Protein AF-0000000084806403 (afdb_homodimer)

Secondary structure (DSSP, 8-state):
-EEEEPPP-STT----S--HHHHHHHHHTT-EEEE-TTTTGGGT--HHHHHHTTPEE-TTTTTT-SEEEEEEPPPHHHHTTSPTT-EEEEE---TT-HHHHHHHHHHT-EEEEGGG--SSGGGGGG-HHHHHHHHHHHHHHHHHHHH-SS-SS-EEETTEEEPPPEEEEE--SHHHHHHHHHHHHTT-EEEEE-S-TTHHHHHHHTTPEE----SHHHHT-B-TTSPBPPPPHHHHHHHHHHHHHHHHT-SEEEE----TTSPPP--B-HHHHHHSPTT-EEEETTGGGT-SBTT--TTEEEEETTEEEEE-S-GGGGGHHHHHHHHHHHHHHHHHHHEETTTTEE---TTSHHHHHHB-EETTEE--GGG---/-EEEEPPP-STT----S--HHHHHHHHHTT-EEEE-TTTTGGGT--HHHHHHTTPEE-TTTTTT-SEEEEEEPPPHHHHTTSPTT-EEEEE---TT-HHHHHHHHHHT-EEEEGGG--SSGGGGGG-HHHHHHHHHHHHHHHHHHHH-SS-SS-EEETTEEEPPPEEEEE--SHHHHHHHHHHHHTT-EEEEE-S-TTHHHHHHHTTPEE----SHHHHT-B-TTSPBPPPPHHHHHHHHHHHHHHHHT-SEEEE----TTSPPP--B-HHHHHHSPTT-EEEETTGGGT-SBTT--TTEEEEETTEEEEE-S-GGGGGHHHHHHHHHHHHHHHHHHHEETTTTEE---TTSHHHHHHB-EETTEE--GGGS--

Sequence (748 aa):
MKIAVAKELDASEPRVAATPDTVKKLKALGADIVVEPGAGIKSGLPDSDFTAAGATVSADALKDADIILKVKRPEASELAAYKRGALVMAIMDPYGNDAALKAMADAGVTAFAMELMPRITRAQVMDVLSSQANLAGYRAVIDAAEQFGRVFPMMMTAAGTVPAAKVFIMGVGVAGLQAIATARRLGAIVTATDVRPATKEQVESLGAKFLAVEDEEFKNAQTAGGYAKEMSKEYQAKQAALTAEHIKKQDIVITTALIPGRPAPRLVTAEMVRSMKPGSVLVDLAVERGGNVEGAKPGEVVETDGVRIVGYTNVAGRVAASASALYARNLFSFIETLINKDSKALAVNWDDDLVKATALTRDGAVVHPNFQPKMKIAVAKELDASEPRVAATPDTVKKLKALGADIVVEPGAGIKSGLPDSDFTAAGATVSADALKDADIILKVKRPEASELAAYKRGALVMAIMDPYGNDAALKAMADAGVTAFAMELMPRITRAQVMDVLSSQANLAGYRAVIDAAEQFGRVFPMMMTAAGTVPAAKVFIMGVGVAGLQAIATARRLGAIVTATDVRPATKEQVESLGAKFLAVEDEEFKNAQTAGGYAKEMSKEYQAKQAALTAEHIKKQDIVITTALIPGRPAPRLVTAEMVRSMKPGSVLVDLAVERGGNVEGAKPGEVVETDGVRIVGYTNVAGRVAASASALYARNLFSFIETLINKDSKALAVNWDDDLVKATALTRDGAVVHPNFQPK

Foldseek 3Di:
DEEEWEADPPPLFQATQAFLVLLLVLVLLVYAYEYEAPRNVSLPGHPVSNVVSPHHYDNLSQAPGQEYEDAEADDLVVLLSHAAAREYEYQYLQQPPLVSLLSNLQSNYWYFHLCLQDPDDLLVLLHLPLQLLLLLLLLLLVVQQVLFPAFQAWDQDPVGIDHHFEEEEEDQDSSSLNNLLNSVVSHHAYEYEYLQLVCQVSSVVSVHHYDADPDPQSVVQADPVSDGHDGDPVRVVVRLVSLLVVLLEGQEYEYDADDRSAAGAANAEPVSQVSHDQRGEYEWQRVVRVTNHPPAHECDWDDDPNYTYHHYYSSSSVNRNSSNVSSNSSVSSVQVVQADSVVSHGHHDCPDPSNLSGTQHHRSAGDNPVNHDD/DEEEWEADPPPQFLATQAFLVLLLVLVLLVYAYEYEAPRNVSLPGHPVSNVVSPHHYDNLSQAPGQEYEDAEADDLVVLLSHAAAHEYEYQYLQQPPLVSLLSNLQSNYWYFHLCLQDDDDLLVLLHLPLQLLLLLLLLLLVVQQVLFPAFQAWDQDPVGIDHHFEEEEEDQDSSSLNNLLNSVVSHHAYEYEYLQLVCQVSSVVSVHHYDADPDPQSVVQADPVSDGHDGDPVRVVVRLVSLLVVLLEGQEYEYDADDRSAAGAANAEPVSQVSHDQRGEYEWQRVVRVTNHPPAHECDWDDDPNYTYHHYYSSSSVNRNSSNVSSNSSVSSVQVVQADSVVSDGHHDCPDPSNLSGTQHHRSAGDNPVNHDD

InterPro domains:
  IPR007698 Alanine dehydrogenase/pyridine nucleotide transhydrogenase, NAD(H)-binding domain [PF01262] (140-368)
  IPR007698 Alanine dehydrogenase/pyridine nucleotide transhydrogenase, NAD(H)-binding domain [SM01002] (145-311)
  IPR007886 Alanine dehydrogenase/pyridine nucleotide transhydrogenase, N-terminal [PF05222] (5-136)
  IPR007886 Alanine dehydrogenase/pyridine nucleotide transhydrogenase, N-terminal [SM01003] (4-136)
  IPR008143 Alanine dehydrogenase/pyridine nucleotide transhydrogenase, conserved site-2 [PS00837] (169-194)
  IPR036291 NAD(P)-binding domain superfamily [SSF51735] (136-316)

Radius of gyration: 29.61 Å; Cα contacts (8 Å, |Δi|>4): 1769; chains: 2; bounding box: 75×90×61 Å

Nearest PDB structures (foldseek):
  1f8g-assembly1_A  TM=9.574E-01  e=5.257E-50  Rhodospirillum rubrum
  1u2g-assembly1_A  TM=9.618E-01  e=1.809E-49  Rhodospirillum rubrum
  1f8g-assembly1_C  TM=9.603E-01  e=2.025E-47  Rhodospirillum rubrum
  1f8g-assembly2_D  TM=9.476E-01  e=1.292E-47  Rhodospirillum rubrum
  1xlt-assembly3_H  TM=9.554E-01  e=2.399E-43  Rhodospirillum rubrum

Organism: Rhodopseudomonas palustris (strain HaA2) (NCBI:txid316058)

Solvent-accessible surface area (backbone atoms only — not comparable to full-atom values): 37065 Å² total; per-residue (Å²): 88,35,34,12,38,52,50,66,81,55,86,84,51,28,38,25,41,60,37,42,70,48,46,39,54,43,38,74,53,49,38,46,44,23,30,25,72,63,28,30,46,71,26,47,38,51,62,66,52,35,40,73,38,67,32,45,74,32,91,62,24,49,59,76,20,46,31,40,32,31,56,56,49,77,51,75,82,56,43,77,53,45,37,67,64,18,35,35,41,17,43,49,70,65,70,92,32,60,68,59,48,48,49,42,4,70,47,20,25,26,32,32,26,42,74,44,50,55,94,46,79,89,37,48,35,34,33,42,57,55,57,38,29,34,47,23,12,40,43,48,44,48,53,45,52,65,72,21,33,47,57,40,33,59,41,86,51,74,46,45,72,44,68,43,30,34,35,38,33,38,26,63,50,56,25,27,49,30,24,49,46,46,38,41,42,48,40,27,49,42,35,33,33,55,79,34,54,78,44,42,61,59,39,42,73,60,70,27,43,62,61,71,65,85,49,75,63,45,78,62,22,55,42,97,84,68,44,58,47,89,72,54,70,66,54,49,50,52,40,49,53,52,47,46,62,50,50,32,71,32,42,29,38,38,34,50,47,70,48,91,84,46,68,22,58,77,77,37,46,56,68,43,58,68,55,28,48,50,44,20,33,34,37,25,71,19,23,86,40,68,12,22,37,57,82,48,39,68,67,36,74,42,73,56,88,54,25,36,30,36,3,56,58,64,48,27,42,60,22,7,35,49,40,14,49,38,45,12,35,10,50,48,54,52,49,57,68,30,38,36,80,87,76,33,36,83,46,75,53,76,83,38,66,64,48,52,52,17,32,40,21,43,87,46,30,55,64,23,82,92,67,40,85,132,89,35,36,13,37,52,50,66,81,56,87,83,51,27,39,23,43,58,40,42,70,49,45,40,54,44,40,74,51,50,37,48,45,22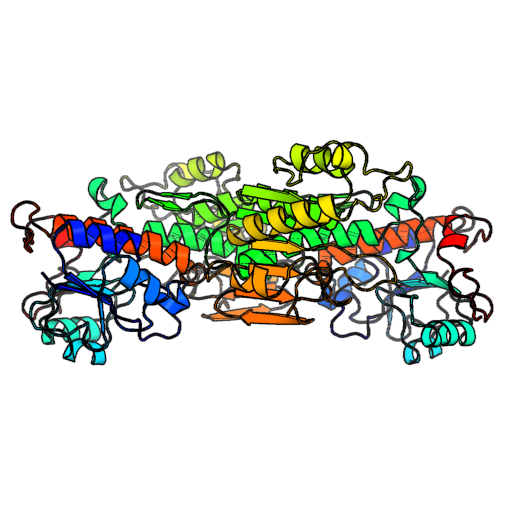,30,24,72,63,29,29,47,70,24,48,36,50,62,66,50,36,41,73,38,67,32,44,73,31,92,64,24,49,59,76,21,46,31,40,32,30,56,57,50,78,51,76,82,56,44,76,53,46,36,68,63,17,35,34,39,18,43,48,70,64,68,93,32,62,68,60,49,49,49,42,4,69,49,18,25,25,34,32,26,42,72,44,50,56,97,46,79,88,36,46,36,34,33,44,57,53,58,38,30,34,46,23,12,41,42,48,44,47,53,43,53,65,71,22,32,47,58,40,32,58,40,84,50,74,47,45,70,44,69,44,30,34,35,37,34,38,25,63,52,56,24,25,49,31,26,49,47,46,38,41,42,48,40,26,50,42,36,32,32,54,80,34,55,79,45,42,62,59,39,41,74,61,72,28,43,62,59,70,66,85,48,76,63,46,80,62,22,55,42,97,85,67,45,57,48,89,70,53,70,66,53,50,51,52,41,49,52,52,48,46,60,50,50,34,72,31,42,30,39,40,35,51,47,70,46,90,87,46,69,22,59,78,78,39,48,56,66,45,58,69,55,28,49,50,45,21,34,34,36,25,71,20,23,86,41,68,12,22,36,56,82,51,39,66,67,35,72,44,72,56,88,55,25,36,30,36,4,56,59,65,48,28,39,60,23,8,35,47,40,14,50,38,44,12,35,10,50,48,55,51,50,55,67,28,38,36,79,87,76,32,35,85,45,74,52,76,82,37,67,64,48,52,53,16,32,40,20,43,88,46,30,55,63,22,83,92,66,40,85,130

pLDDT: mean 95.35, std 6.9, range [54.88, 98.94]

Structure (mmCIF, N/CA/C/O backbone):
data_AF-0000000084806403-model_v1
#
loop_
_entity.id
_entity.type
_entity.pdbx_description
1 polymer 'NAD(P) transhydrogenase subunit alpha part 1'
#
loop_
_atom_site.group_PDB
_atom_site.id
_atom_site.type_symbol
_atom_site.label_atom_id
_atom_site.label_alt_id
_atom_site.label_comp_id
_atom_site.label_asym_id
_atom_site.label_entity_id
_atom_site.label_seq_id
_atom_site.pdbx_PDB_ins_code
_atom_site.Cartn_x
_atom_site.Cartn_y
_atom_site.Cartn_z
_atom_site.occupancy
_atom_site.B_iso_or_equiv
_atom_site.auth_seq_id
_atom_site.auth_comp_id
_atom_site.auth_asym_id
_atom_site.auth_atom_id
_atom_site.pdbx_PDB_model_num
ATOM 1 N N . MET A 1 1 ? 13.5 36.375 19.984 1 95.44 1 MET A N 1
ATOM 2 C CA . MET A 1 1 ? 12.273 35.562 19.984 1 95.44 1 MET A CA 1
ATOM 3 C C . MET A 1 1 ? 12.594 34.062 20.016 1 95.44 1 MET A C 1
ATOM 5 O O . MET A 1 1 ? 13.367 33.594 19.188 1 95.44 1 MET A O 1
ATOM 9 N N . LYS A 1 2 ? 12.078 33.406 21.047 1 97.94 2 LYS A N 1
ATOM 10 C CA . LYS A 1 2 ? 12.328 31.969 21.172 1 97.94 2 LYS A CA 1
ATOM 11 C C . LYS A 1 2 ? 11.117 31.156 20.703 1 97.94 2 LYS A C 1
ATOM 13 O O . LYS A 1 2 ? 10 31.375 21.172 1 97.94 2 LYS A O 1
ATOM 18 N N . ILE A 1 3 ? 11.391 30.281 19.719 1 98.69 3 ILE A N 1
ATOM 19 C CA . ILE A 1 3 ? 10.375 29.344 19.266 1 98.69 3 ILE A CA 1
ATOM 20 C C . ILE A 1 3 ? 10.734 27.922 19.703 1 98.69 3 ILE A C 1
ATOM 22 O O . ILE A 1 3 ? 11.844 27.438 19.422 1 98.69 3 ILE A O 1
ATOM 26 N N . ALA A 1 4 ? 9.867 27.297 20.422 1 98.88 4 ALA A N 1
ATOM 27 C CA . ALA A 1 4 ? 10.086 25.938 20.891 1 98.88 4 ALA A CA 1
ATOM 28 C C . ALA A 1 4 ? 9.25 24.938 20.109 1 98.88 4 ALA A C 1
ATOM 30 O O . ALA A 1 4 ? 8.086 25.203 19.781 1 98.88 4 ALA A O 1
ATOM 31 N N . VAL A 1 5 ? 9.844 23.828 19.734 1 98.88 5 VAL A N 1
ATOM 32 C CA . VAL A 1 5 ? 9.141 22.688 19.141 1 98.88 5 VAL A CA 1
ATOM 33 C C . VAL A 1 5 ? 8.945 21.594 20.188 1 98.88 5 VAL A C 1
ATOM 35 O O . VAL A 1 5 ? 9.914 20.969 20.641 1 98.88 5 VAL A O 1
ATOM 38 N N . ALA A 1 6 ? 7.723 21.406 20.547 1 98.56 6 ALA A N 1
ATOM 39 C CA . ALA A 1 6 ? 7.41 20.438 21.609 1 98.56 6 ALA A CA 1
ATOM 40 C C . ALA A 1 6 ? 7.297 19.031 21.047 1 98.56 6 ALA A C 1
ATOM 42 O O . ALA A 1 6 ? 6.828 18.828 19.922 1 98.56 6 ALA A O 1
ATOM 43 N N . LYS A 1 7 ? 7.734 18.047 21.828 1 97.94 7 LYS A N 1
ATOM 44 C CA . LYS A 1 7 ? 7.527 16.641 21.516 1 97.94 7 LYS A CA 1
ATOM 45 C C . LYS A 1 7 ? 6.102 16.203 21.844 1 97.94 7 LYS A C 1
ATOM 47 O O . LYS A 1 7 ? 5.559 16.578 22.891 1 97.94 7 LYS A O 1
ATOM 52 N N . GLU A 1 8 ? 5.473 15.508 20.922 1 98.25 8 GLU A N 1
ATOM 53 C CA . GLU A 1 8 ? 4.113 15.023 21.156 1 98.25 8 GLU A CA 1
ATOM 54 C C . GLU A 1 8 ? 4.078 14 22.281 1 98.25 8 GLU A C 1
ATOM 56 O O . GLU A 1 8 ? 4.898 13.086 22.328 1 98.25 8 GLU A O 1
ATOM 61 N N . LEU A 1 9 ? 3.119 14.148 23.172 1 95.81 9 LEU A N 1
ATOM 62 C CA . LEU A 1 9 ? 2.957 13.211 24.281 1 95.81 9 LEU A CA 1
ATOM 63 C C . LEU A 1 9 ? 2.178 11.977 23.828 1 95.81 9 LEU A C 1
ATOM 65 O O . LEU A 1 9 ? 2.434 10.867 24.312 1 95.81 9 LEU A O 1
ATOM 69 N N . ASP A 1 10 ? 1.192 12.234 22.953 1 94.5 10 ASP A N 1
ATOM 70 C CA . ASP A 1 10 ? 0.404 11.133 22.406 1 94.5 10 ASP A CA 1
ATOM 71 C C . ASP A 1 10 ? 1.278 10.188 21.594 1 94.5 10 ASP A C 1
ATOM 73 O O . ASP A 1 10 ? 1.78 10.555 20.531 1 94.5 10 ASP A O 1
ATOM 77 N N . ALA A 1 11 ? 1.388 8.961 22.047 1 91.12 11 ALA A N 1
ATOM 78 C CA . ALA A 1 11 ? 2.256 7.98 21.406 1 91.12 11 ALA A CA 1
ATOM 79 C C . ALA A 1 11 ? 1.793 7.695 19.969 1 91.12 11 ALA A C 1
ATOM 81 O O . ALA A 1 11 ? 2.59 7.285 19.125 1 91.12 11 ALA A O 1
ATOM 82 N N . SER A 1 12 ? 0.582 7.98 19.656 1 93.75 12 SER A N 1
ATOM 83 C CA . SER A 1 12 ? 0.017 7.676 18.344 1 93.75 12 SER A CA 1
ATOM 84 C C . SER A 1 12 ? 0.211 8.836 17.375 1 93.75 12 SER A C 1
ATOM 86 O O . SER A 1 12 ? -0.126 8.727 16.203 1 93.75 12 SER A O 1
ATOM 88 N N . GLU A 1 13 ? 0.808 9.922 17.859 1 97.88 13 GLU A N 1
ATOM 89 C CA . GLU A 1 13 ? 1.08 11.055 16.984 1 97.88 13 GLU A CA 1
ATOM 90 C C . GLU A 1 13 ? 2.533 11.062 16.531 1 97.88 13 GLU A C 1
ATOM 92 O O . GLU A 1 13 ? 3.43 11.453 17.281 1 97.88 13 GLU A O 1
ATOM 97 N N . PRO A 1 14 ? 2.752 10.648 15.297 1 97.88 14 PRO A N 1
ATOM 98 C CA . PRO A 1 14 ? 4.137 10.539 14.828 1 97.88 14 PRO A CA 1
ATOM 99 C C . PRO A 1 14 ? 4.645 11.828 14.195 1 97.88 14 PRO A C 1
ATOM 101 O O . PRO A 1 14 ? 5.844 11.961 13.938 1 97.88 14 PRO A O 1
ATOM 104 N N . ARG A 1 15 ? 3.867 12.812 13.945 1 98.56 15 ARG A N 1
ATOM 105 C CA . ARG A 1 15 ? 4.262 14.047 13.273 1 98.56 15 ARG A CA 1
ATOM 106 C C . ARG A 1 15 ? 4.992 14.984 14.234 1 98.56 15 ARG A C 1
ATOM 108 O O . ARG A 1 15 ? 4.887 14.828 15.453 1 98.56 15 ARG A O 1
ATOM 115 N N . VAL A 1 16 ? 5.688 15.875 13.617 1 98.75 16 VAL A N 1
ATOM 116 C CA . VAL A 1 16 ? 6.379 16.938 14.344 1 98.75 16 VAL A CA 1
ATOM 117 C C . VAL A 1 16 ? 6.074 18.281 13.703 1 98.75 16 VAL A C 1
ATOM 119 O O . VAL A 1 16 ? 5.852 18.359 12.492 1 98.75 16 VAL A O 1
ATOM 122 N N . ALA A 1 17 ? 6.125 19.344 14.461 1 98.81 17 ALA A N 1
ATOM 123 C CA . ALA A 1 17 ? 5.598 20.641 14.047 1 98.81 17 ALA A CA 1
ATOM 124 C C . ALA A 1 17 ? 6.672 21.484 13.359 1 98.81 17 ALA A C 1
ATOM 126 O O . ALA A 1 17 ? 6.445 22.656 13.023 1 98.81 17 ALA A O 1
ATOM 127 N N . ALA A 1 18 ? 7.871 20.938 13.195 1 98.75 18 ALA A N 1
ATOM 128 C CA . ALA A 1 18 ? 8.953 21.609 12.484 1 98.75 18 ALA A CA 1
ATOM 129 C C . ALA A 1 18 ? 9.836 20.609 11.75 1 98.75 18 ALA A C 1
ATOM 131 O O . ALA A 1 18 ? 9.867 19.422 12.102 1 98.75 18 ALA A O 1
ATOM 132 N N . THR A 1 19 ? 10.5 21.031 10.773 1 98.44 19 THR A N 1
ATOM 133 C CA . THR A 1 19 ? 11.508 20.281 10.039 1 98.44 19 THR A CA 1
ATOM 134 C C . THR A 1 19 ? 12.789 21.078 9.883 1 98.44 19 THR A C 1
ATOM 136 O O . THR A 1 19 ? 12.797 22.297 10.117 1 98.44 19 THR A O 1
ATOM 139 N N . PRO A 1 20 ? 13.859 20.438 9.547 1 98.19 20 PRO A N 1
ATOM 140 C CA . PRO A 1 20 ? 15.086 21.203 9.289 1 98.19 20 PRO A CA 1
ATOM 141 C C . PRO A 1 20 ? 14.867 22.359 8.305 1 98.19 20 PRO A C 1
ATOM 143 O O . PRO A 1 20 ? 15.406 23.453 8.492 1 98.19 20 PRO A O 1
ATOM 146 N N . ASP A 1 21 ? 14.078 22.172 7.316 1 97.94 21 ASP A N 1
ATOM 147 C CA . ASP A 1 21 ? 13.766 23.203 6.336 1 97.94 21 ASP A CA 1
ATOM 148 C C . ASP A 1 21 ? 13.102 24.406 7 1 97.94 21 ASP A C 1
ATOM 150 O O . ASP A 1 21 ? 13.539 25.547 6.82 1 97.94 21 ASP A O 1
ATOM 154 N N . THR A 1 22 ? 12.07 24.188 7.797 1 98.56 22 THR A N 1
ATOM 155 C CA . THR A 1 22 ? 11.352 25.281 8.414 1 98.56 22 THR A CA 1
ATOM 156 C C . THR A 1 22 ? 12.18 25.906 9.539 1 98.56 22 THR A C 1
ATOM 158 O O . THR A 1 22 ? 12.047 27.094 9.836 1 98.56 22 THR A O 1
ATOM 161 N N . VAL A 1 23 ? 13.047 25.109 10.172 1 98.75 23 VAL A N 1
ATOM 162 C CA . VAL A 1 23 ? 13.977 25.641 11.156 1 98.75 23 VAL A CA 1
ATOM 163 C C . VAL A 1 23 ? 14.852 26.719 10.508 1 98.75 23 VAL A C 1
ATOM 165 O O . VAL A 1 23 ? 14.984 27.828 11.039 1 98.75 23 VAL A O 1
ATOM 168 N N . LYS A 1 24 ? 15.383 26.422 9.359 1 98.56 24 LYS A N 1
ATOM 169 C CA . LYS A 1 24 ? 16.219 27.391 8.641 1 98.56 24 LYS A CA 1
ATOM 170 C C . LYS A 1 24 ? 15.43 28.656 8.312 1 98.56 24 LYS A C 1
ATOM 172 O O . LYS A 1 24 ? 15.938 29.766 8.477 1 98.56 24 LYS A O 1
ATOM 177 N N . LYS A 1 25 ? 14.242 28.484 7.887 1 97.88 25 LYS A N 1
ATOM 178 C CA . LYS A 1 25 ? 13.398 29.609 7.508 1 97.88 25 LYS A CA 1
ATOM 179 C C . LYS A 1 25 ? 13.055 30.469 8.719 1 97.88 25 LYS A C 1
ATOM 181 O O . LYS A 1 25 ? 13.062 31.703 8.641 1 97.88 25 LYS A O 1
ATOM 186 N N . LEU A 1 26 ? 12.711 29.797 9.805 1 98.12 26 LEU A N 1
ATOM 187 C CA . LEU A 1 26 ? 12.383 30.531 11.031 1 98.12 26 LEU A CA 1
ATOM 188 C C . LEU A 1 26 ? 13.594 31.266 11.57 1 98.12 26 LEU A C 1
ATOM 190 O O . LEU A 1 26 ? 13.469 32.375 12.078 1 98.12 26 LEU A O 1
ATOM 194 N N . LYS A 1 27 ? 14.75 30.703 11.477 1 97.38 27 LYS A N 1
ATOM 195 C CA . LYS A 1 27 ? 15.984 31.359 11.867 1 97.38 27 LYS A CA 1
ATOM 196 C C . LYS A 1 27 ? 16.219 32.625 11.039 1 97.38 27 LYS A C 1
ATOM 198 O O . LYS A 1 27 ? 16.641 33.656 11.562 1 97.38 27 LYS A O 1
ATOM 203 N N . ALA A 1 28 ? 15.922 32.5 9.82 1 95.94 28 ALA A N 1
ATOM 204 C CA . ALA A 1 28 ? 16.078 33.625 8.922 1 95.94 28 ALA A CA 1
ATOM 205 C C . ALA A 1 28 ? 15.156 34.781 9.32 1 95.94 28 ALA A C 1
ATOM 207 O O . ALA A 1 28 ? 15.445 35.938 9.016 1 95.94 28 ALA A O 1
ATOM 208 N N . LEU A 1 29 ? 14.094 34.469 10.023 1 95.81 29 LEU A N 1
ATOM 209 C CA . LEU A 1 29 ? 13.172 35.5 10.516 1 95.81 29 LEU A CA 1
ATOM 210 C C . LEU A 1 29 ? 13.664 36.094 11.828 1 95.81 29 LEU A C 1
ATOM 212 O O . LEU A 1 29 ? 13.031 37 12.383 1 95.81 29 LEU A O 1
ATOM 216 N N . GLY A 1 30 ? 14.75 35.5 12.352 1 95.25 30 GLY A N 1
ATOM 217 C CA . GLY A 1 30 ? 15.352 36.062 13.555 1 95.25 30 GLY A CA 1
ATOM 218 C C . GLY A 1 30 ? 15.031 35.281 14.812 1 95.25 30 GLY A C 1
ATOM 219 O O . GLY A 1 30 ? 15.312 35.719 15.922 1 95.25 30 GLY A O 1
ATOM 220 N N . ALA A 1 31 ? 14.508 34.094 14.641 1 97.06 31 ALA A N 1
ATOM 221 C CA . ALA A 1 31 ? 14.086 33.312 15.797 1 97.06 31 ALA A CA 1
ATOM 222 C C . ALA A 1 31 ? 15.203 32.375 16.266 1 97.06 31 ALA A C 1
ATOM 224 O O . ALA A 1 31 ? 16.016 31.922 15.469 1 97.06 31 ALA A O 1
ATOM 225 N N . ASP A 1 32 ? 15.266 32.219 17.562 1 97.62 32 ASP A N 1
ATOM 226 C CA . ASP A 1 32 ? 16 31.109 18.156 1 97.62 32 ASP A CA 1
ATOM 227 C C . ASP A 1 32 ? 15.125 29.875 18.312 1 97.62 32 ASP A C 1
ATOM 229 O O . ASP A 1 32 ? 14.164 29.875 19.094 1 97.62 32 ASP A O 1
ATOM 233 N N . ILE A 1 33 ? 15.461 28.828 17.578 1 98.69 33 ILE A N 1
ATOM 234 C CA . ILE A 1 33 ? 14.609 27.641 17.578 1 98.69 33 ILE A CA 1
ATOM 235 C C . ILE A 1 33 ? 15.188 26.578 18.516 1 98.69 33 ILE A C 1
ATOM 237 O O . ILE A 1 33 ? 16.359 26.219 18.391 1 98.69 33 ILE A O 1
ATOM 241 N N . VAL A 1 34 ? 14.406 26.125 19.469 1 98.81 34 VAL A N 1
ATOM 242 C CA . VAL A 1 34 ? 14.797 25.062 20.391 1 98.81 34 VAL A CA 1
ATOM 243 C C . VAL A 1 34 ? 13.828 23.891 20.281 1 98.81 34 VAL A C 1
ATOM 245 O O . VAL A 1 34 ? 12.609 24.094 20.281 1 98.81 34 VAL A O 1
ATOM 248 N N . VAL A 1 35 ? 14.375 22.672 20.062 1 98.88 35 VAL A N 1
ATOM 249 C CA . VAL A 1 35 ? 13.586 21.469 19.828 1 98.88 35 VAL A CA 1
ATOM 250 C C . VAL A 1 35 ? 13.742 20.5 21.016 1 98.88 35 VAL A C 1
ATOM 252 O O . VAL A 1 35 ? 14.852 20.281 21.5 1 98.88 35 VAL A O 1
ATOM 255 N N . GLU A 1 36 ? 12.641 20 21.516 1 98.81 36 GLU A N 1
ATOM 256 C CA . GLU A 1 36 ? 12.75 18.938 22.516 1 98.81 36 GLU A CA 1
ATOM 257 C C . GLU A 1 36 ? 13.422 17.703 21.938 1 98.81 36 GLU A C 1
ATOM 259 O O . GLU A 1 36 ? 13.172 17.328 20.797 1 98.81 36 GLU A O 1
ATOM 264 N N . PRO A 1 37 ? 14.195 17.016 22.844 1 98.5 37 PRO A N 1
ATOM 265 C CA . PRO A 1 37 ? 14.875 15.82 22.344 1 98.5 37 PRO A CA 1
ATOM 266 C C . PRO A 1 37 ? 13.914 14.758 21.844 1 98.5 37 PRO A C 1
ATOM 268 O O . PRO A 1 37 ? 12.914 14.453 22.5 1 98.5 37 PRO A O 1
ATOM 271 N N . GLY A 1 38 ? 14.164 14.242 20.609 1 97.31 38 GLY A N 1
ATOM 272 C CA . GLY A 1 38 ? 13.422 13.117 20.062 1 97.31 38 GLY A CA 1
ATOM 273 C C . GLY A 1 38 ? 12.109 13.531 19.438 1 97.31 38 GLY A C 1
ATOM 274 O O . GLY A 1 38 ? 11.32 12.68 19.016 1 97.31 38 GLY A O 1
ATOM 275 N N . ALA A 1 39 ? 11.852 14.836 19.328 1 98.12 39 ALA A N 1
ATOM 276 C CA . ALA A 1 39 ? 10.562 15.32 18.828 1 98.12 39 ALA A CA 1
ATOM 277 C C . ALA A 1 39 ? 10.305 14.844 17.406 1 98.12 39 ALA A C 1
ATOM 279 O O . ALA A 1 39 ? 9.164 14.562 17.031 1 98.12 39 ALA A O 1
ATOM 280 N N . GLY A 1 40 ? 11.367 14.703 16.625 1 97.06 40 GLY A N 1
ATOM 281 C CA . GLY A 1 40 ? 11.195 14.414 15.211 1 97.06 40 GLY A CA 1
ATOM 282 C C . GLY A 1 40 ? 11.469 12.969 14.859 1 97.06 40 GLY A C 1
ATOM 283 O O . GLY A 1 40 ? 11.344 12.57 13.695 1 97.06 40 GLY A O 1
ATOM 284 N N . ILE A 1 41 ? 11.711 12.055 15.836 1 94.69 41 ILE A N 1
ATOM 285 C CA . ILE A 1 41 ? 12.227 10.719 15.57 1 94.69 41 ILE A CA 1
ATOM 286 C C . ILE A 1 41 ? 11.188 9.914 14.797 1 94.69 41 ILE A C 1
ATOM 288 O O . ILE A 1 41 ? 11.508 9.266 13.797 1 94.69 41 ILE A O 1
ATOM 292 N N . LYS A 1 42 ? 9.898 9.969 15.133 1 94.75 42 LYS A N 1
ATOM 293 C CA . LYS A 1 42 ? 8.852 9.18 14.492 1 94.75 42 LYS A CA 1
ATOM 294 C C . LYS A 1 42 ? 8.57 9.68 13.086 1 94.75 42 LYS A C 1
ATOM 296 O O . LYS A 1 42 ? 7.941 8.977 12.281 1 94.75 42 LYS A O 1
ATOM 301 N N . SER A 1 43 ? 9.016 10.883 12.75 1 96.44 43 SER A N 1
ATOM 302 C CA . SER A 1 43 ? 8.852 11.453 11.422 1 96.44 43 SER A CA 1
ATOM 303 C C . SER A 1 43 ? 10.117 11.289 10.586 1 96.44 43 SER A C 1
ATOM 305 O O . SER A 1 43 ? 10.242 11.883 9.508 1 96.44 43 SER A O 1
ATOM 307 N N . GLY A 1 44 ? 11.078 10.609 11.109 1 93.12 44 GLY A N 1
ATOM 308 C CA . GLY A 1 44 ? 12.32 10.367 10.398 1 93.12 44 GLY A CA 1
ATOM 309 C C . GLY A 1 44 ? 13.289 11.531 10.484 1 93.12 44 GLY A C 1
ATOM 310 O O . GLY A 1 44 ? 14.133 11.711 9.602 1 93.12 44 GLY A O 1
ATOM 311 N N . LEU A 1 45 ? 13.156 12.344 11.461 1 96 45 LEU A N 1
ATOM 312 C CA . LEU A 1 45 ? 14.023 13.508 11.641 1 96 45 LEU A CA 1
ATOM 313 C C . LEU A 1 45 ? 14.781 13.414 12.961 1 96 45 LEU A C 1
ATOM 315 O O . LEU A 1 45 ? 14.281 13.828 14.008 1 96 45 LEU A O 1
ATOM 319 N N . PRO A 1 46 ? 15.977 12.898 12.891 1 94.81 46 PRO A N 1
ATOM 320 C CA . PRO A 1 46 ? 16.766 12.812 14.125 1 94.81 46 PRO A CA 1
ATOM 321 C C . PRO A 1 46 ? 17.188 14.18 14.648 1 94.81 46 PRO A C 1
ATOM 323 O O . PRO A 1 46 ? 17.219 15.156 13.898 1 94.81 46 PRO A O 1
ATOM 326 N N . ASP A 1 47 ? 17.578 14.227 15.883 1 97.62 47 ASP A N 1
ATOM 327 C CA . ASP A 1 47 ? 18 15.461 16.531 1 97.62 47 ASP A CA 1
ATOM 328 C C . ASP A 1 47 ? 19.156 16.125 15.789 1 97.62 47 ASP A C 1
ATOM 330 O O . ASP A 1 47 ? 19.234 17.344 15.711 1 97.62 47 ASP A O 1
ATOM 334 N N . SER A 1 48 ? 20 15.32 15.25 1 96.81 48 SER A N 1
ATOM 335 C CA . SER A 1 48 ? 21.172 15.82 14.539 1 96.81 48 SER A CA 1
ATOM 336 C C . SER A 1 48 ? 20.766 16.656 13.328 1 96.81 48 SER A C 1
ATOM 338 O O . SER A 1 48 ? 21.453 17.625 12.977 1 96.81 48 SER A O 1
ATOM 340 N N . ASP A 1 49 ? 19.672 16.328 12.703 1 96.25 49 ASP A N 1
ATOM 341 C CA . ASP A 1 49 ? 19.188 17.078 11.547 1 96.25 49 ASP A CA 1
ATOM 342 C C . ASP A 1 49 ? 18.75 18.484 11.953 1 96.25 49 ASP A C 1
ATOM 344 O O . ASP A 1 49 ? 18.984 19.453 11.227 1 96.25 49 ASP A O 1
ATOM 348 N N . PHE A 1 50 ? 18.109 18.562 13.086 1 98.5 50 PHE A N 1
ATOM 349 C CA . PHE A 1 50 ? 17.672 19.859 13.594 1 98.5 50 PHE A CA 1
ATOM 350 C C . PHE A 1 50 ? 18.875 20.719 13.977 1 98.5 50 PHE A C 1
ATOM 352 O O . PHE A 1 50 ? 18.922 21.906 13.648 1 98.5 50 PHE A O 1
ATOM 359 N N . THR A 1 51 ? 19.859 20.094 14.633 1 98.62 51 THR A N 1
ATOM 360 C CA . THR A 1 51 ? 21.062 20.828 15.016 1 98.62 51 THR A CA 1
ATOM 361 C C . THR A 1 51 ? 21.812 21.312 13.773 1 98.62 51 THR A C 1
ATOM 363 O O . THR A 1 51 ? 22.297 22.453 13.75 1 98.62 51 THR A O 1
ATOM 366 N N . ALA A 1 52 ? 21.859 20.484 12.805 1 98.12 52 ALA A N 1
ATOM 367 C CA . ALA A 1 52 ? 22.531 20.844 11.555 1 98.12 52 ALA A CA 1
ATOM 368 C C . ALA A 1 52 ? 21.828 22.016 10.875 1 98.12 52 ALA A C 1
ATOM 370 O O . ALA A 1 52 ? 22.469 22.828 10.195 1 98.12 52 ALA A O 1
ATOM 371 N N . ALA A 1 53 ? 20.578 22.141 11.109 1 98.44 53 ALA A N 1
ATOM 372 C CA . ALA A 1 53 ? 19.797 23.219 10.516 1 98.44 53 ALA A CA 1
ATOM 373 C C . ALA A 1 53 ? 19.891 24.484 11.352 1 98.44 53 ALA A C 1
ATOM 375 O O . ALA A 1 53 ? 19.344 25.531 10.969 1 98.44 53 ALA A O 1
ATOM 376 N N . GLY A 1 54 ? 20.516 24.375 12.547 1 98.38 54 GLY A N 1
ATOM 377 C CA . GLY A 1 54 ? 20.766 25.562 13.352 1 98.38 54 GLY A CA 1
ATOM 378 C C . GLY A 1 54 ? 19.906 25.625 14.609 1 98.38 54 GLY A C 1
ATOM 379 O O . GLY A 1 54 ? 19.984 26.594 15.367 1 98.38 54 GLY A O 1
ATOM 380 N N . ALA A 1 55 ? 19.141 24.625 14.867 1 98.75 55 ALA A N 1
ATOM 381 C CA . ALA A 1 55 ? 18.344 24.594 16.094 1 98.75 55 ALA A CA 1
ATOM 382 C C . ALA A 1 55 ? 19.156 24.047 17.266 1 98.75 55 ALA A C 1
ATOM 384 O O . ALA A 1 55 ? 20.203 23.406 17.062 1 98.75 55 ALA A O 1
ATOM 385 N N . THR A 1 56 ? 18.766 24.359 18.453 1 98.62 56 THR A N 1
ATOM 386 C CA . THR A 1 56 ? 19.266 23.734 19.672 1 98.62 56 THR A CA 1
ATOM 387 C C . THR A 1 56 ? 18.312 22.641 20.156 1 98.62 56 THR A C 1
ATOM 389 O O . THR A 1 56 ? 17.094 22.828 20.141 1 98.62 56 THR A O 1
ATOM 392 N N . VAL A 1 57 ? 18.859 21.5 20.453 1 98.75 57 VAL A N 1
ATOM 393 C CA . VAL A 1 57 ? 18.062 20.438 21.062 1 98.75 57 VAL A CA 1
ATOM 394 C C . VAL A 1 57 ? 18.281 20.422 22.562 1 98.75 57 VAL A C 1
ATOM 396 O O . VAL A 1 57 ? 19.422 20.312 23.047 1 98.75 57 VAL A O 1
ATOM 399 N N . SER A 1 58 ? 17.188 20.578 23.328 1 98.5 58 SER A N 1
ATOM 400 C CA . SER A 1 58 ? 17.328 20.719 24.766 1 98.5 58 SER A CA 1
ATOM 401 C C . SER A 1 58 ? 16.078 20.219 25.5 1 98.5 58 SER A C 1
ATOM 403 O O . SER A 1 58 ? 14.953 20.453 25.047 1 98.5 58 SER A O 1
ATOM 405 N N . ALA A 1 59 ? 16.25 19.641 26.656 1 97.5 59 ALA A N 1
ATOM 406 C CA . ALA A 1 59 ? 15.148 19.234 27.516 1 97.5 59 ALA A CA 1
ATOM 407 C C . ALA A 1 59 ? 14.391 20.438 28.062 1 97.5 59 ALA A C 1
ATOM 409 O O . ALA A 1 59 ? 13.234 20.328 28.469 1 97.5 59 ALA A O 1
ATOM 410 N N . ASP A 1 60 ? 15 21.594 28.047 1 97.12 60 ASP A N 1
ATOM 411 C CA . ASP A 1 60 ? 14.406 22.812 28.562 1 97.12 60 ASP A CA 1
ATOM 412 C C . ASP A 1 60 ? 13.852 23.672 27.422 1 97.12 60 ASP A C 1
ATOM 414 O O . ASP A 1 60 ? 13.766 24.906 27.547 1 97.12 60 ASP A O 1
ATOM 418 N N . ALA A 1 61 ? 13.578 23.047 26.328 1 98.19 61 ALA A N 1
ATOM 419 C CA . ALA A 1 61 ? 13.18 23.766 25.125 1 98.19 61 ALA A CA 1
ATOM 420 C C . ALA A 1 61 ? 12 24.703 25.406 1 98.19 61 ALA A C 1
ATOM 422 O O . ALA A 1 61 ? 11.938 25.812 24.875 1 98.19 61 ALA A O 1
ATOM 423 N N . LEU A 1 62 ? 11.117 24.297 26.266 1 98 62 LEU A N 1
ATOM 424 C CA . LEU A 1 62 ? 9.852 24.984 26.453 1 98 62 LEU A CA 1
ATOM 425 C C . LEU A 1 62 ? 10.016 26.188 27.391 1 98 62 LEU A C 1
ATOM 427 O O . LEU A 1 62 ? 9.172 27.078 27.406 1 98 62 LEU A O 1
ATOM 431 N N . LYS A 1 63 ? 11.078 26.188 28.141 1 95.75 63 LYS A N 1
ATOM 432 C CA . LYS A 1 63 ? 11.305 27.25 29.125 1 95.75 63 LYS A CA 1
ATOM 433 C C . LYS A 1 63 ? 11.422 28.609 28.438 1 95.75 63 LYS A C 1
ATOM 435 O O . LYS A 1 63 ? 12.242 28.781 27.547 1 95.75 63 LYS A O 1
ATOM 440 N N . ASP A 1 64 ? 10.531 29.547 28.812 1 96.25 64 ASP A N 1
ATOM 441 C CA . ASP A 1 64 ? 10.547 30.953 28.422 1 96.25 64 ASP A CA 1
ATOM 442 C C . ASP A 1 64 ? 10.328 31.109 26.906 1 96.25 64 ASP A C 1
ATOM 444 O O . ASP A 1 64 ? 10.789 32.094 26.312 1 96.25 64 ASP A O 1
ATOM 448 N N . ALA A 1 65 ? 9.766 30.109 26.281 1 98.38 65 ALA A N 1
ATOM 449 C CA . ALA A 1 65 ? 9.5 30.188 24.844 1 98.38 65 ALA A CA 1
ATOM 450 C C . ALA A 1 65 ? 8.422 31.219 24.547 1 98.38 65 ALA A C 1
ATOM 452 O O . ALA A 1 65 ? 7.434 31.328 25.281 1 98.38 65 ALA A O 1
ATOM 453 N N . ASP A 1 66 ? 8.633 32 23.484 1 98.44 66 ASP A N 1
ATOM 454 C CA . ASP A 1 66 ? 7.637 32.969 23.031 1 98.44 66 ASP A CA 1
ATOM 455 C C . ASP A 1 66 ? 6.555 32.312 22.188 1 98.44 66 ASP A C 1
ATOM 457 O O . ASP A 1 66 ? 5.395 32.719 22.219 1 98.44 66 ASP A O 1
ATOM 461 N N . ILE A 1 67 ? 6.949 31.344 21.406 1 98.69 67 ILE A N 1
ATOM 462 C CA . ILE A 1 67 ? 6.066 30.562 20.547 1 98.69 67 ILE A CA 1
ATOM 463 C C . ILE A 1 67 ? 6.324 29.078 20.781 1 98.69 67 ILE A C 1
ATOM 465 O O . ILE A 1 67 ? 7.477 28.641 20.875 1 98.69 67 ILE A O 1
ATOM 469 N N . ILE A 1 68 ? 5.309 28.312 20.969 1 98.88 68 ILE A N 1
ATOM 470 C CA . ILE A 1 68 ? 5.395 26.859 21.094 1 98.88 68 ILE A CA 1
ATOM 471 C C . ILE A 1 68 ? 4.637 26.188 19.953 1 98.88 68 ILE A C 1
ATOM 473 O O . ILE A 1 68 ? 3.465 26.5 19.703 1 98.88 68 ILE A O 1
ATOM 477 N N . LEU A 1 69 ? 5.301 25.312 19.219 1 98.88 69 LEU A N 1
ATOM 478 C CA . LEU A 1 69 ? 4.73 24.609 18.078 1 98.88 69 LEU A CA 1
ATOM 479 C C . LEU A 1 69 ? 4.445 23.156 18.422 1 98.88 69 LEU A C 1
ATOM 481 O O . LEU A 1 69 ? 5.328 22.438 18.906 1 98.88 69 LEU A O 1
ATOM 485 N N . LYS A 1 70 ? 3.244 22.734 18.219 1 98.75 70 LYS A N 1
ATOM 486 C CA . LYS A 1 70 ? 2.791 21.375 18.422 1 98.75 70 LYS A CA 1
ATOM 487 C C . LYS A 1 70 ? 1.915 20.906 17.266 1 98.75 70 LYS A C 1
ATOM 489 O O . LYS A 1 70 ? 1.476 21.719 16.453 1 98.75 70 LYS A O 1
ATOM 494 N N . VAL A 1 71 ? 1.737 19.547 17.203 1 98.81 71 VAL A N 1
ATOM 495 C CA . VAL A 1 71 ? 0.765 19 16.25 1 98.81 71 VAL A CA 1
ATOM 496 C C . VAL A 1 71 ? -0.608 18.922 16.922 1 98.81 71 VAL A C 1
ATOM 498 O O . VAL A 1 71 ? -1.576 19.5 16.422 1 98.81 71 VAL A O 1
ATOM 501 N N . LYS A 1 72 ? -0.673 18.312 18.094 1 98.12 72 LYS A N 1
ATOM 502 C CA . LYS A 1 72 ? -1.917 18.172 18.844 1 98.12 72 LYS A CA 1
ATOM 503 C C . LYS A 1 72 ? -2.01 19.219 19.953 1 98.12 72 LYS A C 1
ATOM 505 O O . LYS A 1 72 ? -0.99 19.719 20.422 1 98.12 72 LYS A O 1
ATOM 510 N N . ARG A 1 73 ? -3.184 19.391 20.391 1 98.19 73 ARG A N 1
ATOM 511 C CA . ARG A 1 73 ? -3.451 20.281 21.531 1 98.19 73 ARG A CA 1
ATOM 512 C C . ARG A 1 73 ? -2.641 19.859 22.75 1 98.19 73 ARG A C 1
ATOM 514 O O . ARG A 1 73 ? -2.547 18.672 23.062 1 98.19 73 ARG A O 1
ATOM 521 N N . PRO A 1 74 ? -2.047 20.828 23.406 1 97.75 74 PRO A N 1
ATOM 522 C CA . PRO A 1 74 ? -1.322 20.469 24.625 1 97.75 74 PRO A CA 1
ATOM 523 C C . PRO A 1 74 ? -2.234 19.891 25.703 1 97.75 74 PRO A C 1
ATOM 525 O O . PRO A 1 74 ? -3.371 20.359 25.875 1 97.75 74 PRO A O 1
ATOM 528 N N . GLU A 1 75 ? -1.713 18.984 26.344 1 95.5 75 GLU A N 1
ATOM 529 C CA . GLU A 1 75 ? -2.393 18.484 27.547 1 95.5 75 GLU A CA 1
ATOM 530 C C . GLU A 1 75 ? -2.18 19.422 28.734 1 95.5 75 GLU A C 1
ATOM 532 O O . GLU A 1 75 ? -1.251 20.234 28.719 1 95.5 75 GLU A O 1
ATOM 537 N N . ALA A 1 76 ? -3.006 19.281 29.703 1 93.88 76 ALA A N 1
ATOM 538 C CA . ALA A 1 76 ? -2.943 20.141 30.875 1 93.88 76 ALA A CA 1
ATOM 539 C C . ALA A 1 76 ? -1.577 20.047 31.562 1 93.88 76 ALA A C 1
ATOM 541 O O . ALA A 1 76 ? -1.054 21.047 32.062 1 93.88 76 ALA A O 1
ATOM 542 N N . SER A 1 77 ? -1.009 18.875 31.562 1 94.38 77 SER A N 1
ATOM 543 C CA . SER A 1 77 ? 0.28 18.656 32.219 1 94.38 77 SER A CA 1
ATOM 544 C C . SER A 1 77 ? 1.393 19.422 31.5 1 94.38 77 SER A C 1
ATOM 546 O O . SER A 1 77 ? 2.406 19.766 32.125 1 94.38 77 SER A O 1
ATOM 548 N N . GLU A 1 78 ? 1.233 19.719 30.203 1 96.19 78 GLU A N 1
ATOM 549 C CA . GLU A 1 78 ? 2.248 20.406 29.422 1 96.19 78 GLU A CA 1
ATOM 550 C C . GLU A 1 78 ? 2.213 21.906 29.688 1 96.19 78 GLU A C 1
ATOM 552 O O . GLU A 1 78 ? 3.236 22.594 29.594 1 96.19 78 GLU A O 1
ATOM 557 N N . LEU A 1 79 ? 1.068 22.391 30.094 1 96.75 79 LEU A N 1
ATOM 558 C CA . LEU A 1 79 ? 0.814 23.828 30.156 1 96.75 79 LEU A CA 1
ATOM 559 C C . LEU A 1 79 ? 1.618 24.469 31.281 1 96.75 79 LEU A C 1
ATOM 561 O O . LEU A 1 79 ? 1.974 25.656 31.203 1 96.75 79 LEU A O 1
ATOM 565 N N . ALA A 1 80 ? 1.961 23.719 32.281 1 94.31 80 ALA A N 1
ATOM 566 C CA . ALA A 1 80 ? 2.715 24.234 33.406 1 94.31 80 ALA A CA 1
ATOM 567 C C . ALA A 1 80 ? 4.105 24.688 33 1 94.31 80 ALA A C 1
ATOM 569 O O . ALA A 1 80 ? 4.707 25.547 33.625 1 94.31 80 ALA A O 1
ATOM 570 N N . ALA A 1 81 ? 4.555 24.125 31.891 1 95.94 81 ALA A N 1
ATOM 571 C CA . ALA A 1 81 ? 5.902 24.438 31.438 1 95.94 81 ALA A CA 1
ATOM 572 C C . ALA A 1 81 ? 5.898 25.656 30.5 1 95.94 81 ALA A C 1
ATOM 574 O O . ALA A 1 81 ? 6.957 26.172 30.141 1 95.94 81 ALA A O 1
ATOM 575 N N . TYR A 1 82 ? 4.711 26.109 30.125 1 97.88 82 TYR A N 1
ATOM 576 C CA . TYR A 1 82 ? 4.617 27.203 29.172 1 97.88 82 TYR A CA 1
ATOM 577 C C . TYR A 1 82 ? 4.57 28.547 29.891 1 97.88 82 TYR A C 1
ATOM 579 O O . TYR A 1 82 ? 3.916 28.688 30.922 1 97.88 82 TYR A O 1
ATOM 587 N N . LYS A 1 83 ? 5.305 29.5 29.484 1 96.94 83 LYS A N 1
ATOM 588 C CA . LYS A 1 83 ? 5.246 30.812 30.125 1 96.94 83 LYS A CA 1
ATOM 589 C C . LYS A 1 83 ? 3.936 31.531 29.781 1 96.94 83 LYS A C 1
ATOM 591 O O . LYS A 1 83 ? 3.42 31.406 28.672 1 96.94 83 LYS A O 1
ATOM 596 N N . ARG A 1 84 ? 3.412 32.312 30.672 1 97.06 84 ARG A N 1
ATOM 597 C CA . ARG A 1 84 ? 2.219 33.094 30.438 1 97.06 84 ARG A CA 1
ATOM 598 C C . ARG A 1 84 ? 2.432 34.062 29.281 1 97.06 84 ARG A C 1
ATOM 600 O O . ARG A 1 84 ? 3.488 34.688 29.172 1 97.06 84 ARG A O 1
ATOM 607 N N . GLY A 1 85 ? 1.479 34.062 28.375 1 96.94 85 GLY A N 1
ATOM 608 C CA . GLY A 1 85 ? 1.565 34.938 27.219 1 96.94 85 GLY A CA 1
ATOM 609 C C . GLY A 1 85 ? 2.141 34.281 25.984 1 96.94 85 GLY A C 1
ATOM 610 O O . GLY A 1 85 ? 2.047 34.812 24.875 1 96.94 85 GLY A O 1
ATOM 611 N N . ALA A 1 86 ? 2.727 33.062 26.188 1 98.38 86 ALA A N 1
ATOM 612 C CA . ALA A 1 86 ? 3.293 32.344 25.047 1 98.38 86 ALA A CA 1
ATOM 613 C C . ALA A 1 86 ? 2.227 32.062 24 1 98.38 86 ALA A C 1
ATOM 615 O O . ALA A 1 86 ? 1.089 31.734 24.328 1 98.38 86 ALA A O 1
ATOM 616 N N . LEU A 1 87 ? 2.59 32.25 22.719 1 98.75 87 LEU A N 1
ATOM 617 C CA . LEU A 1 87 ? 1.748 31.781 21.625 1 98.75 87 LEU A CA 1
ATOM 618 C C . LEU A 1 87 ? 1.896 30.281 21.406 1 98.75 87 LEU A C 1
ATOM 620 O O . LEU A 1 87 ? 3.016 29.766 21.312 1 98.75 87 LEU A O 1
ATOM 624 N N . VAL A 1 88 ? 0.783 29.562 21.391 1 98.75 88 VAL A N 1
ATOM 625 C CA . VAL A 1 88 ? 0.788 28.125 21.156 1 98.75 88 VAL A CA 1
ATOM 626 C C . VAL A 1 88 ? -0.01 27.797 19.891 1 98.75 88 VAL A C 1
ATOM 628 O O . VAL A 1 88 ? -1.169 28.203 19.766 1 98.75 88 VAL A O 1
ATOM 631 N N . MET A 1 89 ? 0.589 27.156 18.953 1 98.69 89 MET A N 1
ATOM 632 C CA . MET A 1 89 ? -0.063 26.797 17.703 1 98.69 89 MET A CA 1
ATOM 633 C C . MET A 1 89 ? -0.152 25.281 17.562 1 98.69 89 MET A C 1
ATOM 635 O O . MET A 1 89 ? 0.845 24.578 17.734 1 98.69 89 MET A O 1
ATOM 639 N N . ALA A 1 90 ? -1.283 24.75 17.25 1 98.81 90 ALA A N 1
ATOM 640 C CA . ALA A 1 90 ? -1.539 23.328 17.062 1 98.81 90 ALA A CA 1
ATOM 641 C C . ALA A 1 90 ? -2.914 23.094 16.453 1 98.81 90 ALA A C 1
ATOM 643 O O . ALA A 1 90 ? -3.639 24.031 16.156 1 98.81 90 ALA A O 1
ATOM 644 N N . ILE A 1 91 ? -3.191 21.891 16.047 1 98.19 91 ILE A N 1
ATOM 645 C CA . ILE A 1 91 ? -4.57 21.469 15.859 1 98.19 91 ILE A CA 1
ATOM 646 C C . ILE A 1 91 ? -5.234 21.219 17.203 1 98.19 91 ILE A C 1
ATOM 648 O O . ILE A 1 91 ? -4.934 20.25 17.891 1 98.19 91 ILE A O 1
ATOM 652 N N . MET A 1 92 ? -6.18 22.078 17.609 1 98.12 92 MET A N 1
ATOM 653 C CA . MET A 1 92 ? -6.598 22.203 19.016 1 98.12 92 MET A CA 1
ATOM 654 C C . MET A 1 92 ? -7.852 21.359 19.266 1 98.12 92 MET A C 1
ATOM 656 O O . MET A 1 92 ? -8.164 21.047 20.422 1 98.12 92 MET A O 1
ATOM 660 N N . ASP A 1 93 ? -8.57 20.984 18.203 1 95.5 93 ASP A N 1
ATOM 661 C CA . ASP A 1 93 ? -9.812 20.234 18.359 1 95.5 93 ASP A CA 1
ATOM 662 C C . ASP A 1 93 ? -10.711 20.859 19.422 1 95.5 93 ASP A C 1
ATOM 664 O O . ASP A 1 93 ? -11.102 20.203 20.375 1 95.5 93 ASP A O 1
ATOM 668 N N . PRO A 1 94 ? -11.211 22.078 19.203 1 96.62 94 PRO A N 1
ATOM 669 C CA . PRO A 1 94 ? -11.867 22.828 20.281 1 96.62 94 PRO A CA 1
ATOM 670 C C . PRO A 1 94 ? -13.312 22.375 20.516 1 96.62 94 PRO A C 1
ATOM 672 O O . PRO A 1 94 ? -13.859 22.594 21.594 1 96.62 94 PRO A O 1
ATOM 675 N N . TYR A 1 95 ? -13.961 21.828 19.562 1 93.31 95 TYR A N 1
ATOM 676 C CA . TYR A 1 95 ? -15.359 21.438 19.688 1 93.31 95 TYR A CA 1
ATOM 677 C C . TYR A 1 95 ? -15.547 20.375 20.766 1 93.31 95 TYR A C 1
ATOM 679 O O . TYR A 1 95 ? -14.945 19.312 20.688 1 93.31 95 TYR A O 1
ATOM 687 N N . GLY A 1 96 ? -16.312 20.719 21.766 1 90.94 96 GLY A N 1
ATOM 688 C CA . GLY A 1 96 ? -16.641 19.75 22.812 1 90.94 96 GLY A CA 1
ATOM 689 C C . GLY A 1 96 ? -15.539 19.609 23.844 1 90.94 96 GLY A C 1
ATOM 690 O O . GLY A 1 96 ? -15.586 18.703 24.688 1 90.94 96 GLY A O 1
ATOM 691 N N . ASN A 1 97 ? -14.562 20.453 23.797 1 94.75 97 ASN A N 1
ATOM 692 C CA . ASN A 1 97 ? -13.43 20.328 24.719 1 94.75 97 ASN A CA 1
ATOM 693 C C . ASN A 1 97 ? -13.266 21.594 25.562 1 94.75 97 ASN A C 1
ATOM 695 O O . ASN A 1 97 ? -12.156 22.125 25.672 1 94.75 97 ASN A O 1
ATOM 699 N N . ASP A 1 98 ? -14.32 21.938 26.203 1 95.12 98 ASP A N 1
ATOM 700 C CA . ASP A 1 98 ? -14.383 23.188 26.969 1 95.12 98 ASP A CA 1
ATOM 701 C C . ASP A 1 98 ? -13.383 23.172 28.125 1 95.12 98 ASP A C 1
ATOM 703 O O . ASP A 1 98 ? -12.75 24.188 28.422 1 95.12 98 ASP A O 1
ATOM 707 N N . ALA A 1 99 ? -13.305 22.062 28.75 1 96.31 99 ALA A N 1
ATOM 708 C CA . ALA A 1 99 ? -12.383 21.969 29.875 1 96.31 99 ALA A CA 1
ATOM 709 C C . ALA A 1 99 ? -10.945 22.203 29.438 1 96.31 99 ALA A C 1
ATOM 711 O O . ALA A 1 99 ? -10.172 22.859 30.156 1 96.31 99 ALA A O 1
ATOM 712 N N . ALA A 1 100 ? -10.586 21.672 28.297 1 96.88 100 ALA A N 1
ATOM 713 C CA . ALA A 1 100 ? -9.234 21.859 27.766 1 96.88 100 ALA A CA 1
ATOM 714 C C . ALA A 1 100 ? -8.984 23.312 27.406 1 96.88 100 ALA A C 1
ATOM 716 O O . ALA A 1 100 ? -7.891 23.844 27.641 1 96.88 100 ALA A O 1
ATOM 717 N N . LEU A 1 101 ? -9.953 23.969 26.828 1 97.5 101 LEU A N 1
ATOM 718 C CA . LEU A 1 101 ? -9.828 25.375 26.484 1 97.5 101 LEU A CA 1
ATOM 719 C C . LEU A 1 101 ? -9.656 26.234 27.734 1 97.5 101 LEU A C 1
ATOM 721 O O . LEU A 1 101 ? -8.828 27.141 27.75 1 97.5 101 LEU A O 1
ATOM 725 N N . LYS A 1 102 ? -10.453 25.906 28.719 1 96.69 102 LYS A N 1
ATOM 726 C CA . LYS A 1 102 ? -10.344 26.625 29.984 1 96.69 102 LYS A CA 1
ATOM 727 C C . LYS A 1 102 ? -8.961 26.453 30.609 1 96.69 102 LYS A C 1
ATOM 729 O O . LYS A 1 102 ? -8.391 27.406 31.141 1 96.69 102 LYS A O 1
ATOM 734 N N . ALA A 1 103 ? -8.484 25.234 30.516 1 97.56 103 ALA A N 1
ATOM 735 C CA . ALA A 1 103 ? -7.156 24.969 31.047 1 97.56 103 ALA A CA 1
ATOM 736 C C . ALA A 1 103 ? -6.098 25.828 30.359 1 97.56 103 ALA A C 1
ATOM 738 O O . ALA A 1 103 ? -5.191 26.359 31.016 1 97.56 103 ALA A O 1
ATOM 739 N N . MET A 1 104 ? -6.172 25.969 29.062 1 98.12 104 MET A N 1
ATOM 740 C CA . MET A 1 104 ? -5.23 26.781 28.312 1 98.12 104 MET A CA 1
ATOM 741 C C . MET A 1 104 ? -5.383 28.266 28.672 1 98.12 104 MET A C 1
ATOM 743 O O . MET A 1 104 ? -4.391 28.969 28.844 1 98.12 104 MET A O 1
ATOM 747 N N . ALA A 1 105 ? -6.613 28.703 28.844 1 97.81 105 ALA A N 1
ATOM 748 C CA . ALA A 1 105 ? -6.871 30.078 29.266 1 97.81 105 ALA A CA 1
ATOM 749 C C . ALA A 1 105 ? -6.289 30.344 30.656 1 97.81 105 ALA A C 1
ATOM 751 O O . ALA A 1 105 ? -5.609 31.344 30.875 1 97.81 105 ALA A O 1
ATOM 752 N N . ASP A 1 106 ? -6.551 29.406 31.531 1 97.44 106 ASP A N 1
ATOM 753 C CA . ASP A 1 106 ? -6.074 29.547 32.906 1 97.44 106 ASP A CA 1
ATOM 754 C C . ASP A 1 106 ? -4.547 29.594 32.938 1 97.44 106 ASP A C 1
ATOM 756 O O . ASP A 1 106 ? -3.967 30.297 33.781 1 97.44 106 ASP A O 1
ATOM 760 N N . ALA A 1 107 ? -3.949 28.828 32.094 1 97.62 107 ALA A N 1
ATOM 761 C CA . ALA A 1 107 ? -2.492 28.812 32 1 97.62 107 ALA A CA 1
ATOM 762 C C . ALA A 1 107 ? -1.96 30.125 31.438 1 97.62 107 ALA A C 1
ATOM 764 O O . ALA A 1 107 ? -0.769 30.422 31.547 1 97.62 107 ALA A O 1
ATOM 765 N N . GLY A 1 108 ? -2.838 30.922 30.797 1 97.81 108 GLY A N 1
ATOM 766 C CA . GLY A 1 108 ? -2.498 32.25 30.297 1 97.81 108 GLY A CA 1
ATOM 767 C C . GLY A 1 108 ? -1.852 32.219 28.922 1 97.81 108 GLY A C 1
ATOM 768 O O . GLY A 1 108 ? -1.242 33.188 28.5 1 97.81 108 GLY A O 1
ATOM 769 N N . VAL A 1 109 ? -1.942 31.062 28.234 1 98.25 109 VAL A N 1
ATOM 770 C CA . VAL A 1 109 ? -1.329 31 26.906 1 98.25 109 VAL A CA 1
ATOM 771 C C . VAL A 1 109 ? -2.281 31.578 25.875 1 98.25 109 VAL A C 1
ATOM 773 O O . VAL A 1 109 ? -3.492 31.641 26.094 1 98.25 109 VAL A O 1
ATOM 776 N N . THR A 1 110 ? -1.739 32.125 24.812 1 98.5 110 THR A N 1
ATOM 777 C CA . THR A 1 110 ? -2.49 32.469 23.609 1 98.5 110 THR A CA 1
ATOM 778 C C . THR A 1 110 ? -2.484 31.312 22.609 1 98.5 110 THR A C 1
ATOM 780 O O . THR A 1 110 ? -1.505 31.109 21.891 1 98.5 110 THR A O 1
ATOM 783 N N . ALA A 1 111 ? -3.609 30.609 22.609 1 98.69 111 ALA A N 1
ATOM 784 C CA . ALA A 1 111 ? -3.689 29.391 21.797 1 98.69 111 ALA A CA 1
ATOM 785 C C . ALA A 1 111 ? -4.312 29.688 20.438 1 98.69 111 ALA A C 1
ATOM 787 O O . ALA A 1 111 ? -5.391 30.281 20.344 1 98.69 111 ALA A O 1
ATOM 788 N N . PHE A 1 112 ? -3.6 29.344 19.375 1 98.75 112 PHE A N 1
ATOM 789 C CA . PHE A 1 112 ? -4.113 29.422 18.016 1 98.75 112 PHE A CA 1
ATOM 790 C C . PHE A 1 112 ? -4.488 28.047 17.484 1 98.75 112 PHE A C 1
ATOM 792 O O . PHE A 1 112 ? -3.648 27.141 17.453 1 98.75 112 PHE A O 1
ATOM 799 N N . ALA A 1 113 ? -5.77 27.875 17.125 1 98.62 113 ALA A N 1
ATOM 800 C CA . ALA A 1 113 ? -6.262 26.656 16.516 1 98.62 113 ALA A CA 1
ATOM 801 C C . ALA A 1 113 ? -6.09 26.688 15 1 98.62 113 ALA A C 1
ATOM 803 O O . ALA A 1 113 ? -6.852 27.359 14.305 1 98.62 113 ALA A O 1
ATOM 804 N N . MET A 1 114 ? -5.195 25.859 14.531 1 98.38 114 MET A N 1
ATOM 805 C CA . MET A 1 114 ? -4.82 25.953 13.125 1 98.38 114 MET A CA 1
ATOM 806 C C . MET A 1 114 ? -5.922 25.375 12.234 1 98.38 114 MET A C 1
ATOM 808 O O . MET A 1 114 ? -6.027 25.75 11.062 1 98.38 114 MET A O 1
ATOM 812 N N . GLU A 1 115 ? -6.801 24.484 12.766 1 96.94 115 GLU A N 1
ATOM 813 C CA . GLU A 1 115 ? -7.887 23.875 11.992 1 96.94 115 GLU A CA 1
ATOM 814 C C . GLU A 1 115 ? -9.016 24.875 11.758 1 96.94 115 GLU A C 1
ATOM 816 O O . GLU A 1 115 ? -9.953 24.609 11.016 1 96.94 115 GLU A O 1
ATOM 821 N N . LEU A 1 116 ? -8.914 26.094 12.391 1 97.19 116 LEU A N 1
ATOM 822 C CA . LEU A 1 116 ? -9.945 27.109 12.242 1 97.19 116 LEU A CA 1
ATOM 823 C C . LEU A 1 116 ? -9.531 28.156 11.211 1 97.19 116 LEU A C 1
ATOM 825 O O . LEU A 1 116 ? -10.203 29.188 11.055 1 97.19 116 LEU A O 1
ATOM 829 N N . MET A 1 117 ? -8.383 27.891 10.547 1 97.38 117 MET A N 1
ATOM 830 C CA . MET A 1 117 ? -7.945 28.797 9.484 1 97.38 117 MET A CA 1
ATOM 831 C C . MET A 1 117 ? -9.078 29.047 8.492 1 97.38 117 MET A C 1
ATOM 833 O O . MET A 1 117 ? -9.734 28.109 8.047 1 97.38 117 MET A O 1
ATOM 837 N N . PRO A 1 118 ? -9.344 30.312 8.266 1 95 118 PRO A N 1
ATOM 838 C CA . PRO A 1 118 ? -10.461 30.594 7.359 1 95 118 PRO A CA 1
ATOM 839 C C . PRO A 1 118 ? -10.172 30.172 5.922 1 95 118 PRO A C 1
ATOM 841 O O . PRO A 1 118 ? -9.008 30.078 5.523 1 95 118 PRO A O 1
ATOM 844 N N . ARG A 1 119 ? -11.188 29.953 5.203 1 90.19 119 ARG A N 1
ATOM 845 C CA . ARG A 1 119 ? -11.078 29.5 3.82 1 90.19 119 ARG A CA 1
ATOM 846 C C . ARG A 1 119 ? -11.055 30.672 2.854 1 90.19 119 ARG A C 1
ATOM 848 O O . ARG A 1 119 ? -12.031 30.922 2.137 1 90.19 119 ARG A O 1
ATOM 855 N N . ILE A 1 120 ? -9.938 31.359 2.852 1 93.19 120 ILE A N 1
ATOM 856 C CA . ILE A 1 120 ? -9.688 32.469 1.955 1 93.19 120 ILE A CA 1
ATOM 857 C C . ILE A 1 120 ? -8.344 32.281 1.248 1 93.19 120 ILE A C 1
ATOM 859 O O . ILE A 1 120 ? -7.508 31.5 1.698 1 93.19 120 ILE A O 1
ATOM 863 N N . THR A 1 121 ? -8.102 32.969 0.229 1 92.75 121 THR A N 1
ATOM 864 C CA . THR A 1 121 ? -6.977 32.719 -0.671 1 92.75 121 THR A CA 1
ATOM 865 C C . THR A 1 121 ? -5.652 32.906 0.068 1 92.75 121 THR A C 1
ATOM 867 O O . THR A 1 121 ? -4.781 32.031 -0.007 1 92.75 121 THR A O 1
ATOM 870 N N . ARG A 1 122 ? -5.547 33.906 0.838 1 94.12 122 ARG A N 1
ATOM 871 C CA . ARG A 1 122 ? -4.262 34.188 1.477 1 94.12 122 ARG A CA 1
ATOM 872 C C . ARG A 1 122 ? -3.965 33.156 2.57 1 94.12 122 ARG A C 1
ATOM 874 O O . ARG A 1 122 ? -2.832 33.062 3.045 1 94.12 122 ARG A O 1
ATOM 881 N N . ALA A 1 123 ? -5.066 32.406 3.031 1 96.38 123 ALA A N 1
ATOM 882 C CA . ALA A 1 123 ? -4.91 31.469 4.137 1 96.38 123 ALA A CA 1
ATOM 883 C C . ALA A 1 123 ? -4.617 30.062 3.619 1 96.38 123 ALA A C 1
ATOM 885 O O . ALA A 1 123 ? -4.316 29.156 4.398 1 96.38 123 ALA A O 1
ATOM 886 N N . GLN A 1 124 ? -4.609 29.906 2.314 1 95.94 124 GLN A N 1
ATOM 887 C CA . GLN A 1 124 ? -4.496 28.562 1.729 1 95.94 124 GLN A CA 1
ATOM 888 C C . GLN A 1 124 ? -3.176 27.906 2.117 1 95.94 124 GLN A C 1
ATOM 890 O O . GLN A 1 124 ? -3.139 26.719 2.424 1 95.94 124 GLN A O 1
ATOM 895 N N . VAL A 1 125 ? -2.115 28.672 2.127 1 97.62 125 VAL A N 1
ATOM 896 C CA . VAL A 1 125 ? -0.785 28.141 2.42 1 97.62 125 VAL A CA 1
ATOM 897 C C . VAL A 1 125 ? -0.705 27.734 3.889 1 97.62 125 VAL A C 1
ATOM 899 O O . VAL A 1 125 ? 0.135 26.906 4.266 1 97.62 125 VAL A O 1
ATOM 902 N N . MET A 1 126 ? -1.676 28.203 4.734 1 98.19 126 MET A N 1
ATOM 903 C CA . MET A 1 126 ? -1.668 27.969 6.172 1 98.19 126 MET A CA 1
ATOM 904 C C . MET A 1 126 ? -2.689 26.891 6.551 1 98.19 126 MET A C 1
ATOM 906 O O . MET A 1 126 ? -2.803 26.531 7.723 1 98.19 126 MET A O 1
ATOM 910 N N . ASP A 1 127 ? -3.404 26.375 5.551 1 97.5 127 ASP A N 1
ATOM 911 C CA . ASP A 1 127 ? -4.523 25.469 5.793 1 97.5 127 ASP A CA 1
ATOM 912 C C . ASP A 1 127 ? -4.035 24.062 6.117 1 97.5 127 ASP A C 1
ATOM 914 O O . ASP A 1 127 ? -3.832 23.25 5.219 1 97.5 127 ASP A O 1
ATOM 918 N N . VAL A 1 128 ? -3.977 23.734 7.383 1 98 128 VAL A N 1
ATOM 919 C CA . VAL A 1 128 ? -3.439 22.453 7.82 1 98 128 VAL A CA 1
ATOM 920 C C . VAL A 1 128 ? -4.418 21.328 7.469 1 98 128 VAL A C 1
ATOM 922 O O . VAL A 1 128 ? -4.008 20.188 7.234 1 98 128 VAL A O 1
ATOM 925 N N . LEU A 1 129 ? -5.707 21.672 7.402 1 96.5 129 LEU A N 1
ATOM 926 C CA . LEU A 1 129 ? -6.688 20.641 7.102 1 96.5 129 LEU A CA 1
ATOM 927 C C . LEU A 1 129 ? -6.52 20.125 5.672 1 96.5 129 LEU A C 1
ATOM 929 O O . LEU A 1 129 ? -6.5 18.922 5.438 1 96.5 129 LEU A O 1
ATOM 933 N N . SER A 1 130 ? -6.297 21.016 4.773 1 96.56 130 SER A N 1
ATOM 934 C CA . SER A 1 130 ? -6.121 20.641 3.371 1 96.56 130 SER A CA 1
ATOM 935 C C . SER A 1 130 ? -4.848 19.828 3.172 1 96.56 130 SER A C 1
ATOM 937 O O . SER A 1 130 ? -4.871 18.766 2.531 1 96.56 130 SER A O 1
ATOM 939 N N . SER A 1 131 ? -3.715 20.312 3.73 1 97.69 131 SER A N 1
ATOM 940 C CA . SER A 1 131 ? -2.438 19.625 3.531 1 97.69 131 SER A CA 1
ATOM 941 C C . SER A 1 131 ? -2.465 18.219 4.109 1 97.69 131 SER A C 1
ATOM 943 O O . SER A 1 131 ? -2.039 17.266 3.455 1 97.69 131 SER A O 1
ATOM 945 N N . GLN A 1 132 ? -3.074 18.062 5.289 1 98 132 GLN A N 1
ATOM 946 C CA . GLN A 1 132 ? -3.104 16.75 5.945 1 98 132 GLN A CA 1
ATOM 947 C C . GLN A 1 132 ? -4.117 15.828 5.281 1 98 132 GLN A C 1
ATOM 949 O O . GLN A 1 132 ? -3.869 14.625 5.133 1 98 132 GLN A O 1
ATOM 954 N N . ALA A 1 133 ? -5.27 16.375 4.816 1 97.81 133 ALA A N 1
ATOM 955 C CA . ALA A 1 133 ? -6.297 15.578 4.156 1 97.81 133 ALA A CA 1
ATOM 956 C C . ALA A 1 133 ? -5.789 15.016 2.832 1 97.81 133 ALA A C 1
ATOM 958 O O . ALA A 1 133 ? -6.121 13.883 2.465 1 97.81 133 ALA A O 1
ATOM 959 N N . ASN A 1 134 ? -5.004 15.867 2.135 1 98.25 134 ASN A N 1
ATOM 960 C CA . ASN A 1 134 ? -4.391 15.414 0.891 1 98.25 134 ASN A CA 1
ATOM 961 C C . ASN A 1 134 ? -3.572 14.141 1.099 1 98.25 134 ASN A C 1
ATOM 963 O O . ASN A 1 134 ? -3.738 13.164 0.367 1 98.25 134 ASN A O 1
ATOM 967 N N . LEU A 1 135 ? -2.775 14.133 2.137 1 98.75 135 LEU A N 1
ATOM 968 C CA . LEU A 1 135 ? -1.917 13 2.453 1 98.75 135 LEU A CA 1
ATOM 969 C C . LEU A 1 135 ? -2.744 11.812 2.943 1 98.75 135 LEU A C 1
ATOM 971 O O . LEU A 1 135 ? -2.438 10.664 2.625 1 98.75 135 LEU A O 1
ATOM 975 N N . ALA A 1 136 ? -3.814 12.109 3.707 1 98.75 136 ALA A N 1
ATOM 976 C CA . ALA A 1 136 ? -4.691 11.047 4.195 1 98.75 136 ALA A CA 1
ATOM 977 C C . ALA A 1 136 ? -5.375 10.328 3.037 1 98.75 136 ALA A C 1
ATOM 979 O O . ALA A 1 136 ? -5.551 9.102 3.076 1 98.75 136 ALA A O 1
ATOM 980 N N . GLY A 1 137 ? -5.82 11.062 2.01 1 98.81 137 GLY A N 1
ATOM 981 C CA . GLY A 1 137 ? -6.434 10.461 0.839 1 98.81 137 GLY A CA 1
ATOM 982 C C . GLY A 1 137 ? -5.523 9.484 0.125 1 98.81 137 GLY A C 1
ATOM 983 O O . GLY A 1 137 ? -5.941 8.375 -0.226 1 98.81 137 GLY A O 1
ATOM 984 N N . TYR A 1 138 ? -4.27 9.906 -0.054 1 98.88 138 TYR A N 1
ATOM 985 C CA . TYR A 1 138 ? -3.268 9.023 -0.633 1 98.88 138 TYR A CA 1
ATOM 986 C C . TYR A 1 138 ? -3.098 7.766 0.209 1 98.88 138 TYR A C 1
ATOM 988 O O . TYR A 1 138 ? -3.16 6.648 -0.311 1 98.88 138 TYR A O 1
ATOM 996 N N . ARG A 1 139 ? -2.908 7.953 1.501 1 98.88 139 ARG A N 1
ATOM 997 C CA . ARG A 1 139 ? -2.6 6.844 2.4 1 98.88 139 ARG A CA 1
ATOM 998 C C . ARG A 1 139 ? -3.777 5.883 2.508 1 98.88 139 ARG A C 1
ATOM 1000 O O . ARG A 1 139 ? -3.586 4.672 2.645 1 98.88 139 ARG A O 1
ATOM 1007 N N . ALA A 1 140 ? -4.98 6.422 2.396 1 98.94 140 ALA A N 1
ATOM 1008 C CA . ALA A 1 140 ? -6.164 5.57 2.443 1 98.94 140 ALA A CA 1
ATOM 1009 C C . ALA A 1 140 ? -6.133 4.527 1.33 1 98.94 140 ALA A C 1
ATOM 1011 O O . ALA A 1 140 ? -6.508 3.371 1.543 1 98.94 140 ALA A O 1
ATOM 1012 N N . VAL A 1 141 ? -5.691 4.953 0.139 1 98.94 141 VAL A N 1
ATOM 1013 C CA . VAL A 1 141 ? -5.633 4.039 -0.996 1 98.94 141 VAL A CA 1
ATOM 1014 C C . VAL A 1 141 ? -4.535 3.002 -0.766 1 98.94 141 VAL A C 1
ATOM 1016 O O . VAL A 1 141 ? -4.723 1.815 -1.042 1 98.94 141 VAL A O 1
ATOM 1019 N N . ILE A 1 142 ? -3.387 3.416 -0.222 1 98.88 142 ILE A N 1
ATOM 1020 C CA . ILE A 1 142 ? -2.299 2.492 0.081 1 98.88 142 ILE A CA 1
ATOM 1021 C C . ILE A 1 142 ? -2.758 1.481 1.131 1 98.88 142 ILE A C 1
ATOM 1023 O O . ILE A 1 142 ? -2.504 0.282 1.001 1 98.88 142 ILE A O 1
ATOM 1027 N N . ASP A 1 143 ? -3.467 1.981 2.178 1 98.81 143 ASP A N 1
ATOM 1028 C CA . ASP A 1 143 ? -3.986 1.096 3.213 1 98.81 143 ASP A CA 1
ATOM 1029 C C . ASP A 1 143 ? -4.984 0.097 2.633 1 98.81 143 ASP A C 1
ATOM 1031 O O . ASP A 1 143 ? -4.973 -1.083 2.99 1 98.81 143 ASP A O 1
ATOM 1035 N N . ALA A 1 144 ? -5.844 0.61 1.757 1 98.88 144 ALA A N 1
ATOM 1036 C CA . ALA A 1 144 ? -6.793 -0.28 1.091 1 98.88 144 ALA A CA 1
ATOM 1037 C C . ALA A 1 144 ? -6.062 -1.356 0.291 1 98.88 144 ALA A C 1
ATOM 1039 O O . ALA A 1 144 ? -6.41 -2.537 0.369 1 98.88 144 ALA A O 1
ATOM 1040 N N . ALA A 1 145 ? -5.055 -0.95 -0.478 1 98.81 145 ALA A N 1
ATOM 1041 C CA . ALA A 1 145 ? -4.293 -1.877 -1.312 1 98.81 145 ALA A CA 1
ATOM 1042 C C . ALA A 1 145 ? -3.594 -2.934 -0.461 1 98.81 145 ALA A C 1
ATOM 1044 O O . ALA A 1 145 ? -3.512 -4.102 -0.852 1 98.81 145 ALA A O 1
ATOM 1045 N N . GLU A 1 146 ? -3.062 -2.508 0.671 1 98.19 146 GLU A N 1
ATOM 1046 C CA . GLU A 1 146 ? -2.379 -3.43 1.575 1 98.19 146 GLU A CA 1
ATOM 1047 C C . GLU A 1 146 ? -3.336 -4.492 2.105 1 98.19 146 GLU A C 1
ATOM 1049 O O . GLU A 1 146 ? -2.949 -5.648 2.289 1 98.19 146 GLU A O 1
ATOM 1054 N N . GLN A 1 147 ? -4.594 -4.105 2.377 1 97.94 147 GLN A N 1
ATOM 1055 C CA . GLN A 1 147 ? -5.586 -5.004 2.959 1 97.94 147 GLN A CA 1
ATOM 1056 C C . GLN A 1 147 ? -6.285 -5.82 1.88 1 97.94 147 GLN A C 1
ATOM 1058 O O . GLN A 1 147 ? -6.957 -6.812 2.182 1 97.94 147 GLN A O 1
ATOM 1063 N N . PHE A 1 148 ? -6.168 -5.438 0.602 1 98.31 148 PHE A N 1
ATOM 1064 C CA . PHE A 1 148 ? -6.914 -5.977 -0.528 1 98.31 148 PHE A CA 1
ATOM 1065 C C . PHE A 1 148 ? -6.23 -7.223 -1.081 1 98.31 148 PHE A C 1
ATOM 1067 O O . PHE A 1 148 ? -5.027 -7.215 -1.344 1 98.31 148 PHE A O 1
ATOM 1074 N N . GLY A 1 149 ? -6.906 -8.266 -1.213 1 97.44 149 GLY A N 1
ATOM 1075 C CA . GLY A 1 149 ? -6.375 -9.562 -1.617 1 97.44 149 GLY A CA 1
ATOM 1076 C C . GLY A 1 149 ? -6.223 -9.695 -3.119 1 97.44 149 GLY A C 1
ATOM 1077 O O . GLY A 1 149 ? -5.875 -10.773 -3.617 1 97.44 149 GLY A O 1
ATOM 1078 N N . ARG A 1 150 ? -6.504 -8.688 -3.877 1 98 150 ARG A N 1
ATOM 1079 C CA . ARG A 1 150 ? -6.32 -8.609 -5.32 1 98 150 ARG A CA 1
ATOM 1080 C C . ARG A 1 150 ? -5.492 -7.383 -5.703 1 98 150 ARG A C 1
ATOM 1082 O O . ARG A 1 150 ? -4.957 -6.695 -4.832 1 98 150 ARG A O 1
ATOM 1089 N N . VAL A 1 151 ? -5.238 -7.164 -6.938 1 98.62 151 VAL A N 1
ATOM 1090 C CA . VAL A 1 151 ? -4.434 -6.035 -7.387 1 98.62 151 VAL A CA 1
ATOM 1091 C C . VAL A 1 151 ? -5.344 -4.926 -7.91 1 98.62 151 VAL A C 1
ATOM 1093 O O . VAL A 1 151 ? -6.488 -5.184 -8.297 1 98.62 151 VAL A O 1
ATOM 1096 N N . PHE A 1 152 ? -4.883 -3.74 -7.906 1 98.81 152 PHE A N 1
ATOM 1097 C CA . PHE A 1 152 ? -5.656 -2.59 -8.359 1 98.81 152 PHE A CA 1
ATOM 1098 C C . PHE A 1 152 ? -5.746 -2.564 -9.883 1 98.81 152 PHE A C 1
ATOM 1100 O O . PHE A 1 152 ? -6.832 -2.396 -10.445 1 98.81 152 PHE A O 1
ATOM 1107 N N . PRO A 1 153 ? -4.617 -2.746 -10.578 1 98.62 153 PRO A N 1
ATOM 1108 C CA . PRO A 1 153 ? -4.664 -2.561 -12.031 1 98.62 153 PRO A CA 1
ATOM 1109 C C . PRO A 1 153 ? -5.168 -3.801 -12.766 1 98.62 153 PRO A C 1
ATOM 1111 O O . PRO A 1 153 ? -5.047 -4.918 -12.258 1 98.62 153 PRO A O 1
ATOM 1114 N N . MET A 1 154 ? -5.656 -3.521 -13.891 1 98.06 154 MET A N 1
ATOM 1115 C CA . MET A 1 154 ? -5.809 -4.629 -14.836 1 98.06 154 MET A CA 1
ATOM 1116 C C . MET A 1 154 ? -4.453 -5.172 -15.258 1 98.06 154 MET A C 1
ATOM 1118 O O . MET A 1 154 ? -3.52 -4.406 -15.508 1 98.06 154 MET A O 1
ATOM 1122 N N . MET A 1 155 ? -4.273 -6.438 -15.195 1 97.44 155 MET A N 1
ATOM 1123 C CA . MET A 1 155 ? -3.061 -7.09 -15.68 1 97.44 155 MET A CA 1
ATOM 1124 C C . MET A 1 155 ? -3.381 -8.094 -16.781 1 97.44 155 MET A C 1
ATOM 1126 O O . MET A 1 155 ? -4.25 -8.953 -16.609 1 97.44 155 MET A O 1
ATOM 1130 N N . MET A 1 156 ? -2.738 -7.875 -17.875 1 95.88 156 MET A N 1
ATOM 1131 C CA . MET A 1 156 ? -2.82 -8.859 -18.953 1 95.88 156 MET A CA 1
ATOM 1132 C C . MET A 1 156 ? -1.604 -9.773 -18.953 1 95.88 156 MET A C 1
ATOM 1134 O O . MET A 1 156 ? -0.474 -9.32 -19.125 1 95.88 156 MET A O 1
ATOM 1138 N N . THR A 1 157 ? -1.828 -11.055 -18.688 1 94.81 157 THR A N 1
ATOM 1139 C CA . THR A 1 157 ? -0.753 -12.031 -18.609 1 94.81 157 THR A CA 1
ATOM 1140 C C . THR A 1 157 ? -1.016 -13.195 -19.562 1 94.81 157 THR A C 1
ATOM 1142 O O . THR A 1 157 ? -2.111 -13.312 -20.109 1 94.81 157 THR A O 1
ATOM 1145 N N . ALA A 1 158 ? -0.069 -14.023 -19.734 1 94.69 158 ALA A N 1
ATOM 1146 C CA . ALA A 1 158 ? -0.241 -15.227 -20.547 1 94.69 158 ALA A CA 1
ATOM 1147 C C . ALA A 1 158 ? -1.29 -16.156 -19.938 1 94.69 158 ALA A C 1
ATOM 1149 O O . ALA A 1 158 ? -2.033 -16.812 -20.672 1 94.69 158 ALA A O 1
ATOM 1150 N N . ALA A 1 159 ? -1.419 -16.172 -18.641 1 94.81 159 ALA A N 1
ATOM 1151 C CA . ALA A 1 159 ? -2.334 -17.062 -17.938 1 94.81 159 ALA A CA 1
ATOM 1152 C C . ALA A 1 159 ? -3.756 -16.516 -17.938 1 94.81 159 ALA A C 1
ATOM 1154 O O . ALA A 1 159 ? -4.703 -17.219 -17.594 1 94.81 159 ALA A O 1
ATOM 1155 N N . GLY A 1 160 ? -3.891 -15.227 -18.281 1 95.06 160 GLY A N 1
ATOM 1156 C CA . GLY A 1 160 ? -5.203 -14.594 -18.297 1 95.06 160 GLY A CA 1
ATOM 1157 C C . GLY A 1 160 ? -5.188 -13.172 -17.766 1 95.06 160 GLY A C 1
ATOM 1158 O O . GLY A 1 160 ? -4.133 -12.648 -17.406 1 95.06 160 GLY A O 1
ATOM 1159 N N . THR A 1 161 ? -6.355 -12.625 -17.766 1 96.56 161 THR A N 1
ATOM 1160 C CA . THR A 1 161 ? -6.484 -11.227 -17.359 1 96.56 161 THR A CA 1
ATOM 1161 C C . THR A 1 161 ? -6.945 -11.117 -15.914 1 96.56 161 THR A C 1
ATOM 1163 O O . THR A 1 161 ? -7.84 -11.844 -15.484 1 96.56 161 THR A O 1
ATOM 1166 N N . VAL A 1 162 ? -6.262 -10.344 -15.125 1 97.12 162 VAL A N 1
ATOM 1167 C CA . VAL A 1 162 ? -6.734 -9.898 -13.82 1 97.12 162 VAL A CA 1
ATOM 1168 C C . VAL A 1 162 ? -7.508 -8.594 -13.961 1 97.12 162 VAL A C 1
ATOM 1170 O O . VAL A 1 162 ? -6.969 -7.598 -14.453 1 97.12 162 VAL A O 1
ATOM 1173 N N . PRO A 1 163 ? -8.805 -8.578 -13.648 1 97.19 163 PRO A N 1
ATOM 1174 C CA . PRO A 1 163 ? -9.555 -7.328 -13.812 1 97.19 163 PRO A CA 1
ATOM 1175 C C . PRO A 1 163 ? -9.078 -6.23 -12.859 1 97.19 163 PRO A C 1
ATOM 1177 O O . PRO A 1 163 ? -8.578 -6.523 -11.773 1 97.19 163 PRO A O 1
ATOM 1180 N N . ALA A 1 164 ? -9.242 -5.008 -13.281 1 98.56 164 ALA A N 1
ATOM 1181 C CA . ALA A 1 164 ? -8.953 -3.875 -12.406 1 98.56 164 ALA A CA 1
ATOM 1182 C C . ALA A 1 164 ? -9.914 -3.832 -11.219 1 98.56 164 ALA A C 1
ATOM 1184 O O . ALA A 1 164 ? -11.086 -4.191 -11.352 1 98.56 164 ALA A O 1
ATOM 1185 N N . ALA A 1 165 ? -9.445 -3.402 -10.102 1 98.81 165 ALA A N 1
ATOM 1186 C CA . ALA A 1 165 ? -10.289 -3.225 -8.93 1 98.81 165 ALA A CA 1
ATOM 1187 C C . ALA A 1 165 ? -11.289 -2.084 -9.133 1 98.81 165 ALA A C 1
ATOM 1189 O O . ALA A 1 165 ? -10.961 -1.073 -9.758 1 98.81 165 ALA A O 1
ATOM 1190 N N . LYS A 1 166 ? -12.469 -2.223 -8.672 1 98.88 166 LYS A N 1
ATOM 1191 C CA . LYS A 1 166 ? -13.469 -1.155 -8.617 1 98.88 166 LYS A CA 1
ATOM 1192 C C . LYS A 1 166 ? -13.422 -0.427 -7.277 1 98.88 166 LYS A C 1
ATOM 1194 O O . LYS A 1 166 ? -13.625 -1.036 -6.223 1 98.88 166 LYS A O 1
ATOM 1199 N N . VAL A 1 167 ? -13.109 0.835 -7.344 1 98.94 167 VAL A N 1
ATOM 1200 C CA . VAL A 1 167 ? -12.969 1.639 -6.133 1 98.94 167 VAL A CA 1
ATOM 1201 C C . VAL A 1 167 ? -14.039 2.729 -6.109 1 98.94 167 VAL A C 1
ATOM 1203 O O . VAL A 1 167 ? -14.188 3.48 -7.078 1 98.94 167 VAL A O 1
ATOM 1206 N N . PHE A 1 168 ? -14.836 2.793 -4.992 1 98.94 168 PHE A N 1
ATOM 1207 C CA . PHE A 1 168 ? -15.883 3.793 -4.812 1 98.94 168 PHE A CA 1
ATOM 1208 C C . PHE A 1 168 ? -15.516 4.762 -3.695 1 98.94 168 PHE A C 1
ATOM 1210 O O . PHE A 1 168 ? -15.344 4.355 -2.543 1 98.94 168 PHE A O 1
ATOM 1217 N N . ILE A 1 169 ? -15.344 6.039 -4.047 1 98.94 169 ILE A N 1
ATOM 1218 C CA . ILE A 1 169 ? -14.984 7.07 -3.078 1 98.94 169 ILE A CA 1
ATOM 1219 C C . ILE A 1 169 ? -16.234 7.863 -2.688 1 98.94 169 ILE A C 1
ATOM 1221 O O . ILE A 1 169 ? -16.922 8.406 -3.551 1 98.94 169 ILE A O 1
ATOM 1225 N N . MET A 1 170 ? -16.516 7.879 -1.406 1 98.69 170 MET A N 1
ATOM 1226 C CA . MET A 1 170 ? -17.656 8.633 -0.906 1 98.69 170 MET A CA 1
ATOM 1227 C C . MET A 1 170 ? -17.203 9.875 -0.137 1 98.69 170 MET A C 1
ATOM 1229 O O . MET A 1 170 ? -16.75 9.766 1.002 1 98.69 170 MET A O 1
ATOM 1233 N N . GLY A 1 171 ? -17.406 11.039 -0.692 1 97.31 171 GLY A N 1
ATOM 1234 C CA . GLY A 1 171 ? -16.828 12.312 -0.265 1 97.31 171 GLY A CA 1
ATOM 1235 C C . GLY A 1 171 ? -15.734 12.805 -1.184 1 97.31 171 GLY A C 1
ATOM 1236 O O . GLY A 1 171 ? -14.734 12.125 -1.388 1 97.31 171 GLY A O 1
ATOM 1237 N N . VAL A 1 172 ? -15.984 14.016 -1.725 1 96.94 172 VAL A N 1
ATOM 1238 C CA . VAL A 1 172 ? -15.062 14.516 -2.734 1 96.94 172 VAL A CA 1
ATOM 1239 C C . VAL A 1 172 ? -14.477 15.852 -2.281 1 96.94 172 VAL A C 1
ATOM 1241 O O . VAL A 1 172 ? -14.492 16.828 -3.031 1 96.94 172 VAL A O 1
ATOM 1244 N N . GLY A 1 173 ? -14.07 15.898 -0.989 1 95.88 173 GLY A N 1
ATOM 1245 C CA . GLY A 1 173 ? -13.172 16.938 -0.54 1 95.88 173 GLY A CA 1
ATOM 1246 C C . GLY A 1 173 ? -11.719 16.688 -0.907 1 95.88 173 GLY A C 1
ATOM 1247 O O . GLY A 1 173 ? -11.438 15.922 -1.829 1 95.88 173 GLY A O 1
ATOM 1248 N N . VAL A 1 174 ? -10.867 17.328 -0.215 1 96.56 174 VAL A N 1
ATOM 1249 C CA . VAL A 1 174 ? -9.445 17.234 -0.521 1 96.56 174 VAL A CA 1
ATOM 1250 C C . VAL A 1 174 ? -8.984 15.789 -0.427 1 96.56 174 VAL A C 1
ATOM 1252 O O . VAL A 1 174 ? -8.336 15.273 -1.338 1 96.56 174 VAL A O 1
ATOM 1255 N N . ALA A 1 175 ? -9.359 15.062 0.673 1 98.19 175 ALA A N 1
ATOM 1256 C CA . ALA A 1 175 ? -8.961 13.664 0.859 1 98.19 175 ALA A CA 1
ATOM 1257 C C . ALA A 1 175 ? -9.547 12.773 -0.234 1 98.19 175 ALA A C 1
ATOM 1259 O O . ALA A 1 175 ? -8.852 11.914 -0.783 1 98.19 175 ALA A O 1
ATOM 1260 N N . GLY A 1 176 ? -10.828 13 -0.506 1 98.62 176 GLY A N 1
ATOM 1261 C CA . GLY A 1 176 ? -11.484 12.227 -1.546 1 98.62 176 GLY A CA 1
ATOM 1262 C C . GLY A 1 176 ? -10.852 12.406 -2.912 1 98.62 176 GLY A C 1
ATOM 1263 O O . GLY A 1 176 ? -10.625 11.43 -3.629 1 98.62 176 GLY A O 1
ATOM 1264 N N . LEU A 1 177 ? -10.586 13.656 -3.281 1 98.5 177 LEU A N 1
ATOM 1265 C CA . LEU A 1 177 ? -9.977 13.938 -4.574 1 98.5 177 LEU A CA 1
ATOM 1266 C C . LEU A 1 177 ? -8.609 13.273 -4.688 1 98.5 177 LEU A C 1
ATOM 1268 O O . LEU A 1 177 ? -8.273 12.719 -5.738 1 98.5 177 LEU A O 1
ATOM 1272 N N . GLN A 1 178 ? -7.852 13.312 -3.617 1 98.5 178 GLN A N 1
ATOM 1273 C CA . GLN A 1 178 ? -6.551 12.656 -3.643 1 98.5 178 GLN A CA 1
ATOM 1274 C C . GLN A 1 178 ? -6.699 11.141 -3.725 1 98.5 178 GLN A C 1
ATOM 1276 O O . GLN A 1 178 ? -5.906 10.469 -4.387 1 98.5 178 GLN A O 1
ATOM 1281 N N . ALA A 1 179 ? -7.695 10.594 -3.002 1 98.88 179 ALA A N 1
ATOM 1282 C CA . ALA A 1 179 ? -7.949 9.164 -3.084 1 98.88 179 ALA A CA 1
ATOM 1283 C C . ALA A 1 179 ? -8.297 8.75 -4.512 1 98.88 179 ALA A C 1
ATOM 1285 O O . ALA A 1 179 ? -7.809 7.727 -5.004 1 98.88 179 ALA A O 1
ATOM 1286 N N . ILE A 1 180 ? -9.141 9.578 -5.188 1 98.88 180 ILE A N 1
ATOM 1287 C CA . ILE A 1 180 ? -9.492 9.312 -6.578 1 98.88 180 ILE A CA 1
ATOM 1288 C C . ILE A 1 180 ? -8.227 9.289 -7.43 1 98.88 180 ILE A C 1
ATOM 1290 O O . ILE A 1 180 ? -7.984 8.328 -8.164 1 98.88 180 ILE A O 1
ATOM 1294 N N . ALA A 1 181 ? -7.418 10.32 -7.301 1 98.69 181 ALA A N 1
ATOM 1295 C CA . ALA A 1 181 ? -6.211 10.438 -8.109 1 98.69 181 ALA A CA 1
ATOM 1296 C C . ALA A 1 181 ? -5.281 9.25 -7.891 1 98.69 181 ALA A C 1
ATOM 1298 O O . ALA A 1 181 ? -4.766 8.672 -8.852 1 98.69 181 ALA A O 1
ATOM 1299 N N . THR A 1 182 ? -5.09 8.859 -6.652 1 98.81 182 THR A N 1
ATOM 1300 C CA . THR A 1 182 ? -4.172 7.781 -6.309 1 98.81 182 THR A CA 1
ATOM 1301 C C . THR A 1 182 ? -4.699 6.441 -6.812 1 98.81 182 THR A C 1
ATOM 1303 O O . THR A 1 182 ? -3.953 5.656 -7.398 1 98.81 182 THR A O 1
ATOM 1306 N N . ALA A 1 183 ? -6 6.172 -6.586 1 98.88 183 ALA A N 1
ATOM 1307 C CA . ALA A 1 183 ? -6.602 4.922 -7.047 1 98.88 183 ALA A CA 1
ATOM 1308 C C . ALA A 1 183 ? -6.539 4.809 -8.57 1 98.88 183 ALA A C 1
ATOM 1310 O O . ALA A 1 183 ? -6.254 3.736 -9.102 1 98.88 183 ALA A O 1
ATOM 1311 N N . ARG A 1 184 ? -6.777 5.918 -9.25 1 98.62 184 ARG A N 1
ATOM 1312 C CA . ARG A 1 184 ? -6.676 5.945 -10.703 1 98.62 184 ARG A CA 1
ATOM 1313 C C . ARG A 1 184 ? -5.246 5.664 -11.156 1 98.62 184 ARG A C 1
ATOM 1315 O O . ARG A 1 184 ? -5.023 4.898 -12.094 1 98.62 184 ARG A O 1
ATOM 1322 N N . ARG A 1 185 ? -4.332 6.277 -10.492 1 97.75 185 ARG A N 1
ATOM 1323 C CA . ARG A 1 185 ? -2.93 6.043 -10.812 1 97.75 185 ARG A CA 1
ATOM 1324 C C . ARG A 1 185 ? -2.578 4.562 -10.688 1 97.75 185 ARG A C 1
ATOM 1326 O O . ARG A 1 185 ? -1.82 4.027 -11.5 1 97.75 185 ARG A O 1
ATOM 1333 N N . LEU A 1 186 ? -3.18 3.898 -9.727 1 98.5 186 LEU A N 1
ATOM 1334 C CA . LEU A 1 186 ? -2.875 2.49 -9.492 1 98.5 186 LEU A CA 1
ATOM 1335 C C . LEU A 1 186 ? -3.615 1.603 -10.492 1 98.5 186 LEU A C 1
ATOM 1337 O O . LEU A 1 186 ? -3.42 0.385 -10.508 1 98.5 186 LEU A O 1
ATOM 1341 N N . GLY A 1 187 ? -4.496 2.189 -11.289 1 98.19 187 GLY A N 1
ATOM 1342 C CA . GLY A 1 187 ? -5.098 1.453 -12.391 1 98.19 187 GLY A CA 1
ATOM 1343 C C . GLY A 1 187 ? -6.508 0.979 -12.086 1 98.19 187 GLY A C 1
ATOM 1344 O O . GLY A 1 187 ? -7.078 0.19 -12.844 1 98.19 187 GLY A O 1
ATOM 1345 N N . ALA A 1 188 ? -7.113 1.48 -11 1 98.81 188 ALA A N 1
ATOM 1346 C CA . ALA A 1 188 ? -8.461 1.055 -10.625 1 98.81 188 ALA A CA 1
ATOM 1347 C C . ALA A 1 188 ? -9.516 1.742 -11.484 1 98.81 188 ALA A C 1
ATOM 1349 O O . ALA A 1 188 ? -9.242 2.777 -12.102 1 98.81 188 ALA A O 1
ATOM 1350 N N . ILE A 1 189 ? -10.664 1.152 -11.609 1 98.88 189 ILE A N 1
ATOM 1351 C CA . ILE A 1 189 ? -11.875 1.816 -12.07 1 98.88 189 ILE A CA 1
ATOM 1352 C C . ILE A 1 189 ? -12.531 2.559 -10.906 1 98.88 189 ILE A C 1
ATOM 1354 O O . ILE A 1 189 ? -12.969 1.939 -9.93 1 98.88 189 ILE A O 1
ATOM 1358 N N . VAL A 1 190 ? -12.586 3.887 -11.031 1 98.94 190 VAL A N 1
ATOM 1359 C CA . VAL A 1 190 ? -12.945 4.676 -9.859 1 98.94 190 VAL A CA 1
ATOM 1360 C C . VAL A 1 190 ? -14.281 5.375 -10.102 1 98.94 190 VAL A C 1
ATOM 1362 O O . VAL A 1 190 ? -14.5 5.961 -11.164 1 98.94 190 VAL A O 1
ATOM 1365 N N . THR A 1 191 ? -15.195 5.25 -9.18 1 98.88 191 THR A N 1
ATOM 1366 C CA . THR A 1 191 ? -16.406 6.051 -9.07 1 98.88 191 THR A CA 1
ATOM 1367 C C . THR A 1 191 ? -16.422 6.848 -7.77 1 98.88 191 THR A C 1
ATOM 1369 O O . THR A 1 191 ? -15.703 6.512 -6.824 1 98.88 191 THR A O 1
ATOM 1372 N N . ALA A 1 192 ? -17.141 7.934 -7.762 1 98.75 192 ALA A N 1
ATOM 1373 C CA . ALA A 1 192 ? -17.188 8.758 -6.559 1 98.75 192 ALA A CA 1
ATOM 1374 C C . ALA A 1 192 ? -18.547 9.469 -6.43 1 98.75 192 ALA A C 1
ATOM 1376 O O . ALA A 1 192 ? -19.281 9.594 -7.41 1 98.75 192 ALA A O 1
ATOM 1377 N N . THR A 1 193 ? -18.875 9.852 -5.246 1 97.19 193 THR A N 1
ATOM 1378 C CA . THR A 1 193 ? -20.109 10.586 -4.988 1 97.19 193 THR A CA 1
ATOM 1379 C C . THR A 1 193 ? -19.891 11.633 -3.904 1 97.19 193 THR A C 1
ATOM 1381 O O . THR A 1 193 ? -18.969 11.516 -3.088 1 97.19 193 THR A O 1
ATOM 1384 N N . ASP A 1 194 ? -20.609 12.625 -3.969 1 94.06 194 ASP A N 1
ATOM 1385 C CA . ASP A 1 194 ? -20.641 13.719 -3.004 1 94.06 194 ASP A CA 1
ATOM 1386 C C . ASP A 1 194 ? -22.031 14.367 -2.971 1 94.06 194 ASP A C 1
ATOM 1388 O O . ASP A 1 194 ? -22.766 14.312 -3.951 1 94.06 194 ASP A O 1
ATOM 1392 N N . VAL A 1 195 ? -22.344 14.922 -1.816 1 87.81 195 VAL A N 1
ATOM 1393 C CA . VAL A 1 195 ? -23.641 15.586 -1.694 1 87.81 195 VAL A CA 1
ATOM 1394 C C . VAL A 1 195 ? -23.656 16.859 -2.531 1 87.81 195 VAL A C 1
ATOM 1396 O O . VAL A 1 195 ? -24.719 17.359 -2.906 1 87.81 195 VAL A O 1
ATOM 1399 N N . ARG A 1 196 ? -22.469 17.484 -2.807 1 89 196 ARG A N 1
ATOM 1400 C CA . ARG A 1 196 ? -22.359 18.719 -3.592 1 89 196 ARG A CA 1
ATOM 1401 C C . ARG A 1 196 ? -22.25 18.406 -5.078 1 89 196 ARG A C 1
ATOM 1403 O O . ARG A 1 196 ? -21.281 17.797 -5.52 1 89 196 ARG A O 1
ATOM 1410 N N . PRO A 1 197 ? -23.141 18.859 -5.934 1 87.44 197 PRO A N 1
ATOM 1411 C CA . PRO A 1 197 ? -23.078 18.594 -7.371 1 87.44 197 PRO A CA 1
ATOM 1412 C C . PRO A 1 197 ? -21.844 19.188 -8.031 1 87.44 197 PRO A C 1
ATOM 1414 O O . PRO A 1 197 ? -21.375 18.672 -9.047 1 87.44 197 PRO A O 1
ATOM 1417 N N . ALA A 1 198 ? -21.344 20.234 -7.496 1 88.25 198 ALA A N 1
ATOM 1418 C CA . ALA A 1 198 ? -20.203 20.953 -8.078 1 88.25 198 ALA A CA 1
ATOM 1419 C C . ALA A 1 198 ? -18.969 20.047 -8.125 1 88.25 198 ALA A C 1
ATOM 1421 O O . ALA A 1 198 ? -18.047 20.281 -8.922 1 88.25 198 ALA A O 1
ATOM 1422 N N . THR A 1 199 ? -18.938 19 -7.297 1 94.25 199 THR A N 1
ATOM 1423 C CA . THR A 1 199 ? -17.781 18.125 -7.238 1 94.25 199 THR A CA 1
ATOM 1424 C C . THR A 1 199 ? -17.766 17.156 -8.43 1 94.25 199 THR A C 1
ATOM 1426 O O . THR A 1 199 ? -16.75 16.5 -8.695 1 94.25 199 THR A O 1
ATOM 1429 N N . LYS A 1 200 ? -18.875 17.078 -9.188 1 95.06 200 LYS A N 1
ATOM 1430 C CA . LYS A 1 200 ? -18.969 16.188 -10.336 1 95.06 200 LYS A CA 1
ATOM 1431 C C . LYS A 1 200 ? -17.859 16.469 -11.344 1 95.06 200 LYS A C 1
ATOM 1433 O O . LYS A 1 200 ? -17.172 15.539 -11.789 1 95.06 200 LYS A O 1
ATOM 1438 N N . GLU A 1 201 ? -17.703 17.703 -11.648 1 96.38 201 GLU A N 1
ATOM 1439 C CA . GLU A 1 201 ? -16.703 18.078 -12.633 1 96.38 201 GLU A CA 1
ATOM 1440 C C . GLU A 1 201 ? -15.297 17.719 -12.148 1 96.38 201 GLU A C 1
ATOM 1442 O O . GLU A 1 201 ? -14.453 17.281 -12.938 1 96.38 201 GLU A O 1
ATOM 1447 N N . GLN A 1 202 ? -15.031 17.906 -10.875 1 97.06 202 GLN A N 1
ATOM 1448 C CA . GLN A 1 202 ? -13.734 17.547 -10.289 1 97.06 202 GLN A CA 1
ATOM 1449 C C . GLN A 1 202 ? -13.469 16.047 -10.391 1 97.06 202 GLN A C 1
ATOM 1451 O O . GLN A 1 202 ? -12.375 15.633 -10.766 1 97.06 202 GLN A O 1
ATOM 1456 N N . VAL A 1 203 ? -14.469 15.25 -10.094 1 98.12 203 VAL A N 1
ATOM 1457 C CA . VAL A 1 203 ? -14.367 13.797 -10.164 1 98.12 203 VAL A CA 1
ATOM 1458 C C . VAL A 1 203 ? -14.055 13.367 -11.594 1 98.12 203 VAL A C 1
ATOM 1460 O O . VAL A 1 203 ? -13.141 12.578 -11.828 1 98.12 203 VAL A O 1
ATOM 1463 N N . GLU A 1 204 ? -14.773 13.906 -12.555 1 98.12 204 GLU A N 1
ATOM 1464 C CA . GLU A 1 204 ? -14.633 13.531 -13.953 1 98.12 204 GLU A CA 1
ATOM 1465 C C . GLU A 1 204 ? -13.289 13.992 -14.516 1 98.12 204 GLU A C 1
ATOM 1467 O O . GLU A 1 204 ? -12.703 13.328 -15.375 1 98.12 204 GLU A O 1
ATOM 1472 N N . SER A 1 205 ? -12.805 15.102 -14.055 1 97.62 205 SER A N 1
ATOM 1473 C CA . SER A 1 205 ? -11.516 15.617 -14.5 1 97.62 205 SER A CA 1
ATOM 1474 C C . SER A 1 205 ? -10.383 14.672 -14.117 1 97.62 205 SER A C 1
ATOM 1476 O O . SER A 1 205 ? -9.328 14.672 -14.75 1 97.62 205 SER A O 1
ATOM 1478 N N . LEU A 1 206 ? -10.609 13.867 -13.109 1 97.81 206 LEU A N 1
ATOM 1479 C CA . LEU A 1 206 ? -9.602 12.906 -12.656 1 97.81 206 LEU A CA 1
ATOM 1480 C C . LEU A 1 206 ? -9.82 11.547 -13.312 1 97.81 206 LEU A C 1
ATOM 1482 O O . LEU A 1 206 ? -9.156 10.562 -12.969 1 97.81 206 LEU A O 1
ATOM 1486 N N . GLY A 1 207 ? -10.75 11.484 -14.203 1 97.69 207 GLY A N 1
ATOM 1487 C CA . GLY A 1 207 ? -10.984 10.266 -14.961 1 97.69 207 GLY A CA 1
ATOM 1488 C C . GLY A 1 207 ? -11.883 9.281 -14.242 1 97.69 207 GLY A C 1
ATOM 1489 O O . GLY A 1 207 ? -11.906 8.094 -14.57 1 97.69 207 GLY A O 1
ATOM 1490 N N . ALA A 1 208 ? -12.555 9.711 -13.164 1 98.56 208 ALA A N 1
ATOM 1491 C CA . ALA A 1 208 ? -13.492 8.859 -12.445 1 98.56 208 ALA A CA 1
ATOM 1492 C C . ALA A 1 208 ? -14.938 9.172 -12.836 1 98.56 208 ALA A C 1
ATOM 1494 O O . ALA A 1 208 ? -15.188 10.141 -13.547 1 98.56 208 ALA A O 1
ATOM 1495 N N . LYS A 1 209 ? -15.812 8.336 -12.492 1 98.25 209 LYS A N 1
ATOM 1496 C CA . LYS A 1 209 ? -17.234 8.531 -12.773 1 98.25 209 LYS A CA 1
ATOM 1497 C C . LYS A 1 209 ? -17.984 9.008 -11.531 1 98.25 209 LYS A C 1
ATOM 1499 O O . LYS A 1 209 ? -17.797 8.453 -10.445 1 98.25 209 LYS A O 1
ATOM 1504 N N . PHE A 1 210 ? -18.797 10.047 -11.703 1 97.75 210 PHE A N 1
ATOM 1505 C CA . PHE A 1 210 ? -19.594 10.562 -10.602 1 97.75 210 PHE A CA 1
ATOM 1506 C C . PHE A 1 210 ? -20.906 9.797 -10.492 1 97.75 210 PHE A C 1
ATOM 1508 O O . PHE A 1 210 ? -21.625 9.633 -11.484 1 97.75 210 PHE A O 1
ATOM 1515 N N . LEU A 1 211 ? -21.203 9.281 -9.32 1 96.69 211 LEU A N 1
ATOM 1516 C CA . LEU A 1 211 ? -22.438 8.531 -9.078 1 96.69 211 LEU A CA 1
ATOM 1517 C C . LEU A 1 211 ? -23.5 9.43 -8.445 1 96.69 211 LEU A C 1
ATOM 1519 O O . LEU A 1 211 ? -23.328 9.883 -7.312 1 96.69 211 LEU A O 1
ATOM 1523 N N . ALA A 1 212 ? -24.562 9.688 -9.102 1 91.88 212 ALA A N 1
ATOM 1524 C CA . ALA A 1 212 ? -25.688 10.461 -8.586 1 91.88 212 ALA A CA 1
ATOM 1525 C C . ALA A 1 212 ? -26.953 10.203 -9.398 1 91.88 212 ALA A C 1
ATOM 1527 O O . ALA A 1 212 ? -26.891 9.812 -10.562 1 91.88 212 ALA A O 1
ATOM 1528 N N . VAL A 1 213 ? -28.078 10.289 -8.617 1 88 213 VAL A N 1
ATOM 1529 C CA . VAL A 1 213 ? -29.344 10.398 -9.336 1 88 213 VAL A CA 1
ATOM 1530 C C . VAL A 1 213 ? -29.438 11.758 -10.023 1 88 213 VAL A C 1
ATOM 1532 O O . VAL A 1 213 ? -29.438 12.797 -9.359 1 88 213 VAL A O 1
ATOM 1535 N N . GLU A 1 214 ? -29.344 11.695 -11.297 1 84.06 214 GLU A N 1
ATOM 1536 C CA . GLU A 1 214 ? -29.312 12.969 -12.008 1 84.06 214 GLU A CA 1
ATOM 1537 C C . GLU A 1 214 ? -30.719 13.398 -12.43 1 84.06 214 GLU A C 1
ATOM 1539 O O . GLU A 1 214 ? -31.094 13.266 -13.594 1 84.06 214 GLU A O 1
ATOM 1544 N N . ASP A 1 215 ? -31.453 13.852 -11.414 1 82.44 215 ASP A N 1
ATOM 1545 C CA . ASP A 1 215 ? -32.75 14.438 -11.695 1 82.44 215 ASP A CA 1
ATOM 1546 C C . ASP A 1 215 ? -32.75 15.945 -11.484 1 82.44 215 ASP A C 1
ATOM 1548 O O . ASP A 1 215 ? -31.672 16.547 -11.336 1 82.44 215 ASP A O 1
ATOM 1552 N N . GLU A 1 216 ? -33.812 16.609 -11.641 1 78.56 216 GLU A N 1
ATOM 1553 C CA . GLU A 1 216 ? -33.875 18.062 -11.562 1 78.56 216 GLU A CA 1
ATOM 1554 C C . GLU A 1 216 ? -33.469 18.562 -10.188 1 78.56 216 GLU A C 1
ATOM 1556 O O . GLU A 1 216 ? -32.844 19.625 -10.07 1 78.56 216 GLU A O 1
ATOM 1561 N N . GLU A 1 217 ? -33.688 17.781 -9.266 1 79.25 217 GLU A N 1
ATOM 1562 C CA . GLU A 1 217 ? -33.344 18.156 -7.902 1 79.25 217 GLU A CA 1
ATOM 1563 C C . GLU A 1 217 ? -31.812 18.125 -7.707 1 79.25 217 GLU A C 1
ATOM 1565 O O . GLU A 1 217 ? -31.266 18.984 -7.02 1 79.25 217 GLU A O 1
ATOM 1570 N N . PHE A 1 218 ? -31.234 17.25 -8.305 1 79.31 218 PHE A N 1
ATOM 1571 C CA . PHE A 1 218 ? -29.781 17.141 -8.234 1 79.31 218 PHE A CA 1
ATOM 1572 C C . PHE A 1 218 ? -29.109 18.375 -8.828 1 79.31 218 PHE A C 1
ATOM 1574 O O . PHE A 1 218 ? -28.203 18.953 -8.234 1 79.31 218 PHE A O 1
ATOM 1581 N N . LYS A 1 219 ? -29.641 18.922 -9.883 1 76.75 219 LYS A N 1
ATOM 1582 C CA . LYS A 1 219 ? -29.078 20.047 -10.594 1 76.75 219 LYS A CA 1
ATOM 1583 C C . LYS A 1 219 ? -29.172 21.328 -9.773 1 76.75 219 LYS A C 1
ATOM 1585 O O . LYS A 1 219 ? -28.359 22.234 -9.914 1 76.75 219 LYS A O 1
ATOM 1590 N N . ASN A 1 220 ? -30.094 21.25 -8.789 1 74 220 ASN A N 1
ATOM 1591 C CA . ASN A 1 220 ? -30.359 22.453 -8 1 74 220 ASN A CA 1
ATOM 1592 C C . ASN A 1 220 ? -29.844 22.297 -6.574 1 74 220 ASN A C 1
ATOM 1594 O O . ASN A 1 220 ? -30.234 23.062 -5.688 1 74 220 ASN A O 1
ATOM 1598 N N . ALA A 1 221 ? -29.031 21.297 -6.309 1 69.56 221 ALA A N 1
ATOM 1599 C CA . ALA A 1 221 ? -28.703 20.906 -4.941 1 69.56 221 ALA A CA 1
ATOM 1600 C C . ALA A 1 221 ? -27.562 21.75 -4.391 1 69.56 221 ALA A C 1
ATOM 1602 O O . ALA A 1 221 ? -27.062 21.5 -3.293 1 69.56 221 ALA A O 1
ATOM 1603 N N . GLN A 1 222 ? -26.953 22.766 -5.031 1 66.5 222 GLN A N 1
ATOM 1604 C CA . GLN A 1 222 ? -25.844 23.547 -4.531 1 66.5 222 GLN A CA 1
ATOM 1605 C C . GLN A 1 222 ? -26.297 24.938 -4.109 1 66.5 222 GLN A C 1
ATOM 1607 O O . GLN A 1 222 ? -27.062 25.594 -4.816 1 66.5 222 GLN A O 1
ATOM 1612 N N . THR A 1 223 ? -26 25.234 -2.754 1 59.06 223 THR A N 1
ATOM 1613 C CA . THR A 1 223 ? -26.219 26.609 -2.309 1 59.06 223 THR A CA 1
ATOM 1614 C C . THR A 1 223 ? -25.141 27.531 -2.844 1 59.06 223 THR A C 1
ATOM 1616 O O . THR A 1 223 ? -24.172 27.078 -3.451 1 59.06 223 THR A O 1
ATOM 1619 N N . ALA A 1 224 ? -25.359 28.812 -2.668 1 56.28 224 ALA A N 1
ATOM 1620 C CA . ALA A 1 224 ? -24.422 29.828 -3.121 1 56.28 224 ALA A CA 1
ATOM 1621 C C . ALA A 1 224 ? -23.031 29.609 -2.5 1 56.28 224 ALA A C 1
ATOM 1623 O O . ALA A 1 224 ? -22.016 29.906 -3.121 1 56.28 224 ALA A O 1
ATOM 1624 N N . GLY A 1 225 ? -22.953 29.047 -1.308 1 55.34 225 GLY A N 1
ATOM 1625 C CA . GLY A 1 225 ? -21.703 28.891 -0.606 1 55.34 225 GLY A CA 1
ATOM 1626 C C . GLY A 1 225 ? -21.016 27.578 -0.89 1 55.34 225 GLY A C 1
ATOM 1627 O O . GLY A 1 225 ? -20.016 27.234 -0.254 1 55.34 225 GLY A O 1
ATOM 1628 N N . GLY A 1 226 ? -21.5 26.875 -1.854 1 55.81 226 GLY A N 1
ATOM 1629 C CA . GLY A 1 226 ? -20.875 25.625 -2.264 1 55.81 226 GLY A CA 1
ATOM 1630 C C . GLY A 1 226 ? -21.25 24.453 -1.382 1 55.81 226 GLY A C 1
ATOM 1631 O O . GLY A 1 226 ? -20.688 23.359 -1.516 1 55.81 226 GLY A O 1
ATOM 1632 N N . TYR A 1 227 ? -22.156 24.812 -0.366 1 58.88 227 TYR A N 1
ATOM 1633 C CA . TYR A 1 227 ? -22.594 23.75 0.545 1 58.88 227 TYR A CA 1
ATOM 1634 C C . TYR A 1 227 ? -23.844 23.062 0.026 1 58.88 227 TYR A C 1
ATOM 1636 O O . TYR A 1 227 ? -24.609 23.641 -0.742 1 58.88 227 TYR A O 1
ATOM 1644 N N . ALA A 1 228 ? -24.062 21.766 0.375 1 64.56 228 ALA A N 1
ATOM 1645 C CA . ALA A 1 228 ? -25.172 20.953 -0.105 1 64.56 228 ALA A CA 1
ATOM 1646 C C . ALA A 1 228 ? -26.484 21.375 0.549 1 64.56 228 ALA A C 1
ATOM 1648 O O . ALA A 1 228 ? -26.531 21.656 1.75 1 64.56 228 ALA A O 1
ATOM 1649 N N . LYS A 1 229 ? -27.547 21.688 -0.301 1 68.81 229 LYS A N 1
ATOM 1650 C CA . LYS A 1 229 ? -28.922 21.875 0.169 1 68.81 229 LYS A CA 1
ATOM 1651 C C . LYS A 1 229 ? -29.562 20.531 0.534 1 68.81 229 LYS A C 1
ATOM 1653 O O . LYS A 1 229 ? -29.203 19.5 -0.021 1 68.81 229 LYS A O 1
ATOM 1658 N N . GLU A 1 230 ? -30.391 20.594 1.548 1 73.44 230 GLU A N 1
ATOM 1659 C CA . GLU A 1 230 ? -31.125 19.391 1.896 1 73.44 230 GLU A CA 1
ATOM 1660 C C . GLU A 1 230 ? -32.031 18.938 0.743 1 73.44 230 GLU A C 1
ATOM 1662 O O . GLU A 1 230 ? -32.781 19.719 0.199 1 73.44 230 GLU A O 1
ATOM 1667 N N . MET A 1 231 ? -31.875 17.766 0.322 1 80.31 231 MET A N 1
ATOM 1668 C CA . MET A 1 231 ? -32.625 17.188 -0.778 1 80.31 231 MET A CA 1
ATOM 1669 C C . MET A 1 231 ? -33.938 16.562 -0.272 1 80.31 231 MET A C 1
ATOM 1671 O O . MET A 1 231 ? -34.094 16.312 0.925 1 80.31 231 MET A O 1
ATOM 1675 N N . SER A 1 232 ? -34.906 16.422 -1.159 1 84.94 232 SER A N 1
ATOM 1676 C CA . SER A 1 232 ? -36.188 15.812 -0.802 1 84.94 232 SER A CA 1
ATOM 1677 C C . SER A 1 232 ? -36 14.383 -0.309 1 84.94 232 SER A C 1
ATOM 1679 O O . SER A 1 232 ? -34.969 13.766 -0.574 1 84.94 232 SER A O 1
ATOM 1681 N N . LYS A 1 233 ? -37 13.898 0.425 1 87.12 233 LYS A N 1
ATOM 1682 C CA . LYS A 1 233 ? -36.969 12.523 0.909 1 87.12 233 LYS A CA 1
ATOM 1683 C C . LYS A 1 233 ? -36.969 11.531 -0.252 1 87.12 233 LYS A C 1
ATOM 1685 O O . LYS A 1 233 ? -36.344 10.477 -0.169 1 87.12 233 LYS A O 1
ATOM 1690 N N . GLU A 1 234 ? -37.688 11.93 -1.221 1 88.06 234 GLU A N 1
ATOM 1691 C CA . GLU A 1 234 ? -37.75 11.078 -2.4 1 88.06 234 GLU A CA 1
ATOM 1692 C C . GLU A 1 234 ? -36.375 10.961 -3.064 1 88.06 234 GLU A C 1
ATOM 1694 O O . GLU A 1 234 ? -35.969 9.867 -3.428 1 88.06 234 GLU A O 1
ATOM 1699 N N . TYR A 1 235 ? -35.719 11.992 -3.207 1 85.75 235 TYR A N 1
ATOM 1700 C CA . TYR A 1 235 ? -34.375 11.984 -3.793 1 85.75 235 TYR A CA 1
ATOM 1701 C C . TYR A 1 235 ? -33.406 11.203 -2.916 1 85.75 235 TYR A C 1
ATOM 1703 O O . TYR A 1 235 ? -32.625 10.414 -3.418 1 85.75 235 TYR A O 1
ATOM 1711 N N . GLN A 1 236 ? -33.562 11.43 -1.681 1 85.81 236 GLN A N 1
ATOM 1712 C CA . GLN A 1 236 ? -32.656 10.75 -0.737 1 85.81 236 GLN A CA 1
ATOM 1713 C C . GLN A 1 236 ? -32.844 9.234 -0.81 1 85.81 236 GLN A C 1
ATOM 1715 O O . GLN A 1 236 ? -31.875 8.484 -0.745 1 85.81 236 GLN A O 1
ATOM 1720 N N . ALA A 1 237 ? -34.094 8.875 -0.954 1 89.81 237 ALA A N 1
ATOM 1721 C CA . ALA A 1 237 ? -34.375 7.445 -1.06 1 89.81 237 ALA A CA 1
ATOM 1722 C C . ALA A 1 237 ? -33.812 6.863 -2.348 1 89.81 237 ALA A C 1
ATOM 1724 O O . ALA A 1 237 ? -33.25 5.766 -2.344 1 89.81 237 ALA A O 1
ATOM 1725 N N . LYS A 1 238 ? -33.969 7.578 -3.432 1 90.81 238 LYS A N 1
ATOM 1726 C CA . LYS A 1 238 ? -33.406 7.137 -4.711 1 90.81 238 LYS A CA 1
ATOM 1727 C C . LYS A 1 238 ? -31.875 7.066 -4.656 1 90.81 238 LYS A C 1
ATOM 1729 O O . LYS A 1 238 ? -31.281 6.105 -5.141 1 90.81 238 LYS A O 1
ATOM 1734 N N . GLN A 1 239 ? -31.328 8.047 -4.109 1 89.81 239 GLN A N 1
ATOM 1735 C CA . GLN A 1 239 ? -29.875 8.102 -3.986 1 89.81 239 GLN A CA 1
ATOM 1736 C C . GLN A 1 239 ? -29.359 6.984 -3.09 1 89.81 239 GLN A C 1
ATOM 1738 O O . GLN A 1 239 ? -28.344 6.363 -3.389 1 89.81 239 GLN A O 1
ATOM 1743 N N . ALA A 1 240 ? -30.078 6.715 -2.061 1 90.5 240 ALA A N 1
ATOM 1744 C CA . ALA A 1 240 ? -29.688 5.648 -1.141 1 90.5 240 ALA A CA 1
ATOM 1745 C C . ALA A 1 240 ? -29.734 4.289 -1.825 1 90.5 240 ALA A C 1
ATOM 1747 O O . ALA A 1 240 ? -28.844 3.463 -1.65 1 90.5 240 ALA A O 1
ATOM 1748 N N . ALA A 1 241 ? -30.781 4.09 -2.572 1 94 241 ALA A N 1
ATOM 1749 C CA . ALA A 1 241 ? -30.938 2.83 -3.297 1 94 241 ALA A CA 1
ATOM 1750 C C . ALA A 1 241 ? -29.828 2.668 -4.34 1 94 241 ALA A C 1
ATOM 1752 O O . ALA A 1 241 ? -29.266 1.58 -4.492 1 94 241 ALA A O 1
ATOM 1753 N N . LEU A 1 242 ? -29.547 3.721 -5.035 1 95.56 242 LEU A N 1
ATOM 1754 C CA . LEU A 1 242 ? -28.484 3.709 -6.031 1 95.56 242 LEU A CA 1
ATOM 1755 C C . LEU A 1 242 ? -27.141 3.398 -5.379 1 95.56 242 LEU A C 1
ATOM 1757 O O . LEU A 1 242 ? -26.375 2.584 -5.895 1 95.56 242 LEU A O 1
ATOM 1761 N N . THR A 1 243 ? -26.875 3.977 -4.305 1 96.31 243 THR A N 1
ATOM 1762 C CA . THR A 1 243 ? -25.609 3.801 -3.586 1 96.31 243 THR A CA 1
ATOM 1763 C C . THR A 1 243 ? -25.469 2.365 -3.088 1 96.31 243 THR A C 1
ATOM 1765 O O . THR A 1 243 ? -24.422 1.747 -3.246 1 96.31 243 THR A O 1
ATOM 1768 N N . ALA A 1 244 ? -26.547 1.842 -2.549 1 97 244 ALA A N 1
ATOM 1769 C CA . ALA A 1 244 ? -26.531 0.477 -2.031 1 97 244 ALA A CA 1
ATOM 1770 C C . ALA A 1 244 ? -26.234 -0.528 -3.141 1 97 244 ALA A C 1
ATOM 1772 O O . ALA A 1 244 ? -25.422 -1.429 -2.969 1 97 244 ALA A O 1
ATOM 1773 N N . GLU A 1 245 ? -26.875 -0.371 -4.273 1 97.75 245 GLU A N 1
ATOM 1774 C CA . GLU A 1 245 ? -26.656 -1.259 -5.414 1 97.75 245 GLU A CA 1
ATOM 1775 C C . GLU A 1 245 ? -25.234 -1.14 -5.938 1 97.75 245 GLU A C 1
ATOM 1777 O O . GLU A 1 245 ? -24.625 -2.137 -6.34 1 97.75 245 GLU A O 1
ATOM 1782 N N . HIS A 1 246 ? -24.75 0.051 -5.906 1 98.38 246 HIS A N 1
ATOM 1783 C CA . HIS A 1 246 ? -23.406 0.297 -6.398 1 98.38 246 HIS A CA 1
ATOM 1784 C C . HIS A 1 246 ? -22.359 -0.31 -5.469 1 98.38 246 HIS A C 1
ATOM 1786 O O . HIS A 1 246 ? -21.406 -0.955 -5.93 1 98.38 246 HIS A O 1
ATOM 1792 N N . ILE A 1 247 ? -22.531 -0.152 -4.156 1 98.69 247 ILE A N 1
ATOM 1793 C CA . ILE A 1 247 ? -21.594 -0.647 -3.152 1 98.69 247 ILE A CA 1
ATOM 1794 C C . ILE A 1 247 ? -21.453 -2.164 -3.271 1 98.69 247 ILE A C 1
ATOM 1796 O O . ILE A 1 247 ? -20.359 -2.707 -3.166 1 98.69 247 ILE A O 1
ATOM 1800 N N . LYS A 1 248 ? -22.531 -2.783 -3.557 1 97.69 248 LYS A N 1
ATOM 1801 C CA . LYS A 1 248 ? -22.578 -4.238 -3.686 1 97.69 248 LYS A CA 1
ATOM 1802 C C . LYS A 1 248 ? -21.578 -4.723 -4.738 1 97.69 248 LYS A C 1
ATOM 1804 O O . LYS A 1 248 ? -21.031 -5.82 -4.621 1 97.69 248 LYS A O 1
ATOM 1809 N N . LYS A 1 249 ? -21.281 -3.92 -5.676 1 98 249 LYS A N 1
ATOM 1810 C CA . LYS A 1 249 ? -20.484 -4.32 -6.836 1 98 24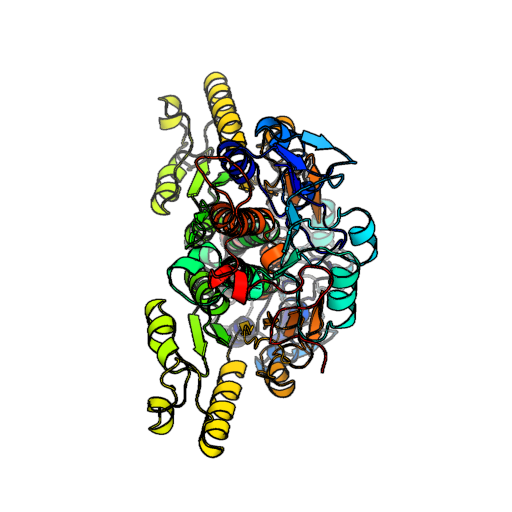9 LYS A CA 1
ATOM 1811 C C . LYS A 1 249 ? -19.062 -3.805 -6.734 1 98 249 LYS A C 1
ATOM 1813 O O . LYS A 1 249 ? -18.266 -3.977 -7.66 1 98 249 LYS A O 1
ATOM 1818 N N . GLN A 1 250 ? -18.719 -3.137 -5.684 1 98.69 250 GLN A N 1
ATOM 1819 C CA . GLN A 1 250 ? -17.406 -2.531 -5.523 1 98.69 250 GLN A CA 1
ATOM 1820 C C . GLN A 1 250 ? -16.453 -3.471 -4.789 1 98.69 250 GLN A C 1
ATOM 1822 O O . GLN A 1 250 ? -16.891 -4.328 -4.016 1 98.69 250 GLN A O 1
ATOM 1827 N N . ASP A 1 251 ? -15.211 -3.35 -5.09 1 98.69 251 ASP A N 1
ATOM 1828 C CA . ASP A 1 251 ? -14.156 -4.078 -4.383 1 98.69 251 ASP A CA 1
ATOM 1829 C C . ASP A 1 251 ? -13.664 -3.293 -3.17 1 98.69 251 ASP A C 1
ATOM 1831 O O . ASP A 1 251 ? -13.375 -3.875 -2.123 1 98.69 251 ASP A O 1
ATOM 1835 N N . ILE A 1 252 ? -13.539 -1.995 -3.336 1 98.94 252 ILE A N 1
ATOM 1836 C CA . ILE A 1 252 ? -13.031 -1.099 -2.307 1 98.94 252 ILE A CA 1
ATOM 1837 C C . ILE A 1 252 ? -13.938 0.123 -2.188 1 98.94 252 ILE A C 1
ATOM 1839 O O . ILE A 1 252 ? -14.375 0.683 -3.195 1 98.94 252 ILE A O 1
ATOM 1843 N N . VAL A 1 253 ? -14.281 0.484 -0.945 1 98.94 253 VAL A N 1
ATOM 1844 C CA . VAL A 1 253 ? -15.016 1.717 -0.661 1 98.94 253 VAL A CA 1
ATOM 1845 C C . VAL A 1 253 ? -14.219 2.574 0.32 1 98.94 253 VAL A C 1
ATOM 1847 O O . VAL A 1 253 ? -13.781 2.088 1.366 1 98.94 253 VAL A O 1
ATOM 1850 N N . ILE A 1 254 ? -13.953 3.814 -0.029 1 98.94 254 ILE A N 1
ATOM 1851 C CA . ILE A 1 254 ? -13.273 4.758 0.854 1 98.94 254 ILE A CA 1
ATOM 1852 C C . ILE A 1 254 ? -14.211 5.91 1.197 1 98.94 254 ILE A C 1
ATOM 1854 O O . ILE A 1 254 ? -14.758 6.559 0.303 1 98.94 254 ILE A O 1
ATOM 1858 N N . THR A 1 255 ? -14.461 6.102 2.479 1 98.94 255 THR A N 1
ATOM 1859 C CA . THR A 1 255 ? -15.359 7.156 2.936 1 98.94 255 THR A CA 1
ATOM 1860 C C . THR A 1 255 ? -14.578 8.266 3.631 1 98.94 255 THR A C 1
ATOM 1862 O O . THR A 1 255 ? -13.641 7.996 4.391 1 98.94 255 THR A O 1
ATOM 1865 N N . THR A 1 256 ? -14.898 9.531 3.273 1 98.19 256 THR A N 1
ATOM 1866 C CA . THR A 1 256 ? -14.086 10.648 3.746 1 98.19 256 THR A CA 1
ATOM 1867 C C . THR A 1 256 ? -14.969 11.766 4.297 1 98.19 256 THR A C 1
ATOM 1869 O O . THR A 1 256 ? -14.508 12.891 4.48 1 98.19 256 THR A O 1
ATOM 1872 N N . ALA A 1 257 ? -16.234 11.508 4.559 1 95.88 257 ALA A N 1
ATOM 1873 C CA . ALA A 1 257 ? -17.156 12.57 4.945 1 95.88 257 ALA A CA 1
ATOM 1874 C C . ALA A 1 257 ? -16.938 12.977 6.402 1 95.88 257 ALA A C 1
ATOM 1876 O O . ALA A 1 257 ? -17.172 12.18 7.312 1 95.88 257 ALA A O 1
ATOM 1877 N N . LEU A 1 258 ? -16.5 14.18 6.578 1 92.06 258 LEU A N 1
ATOM 1878 C CA . LEU A 1 258 ? -16.297 14.75 7.906 1 92.06 258 LEU A CA 1
ATOM 1879 C C . LEU A 1 258 ? -16.891 16.156 7.988 1 92.06 258 LEU A C 1
ATOM 1881 O O . LEU A 1 258 ? -16.75 16.953 7.059 1 92.06 258 LEU A O 1
ATOM 1885 N N . ILE A 1 259 ? -17.672 16.406 8.992 1 86 259 ILE A N 1
ATOM 1886 C CA . ILE A 1 259 ? -18.25 17.719 9.281 1 86 259 ILE A CA 1
ATOM 1887 C C . ILE A 1 259 ? -17.703 18.234 10.609 1 86 259 ILE A C 1
ATOM 1889 O O . ILE A 1 259 ? -17.828 17.562 11.641 1 86 259 ILE A O 1
ATOM 1893 N N . PRO A 1 260 ? -17.125 19.375 10.547 1 84.06 260 PRO A N 1
ATOM 1894 C CA . PRO A 1 260 ? -16.562 19.922 11.789 1 84.06 260 PRO A CA 1
ATOM 1895 C C . PRO A 1 260 ? -17.578 20.016 12.914 1 84.06 260 PRO A C 1
ATOM 1897 O O . PRO A 1 260 ? -18.688 20.516 12.695 1 84.06 260 PRO A O 1
ATOM 1900 N N . GLY A 1 261 ? -17.203 19.531 14.078 1 84.56 261 GLY A N 1
ATOM 1901 C CA . GLY A 1 261 ? -18.016 19.688 15.281 1 84.56 261 GLY A CA 1
ATOM 1902 C C . GLY A 1 261 ? -19.203 18.75 15.344 1 84.56 261 GLY A C 1
ATOM 1903 O O . GLY A 1 261 ? -20 18.812 16.266 1 84.56 261 GLY A O 1
ATOM 1904 N N . ARG A 1 262 ? -19.328 17.922 14.359 1 90.88 262 ARG A N 1
ATOM 1905 C CA . ARG A 1 262 ? -20.438 16.984 14.32 1 90.88 262 ARG A CA 1
ATOM 1906 C C . ARG A 1 262 ? -19.938 15.555 14.133 1 90.88 262 ARG A C 1
ATOM 1908 O O . ARG A 1 262 ? -18.812 15.336 13.68 1 90.88 262 ARG A O 1
ATOM 1915 N N . PRO A 1 263 ? -20.797 14.672 14.594 1 94.12 263 PRO A N 1
ATOM 1916 C CA . PRO A 1 263 ? -20.438 13.289 14.266 1 94.12 263 PRO A CA 1
ATOM 1917 C C . PRO A 1 263 ? -20.422 13.031 12.758 1 94.12 263 PRO A C 1
ATOM 1919 O O . PRO A 1 263 ? -21.172 13.664 12.008 1 94.12 263 PRO A O 1
ATOM 1922 N N . ALA A 1 264 ? -19.578 12.086 12.344 1 96.31 264 ALA A N 1
ATOM 1923 C CA . ALA A 1 264 ? -19.547 11.703 10.938 1 96.31 264 ALA A CA 1
ATOM 1924 C C . ALA A 1 264 ? -20.875 11.117 10.484 1 96.31 264 ALA A C 1
ATOM 1926 O O . ALA A 1 264 ? -21.5 10.352 11.219 1 96.31 264 ALA A O 1
ATOM 1927 N N . PRO A 1 265 ? -21.406 11.484 9.336 1 95.25 265 PRO A N 1
ATOM 1928 C CA . PRO A 1 265 ? -22.641 10.867 8.844 1 95.25 265 PRO A CA 1
ATOM 1929 C C . PRO A 1 265 ? -22.469 9.391 8.508 1 95.25 265 PRO A C 1
ATOM 1931 O O . PRO A 1 265 ? -21.406 8.984 8.016 1 95.25 265 PRO A O 1
ATOM 1934 N N . ARG A 1 266 ? -23.5 8.648 8.797 1 96.44 266 ARG A N 1
ATOM 1935 C CA . ARG A 1 266 ? -23.484 7.246 8.383 1 96.44 266 ARG A CA 1
ATOM 1936 C C . ARG A 1 266 ? -23.766 7.109 6.891 1 96.44 266 ARG A C 1
ATOM 1938 O O . ARG A 1 266 ? -24.859 7.461 6.426 1 96.44 266 ARG A O 1
ATOM 1945 N N . LEU A 1 267 ? -22.812 6.664 6.098 1 96.94 267 LEU A N 1
ATOM 1946 C CA . LEU A 1 267 ? -22.953 6.559 4.648 1 96.94 267 LEU A CA 1
ATOM 1947 C C . LEU A 1 267 ? -23.172 5.105 4.23 1 96.94 267 LEU A C 1
ATOM 1949 O O . LEU A 1 267 ? -23.844 4.836 3.229 1 96.94 267 LEU A O 1
ATOM 1953 N N . VAL A 1 268 ? -22.531 4.191 4.918 1 98.44 268 VAL A N 1
ATOM 1954 C CA . VAL A 1 268 ? -22.578 2.773 4.574 1 98.44 268 VAL A CA 1
ATOM 1955 C C . VAL A 1 268 ? -23.125 1.971 5.75 1 98.44 268 VAL A C 1
ATOM 1957 O O . VAL A 1 268 ? -22.547 1.958 6.832 1 98.44 268 VAL A O 1
ATOM 1960 N N . THR A 1 269 ? -24.219 1.312 5.578 1 97.69 269 THR A N 1
ATOM 1961 C CA . THR A 1 269 ? -24.844 0.533 6.633 1 97.69 269 THR A CA 1
ATOM 1962 C C . THR A 1 269 ? -24.234 -0.862 6.719 1 97.69 269 THR A C 1
ATOM 1964 O O . THR A 1 269 ? -23.516 -1.288 5.812 1 97.69 269 THR A O 1
ATOM 1967 N N . ALA A 1 270 ? -24.562 -1.549 7.812 1 97.44 270 ALA A N 1
ATOM 1968 C CA . ALA A 1 270 ? -24.094 -2.924 7.988 1 97.44 270 ALA A CA 1
ATOM 1969 C C . ALA A 1 270 ? -24.641 -3.828 6.887 1 97.44 270 ALA A C 1
ATOM 1971 O O . ALA A 1 270 ? -23.953 -4.75 6.441 1 97.44 270 ALA A O 1
ATOM 1972 N N . GLU A 1 271 ? -25.859 -3.564 6.492 1 97.19 271 GLU A N 1
ATOM 1973 C CA . GLU A 1 271 ? -26.469 -4.344 5.418 1 97.19 271 GLU A CA 1
ATOM 1974 C C . GLU A 1 271 ? -25.703 -4.164 4.105 1 97.19 271 GLU A C 1
ATOM 1976 O O . GLU A 1 271 ? -25.484 -5.129 3.369 1 97.19 271 GLU A O 1
ATOM 1981 N N . MET A 1 272 ? -25.297 -2.9 3.803 1 97.81 272 MET A N 1
ATOM 1982 C CA . MET A 1 272 ? -24.516 -2.629 2.602 1 97.81 272 MET A CA 1
ATOM 1983 C C . MET A 1 272 ? -23.172 -3.359 2.646 1 97.81 272 MET A C 1
ATOM 1985 O O . MET A 1 272 ? -22.75 -3.967 1.657 1 97.81 272 MET A O 1
ATOM 1989 N N . VAL A 1 273 ? -22.5 -3.395 3.795 1 98.12 273 VAL A N 1
ATOM 1990 C CA . VAL A 1 273 ? -21.234 -4.082 3.963 1 98.12 273 VAL A CA 1
ATOM 1991 C C . VAL A 1 273 ? -21.406 -5.574 3.699 1 98.12 273 VAL A C 1
ATOM 1993 O O . VAL A 1 273 ? -20.641 -6.18 2.955 1 98.12 273 VAL A O 1
ATOM 1996 N N . ARG A 1 274 ? -22.5 -6.172 4.238 1 95.75 274 ARG A N 1
ATOM 1997 C CA . ARG A 1 274 ? -22.75 -7.605 4.113 1 95.75 274 ARG A CA 1
ATOM 1998 C C . ARG A 1 274 ? -23.062 -7.98 2.668 1 95.75 274 ARG A C 1
ATOM 2000 O O . ARG A 1 274 ? -22.891 -9.133 2.271 1 95.75 274 ARG A O 1
ATOM 2007 N N . SER A 1 275 ? -23.547 -6.988 1.95 1 96.69 275 SER A N 1
ATOM 2008 C CA . SER A 1 275 ? -23.922 -7.262 0.568 1 96.69 275 SER A CA 1
ATOM 2009 C C . SER A 1 275 ? -22.688 -7.336 -0.337 1 96.69 275 SER A C 1
ATOM 2011 O O . SER A 1 275 ? -22.781 -7.801 -1.476 1 96.69 275 SER A O 1
ATOM 2013 N N . MET A 1 276 ? -21.5 -6.879 0.112 1 96.81 276 MET A N 1
ATOM 2014 C CA . MET A 1 276 ? -20.281 -6.859 -0.698 1 96.81 276 MET A CA 1
ATOM 2015 C C . MET A 1 276 ? -19.672 -8.258 -0.794 1 96.81 276 MET A C 1
ATOM 2017 O O . MET A 1 276 ? -19.953 -9.117 0.044 1 96.81 276 MET A O 1
ATOM 2021 N N . LYS A 1 277 ? -18.875 -8.484 -1.775 1 93.12 277 LYS A N 1
ATOM 2022 C CA . LYS A 1 277 ? -18.219 -9.773 -1.959 1 93.12 277 LYS A CA 1
ATOM 2023 C C . LYS A 1 277 ? -17.125 -9.977 -0.921 1 93.12 277 LYS A C 1
ATOM 2025 O O . LYS A 1 277 ? -16.422 -9.031 -0.546 1 93.12 277 LYS A O 1
ATOM 2030 N N . PRO A 1 278 ? -16.969 -11.297 -0.482 1 93.94 278 PRO A N 1
ATOM 2031 C CA . PRO A 1 278 ? -15.797 -11.555 0.355 1 93.94 278 PRO A CA 1
ATOM 2032 C C . PRO A 1 278 ? -14.5 -11.062 -0.278 1 93.94 278 PRO A C 1
ATOM 2034 O O . PRO A 1 278 ? -14.305 -11.203 -1.489 1 93.94 278 PRO A O 1
ATOM 2037 N N . GLY A 1 279 ? -13.625 -10.477 0.561 1 95.19 279 GLY A N 1
ATOM 2038 C CA . GLY A 1 279 ? -12.375 -9.922 0.072 1 95.19 279 GLY A CA 1
ATOM 2039 C C . GLY A 1 279 ? -12.422 -8.414 -0.124 1 95.19 279 GLY A C 1
ATOM 2040 O O . GLY A 1 279 ? -11.383 -7.773 -0.284 1 95.19 279 GLY A O 1
ATOM 2041 N N . SER A 1 280 ? -13.648 -7.816 -0.1 1 97.88 280 SER A N 1
ATOM 2042 C CA . SER A 1 280 ? -13.789 -6.371 -0.252 1 97.88 280 SER A CA 1
ATOM 2043 C C . SER A 1 280 ? -13.195 -5.633 0.945 1 97.88 280 SER A C 1
ATOM 2045 O O . SER A 1 280 ? -13.023 -6.215 2.018 1 97.88 280 SER A O 1
ATOM 2047 N N . VAL A 1 281 ? -12.828 -4.379 0.711 1 98.81 281 VAL A N 1
ATOM 2048 C CA . VAL A 1 281 ? -12.195 -3.566 1.746 1 98.81 281 VAL A CA 1
ATOM 2049 C C . VAL A 1 281 ? -12.867 -2.197 1.81 1 98.81 281 VAL A C 1
ATOM 2051 O O . VAL A 1 281 ? -13.109 -1.572 0.776 1 98.81 281 VAL A O 1
ATOM 2054 N N . LEU A 1 282 ? -13.25 -1.786 3.014 1 98.94 282 LEU A N 1
ATOM 2055 C CA . LEU A 1 282 ? -13.68 -0.414 3.26 1 98.94 282 LEU A CA 1
ATOM 2056 C C . LEU A 1 282 ? -12.656 0.332 4.109 1 98.94 282 LEU A C 1
ATOM 2058 O O . LEU A 1 282 ? -12.094 -0.234 5.051 1 98.94 282 LEU A O 1
ATOM 2062 N N . VAL A 1 283 ? -12.344 1.542 3.744 1 98.94 283 VAL A N 1
ATOM 2063 C CA . VAL A 1 283 ? -11.516 2.426 4.555 1 98.94 283 VAL A CA 1
ATOM 2064 C C . VAL A 1 283 ? -12.344 3.623 5.023 1 98.94 283 VAL A C 1
ATOM 2066 O O . VAL A 1 283 ? -12.922 4.344 4.207 1 98.94 283 VAL A O 1
ATOM 2069 N N . ASP A 1 284 ? -12.43 3.805 6.316 1 98.88 284 ASP A N 1
ATOM 2070 C CA . ASP A 1 284 ? -13.203 4.895 6.895 1 98.88 284 ASP A CA 1
ATOM 2071 C C . ASP A 1 284 ? -12.289 5.977 7.469 1 98.88 284 ASP A C 1
ATOM 2073 O O . ASP A 1 284 ? -11.797 5.848 8.586 1 98.88 284 ASP A O 1
ATOM 2077 N N . LEU A 1 285 ? -12.18 7.117 6.77 1 98.69 285 LEU A N 1
ATOM 2078 C CA . LEU A 1 285 ? -11.297 8.195 7.195 1 98.69 285 LEU A CA 1
ATOM 2079 C C . LEU A 1 285 ? -11.953 9.039 8.281 1 98.69 285 LEU A C 1
ATOM 2081 O O . LEU A 1 285 ? -11.305 9.898 8.883 1 98.69 285 LEU A O 1
ATOM 2085 N N . ALA A 1 286 ? -13.242 8.742 8.586 1 98.06 286 ALA A N 1
ATOM 2086 C CA . ALA A 1 286 ? -13.969 9.539 9.57 1 98.06 286 ALA A CA 1
ATOM 2087 C C . ALA A 1 286 ? -14.172 8.766 10.867 1 98.06 286 ALA A C 1
ATOM 2089 O O . ALA A 1 286 ? -15 9.141 11.695 1 98.06 286 ALA A O 1
ATOM 2090 N N . VAL A 1 287 ? -13.445 7.73 11.07 1 98 287 VAL A N 1
ATOM 2091 C CA . VAL A 1 287 ? -13.695 6.77 12.141 1 98 287 VAL A CA 1
ATOM 2092 C C . VAL A 1 287 ? -13.547 7.457 13.5 1 98 287 VAL A C 1
ATOM 2094 O O . VAL A 1 287 ? -14.234 7.102 14.461 1 98 287 VAL A O 1
ATOM 2097 N N . GLU A 1 288 ? -12.703 8.492 13.617 1 94.5 288 GLU A N 1
ATOM 2098 C CA . GLU A 1 288 ? -12.43 9.164 14.883 1 94.5 288 GLU A CA 1
ATOM 2099 C C . GLU A 1 288 ? -13.641 9.977 15.344 1 94.5 288 GLU A C 1
ATOM 2101 O O . GLU A 1 288 ? -13.75 10.312 16.531 1 94.5 288 GLU A O 1
ATOM 2106 N N . ARG A 1 289 ? -14.547 10.25 14.469 1 95.12 289 ARG A N 1
ATOM 2107 C CA . ARG A 1 289 ? -15.758 10.984 14.805 1 95.12 289 ARG A CA 1
ATOM 2108 C C . ARG A 1 289 ? -16.984 10.102 14.672 1 95.12 289 ARG A C 1
ATOM 2110 O O . ARG A 1 289 ? -18.047 10.562 14.234 1 95.12 289 ARG A O 1
ATOM 2117 N N . GLY A 1 290 ? -16.828 8.867 14.891 1 95.75 290 GLY A N 1
ATOM 2118 C CA . GLY A 1 290 ? -17.938 7.922 14.844 1 95.75 290 GLY A CA 1
ATOM 2119 C C . GLY A 1 290 ? -17.938 7.062 13.594 1 95.75 290 GLY A C 1
ATOM 2120 O O . GLY A 1 290 ? -18.516 5.973 13.578 1 95.75 290 GLY A O 1
ATOM 2121 N N . GLY A 1 291 ? -17.391 7.594 12.469 1 98.06 291 GLY A N 1
ATOM 2122 C CA . GLY A 1 291 ? -17.188 6.816 11.266 1 98.06 291 GLY A CA 1
ATOM 2123 C C . GLY A 1 291 ? -18.344 6.898 10.289 1 98.06 291 GLY A C 1
ATOM 2124 O O . GLY A 1 291 ? -19.5 7.043 10.695 1 98.06 291 GLY A O 1
ATOM 2125 N N . ASN A 1 292 ? -18.062 6.777 8.984 1 98.62 292 ASN A N 1
ATOM 2126 C CA . ASN A 1 292 ? -19.047 6.738 7.91 1 98.62 292 ASN A CA 1
ATOM 2127 C C . ASN A 1 292 ? -19.594 5.328 7.691 1 98.62 292 ASN A C 1
ATOM 2129 O O . ASN A 1 292 ? -20.641 5.148 7.07 1 98.62 292 ASN A O 1
ATOM 2133 N N . VAL A 1 293 ? -18.906 4.324 8.133 1 98.75 293 VAL A N 1
ATOM 2134 C CA . VAL A 1 293 ? -19.234 2.924 7.887 1 98.75 293 VAL A CA 1
ATOM 2135 C C . VAL A 1 293 ? -19.688 2.262 9.188 1 98.75 293 VAL A C 1
ATOM 2137 O O . VAL A 1 293 ? -18.953 2.258 10.172 1 98.75 293 VAL A O 1
ATOM 2140 N N . GLU A 1 294 ? -20.891 1.771 9.211 1 98.25 294 GLU A N 1
ATOM 2141 C CA . GLU A 1 294 ? -21.359 1.05 10.383 1 98.25 294 GLU A CA 1
ATOM 2142 C C . GLU A 1 294 ? -20.469 -0.145 10.703 1 98.25 294 GLU A C 1
ATOM 2144 O O . GLU A 1 294 ? -20.172 -0.96 9.82 1 98.25 294 GLU A O 1
ATOM 2149 N N . GLY A 1 295 ? -19.984 -0.223 11.922 1 97.56 295 GLY A N 1
ATOM 2150 C CA . GLY A 1 295 ? -19.141 -1.329 12.336 1 97.56 295 GLY A CA 1
ATOM 2151 C C . GLY A 1 295 ? -17.672 -0.969 12.375 1 97.56 295 GLY A C 1
ATOM 2152 O O . GLY A 1 295 ? -16.859 -1.709 12.938 1 97.56 295 GLY A O 1
ATOM 2153 N N . ALA A 1 296 ? -17.281 0.199 11.789 1 98.38 296 ALA A N 1
ATOM 2154 C CA . ALA A 1 296 ? -15.883 0.646 11.859 1 98.38 296 ALA A CA 1
ATOM 2155 C C . ALA A 1 296 ? -15.461 0.907 13.297 1 98.38 296 ALA A C 1
ATOM 2157 O O . ALA A 1 296 ? -16.25 1.379 14.109 1 98.38 296 ALA A O 1
ATOM 2158 N N . LYS A 1 297 ? -14.273 0.551 13.648 1 98.44 297 LYS A N 1
ATOM 2159 C CA . LYS A 1 297 ? -13.711 0.777 14.977 1 98.44 297 LYS A CA 1
ATOM 2160 C C . LYS A 1 297 ? -12.391 1.528 14.89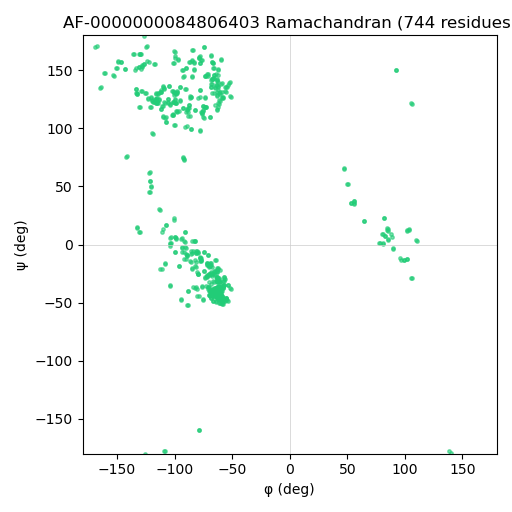1 1 98.44 297 LYS A C 1
ATOM 2162 O O . LYS A 1 297 ? -11.484 1.121 14.156 1 98.44 297 LYS A O 1
ATOM 2167 N N . PRO A 1 298 ? -12.266 2.572 15.68 1 97.81 298 PRO A N 1
ATOM 2168 C CA . PRO A 1 298 ? -11.031 3.359 15.648 1 97.81 298 PRO A CA 1
ATOM 2169 C C . PRO A 1 298 ? -9.789 2.529 15.977 1 97.81 298 PRO A C 1
ATOM 2171 O O . PRO A 1 298 ? -9.758 1.854 17.016 1 97.81 298 PRO A O 1
ATOM 2174 N N . GLY A 1 299 ? -8.836 2.582 15.102 1 97.56 299 GLY A N 1
ATOM 2175 C CA . GLY A 1 299 ? -7.547 1.962 15.336 1 97.56 299 GLY A CA 1
ATOM 2176 C C . GLY A 1 299 ? -7.512 0.491 14.961 1 97.56 299 GLY A C 1
ATOM 2177 O O . GLY A 1 299 ? -6.488 -0.175 15.125 1 97.56 299 GLY A O 1
ATOM 2178 N N . GLU A 1 300 ? -8.633 -0.055 14.375 1 98.12 300 GLU A N 1
ATOM 2179 C CA . GLU A 1 300 ? -8.719 -1.491 14.125 1 98.12 300 GLU A CA 1
ATOM 2180 C C . GLU A 1 300 ? -9.109 -1.778 12.68 1 98.12 300 GLU A C 1
ATOM 2182 O O . GLU A 1 300 ? -9.641 -0.906 11.984 1 98.12 300 GLU A O 1
ATOM 2187 N N . VAL A 1 301 ? -8.719 -2.918 12.227 1 98.5 301 VAL A N 1
ATOM 2188 C CA . VAL A 1 301 ? -9.312 -3.527 11.039 1 98.5 301 VAL A CA 1
ATOM 2189 C C . VAL A 1 301 ? -10.305 -4.609 11.453 1 98.5 301 VAL A C 1
ATOM 2191 O O . VAL A 1 301 ? -9.914 -5.629 12.031 1 98.5 301 VAL A O 1
ATOM 2194 N N . VAL A 1 302 ? -11.523 -4.371 11.219 1 98.12 302 VAL A N 1
ATOM 2195 C CA . VAL A 1 302 ? -12.586 -5.305 11.586 1 98.12 302 VAL A CA 1
ATOM 2196 C C . VAL A 1 302 ? -12.938 -6.18 10.391 1 98.12 302 VAL A C 1
ATOM 2198 O O . VAL A 1 302 ? -13.016 -5.691 9.258 1 98.12 302 VAL A O 1
ATOM 2201 N N . GLU A 1 303 ? -13.078 -7.414 10.594 1 95.81 303 GLU A N 1
ATOM 2202 C CA . GLU A 1 303 ? -13.5 -8.312 9.523 1 95.81 303 GLU A CA 1
ATOM 2203 C C . GLU A 1 303 ? -14.883 -8.898 9.812 1 95.81 303 GLU A C 1
ATOM 2205 O O . GLU A 1 303 ? -15.133 -9.398 10.914 1 95.81 303 GLU A O 1
ATOM 2210 N N . THR A 1 304 ? -15.75 -8.719 8.922 1 91.88 304 THR A N 1
ATOM 2211 C CA . THR A 1 304 ? -17.078 -9.32 9 1 91.88 304 THR A CA 1
ATOM 2212 C C . THR A 1 304 ? -17.438 -10.023 7.695 1 91.88 304 THR A C 1
ATOM 2214 O O . THR A 1 304 ? -17.531 -9.383 6.645 1 91.88 304 THR A O 1
ATOM 2217 N N . ASP A 1 305 ? -17.672 -11.383 7.699 1 88.38 305 ASP A N 1
ATOM 2218 C CA . ASP A 1 305 ? -18.062 -12.188 6.547 1 88.38 305 ASP A CA 1
ATOM 2219 C C . ASP A 1 305 ? -17.094 -11.984 5.383 1 88.38 305 ASP A C 1
ATOM 2221 O O . ASP A 1 305 ? -17.516 -11.797 4.242 1 88.38 305 ASP A O 1
ATOM 2225 N N . GLY A 1 306 ? -15.875 -11.82 5.66 1 92.06 306 GLY A N 1
ATOM 2226 C CA . GLY A 1 306 ? -14.836 -11.742 4.645 1 92.06 306 GLY A CA 1
ATOM 2227 C C . GLY A 1 306 ? -14.586 -10.328 4.152 1 92.06 306 GLY A C 1
ATOM 2228 O O . GLY A 1 306 ? -13.734 -10.109 3.291 1 92.06 306 GLY A O 1
ATOM 2229 N N . VAL A 1 307 ? -15.391 -9.359 4.656 1 96.69 307 VAL A N 1
ATOM 2230 C CA . VAL A 1 307 ? -15.203 -7.961 4.293 1 96.69 307 VAL A CA 1
ATOM 2231 C C . VAL A 1 307 ? -14.422 -7.238 5.391 1 96.69 307 VAL A C 1
ATOM 2233 O O . VAL A 1 307 ? -14.727 -7.391 6.574 1 96.69 307 VAL A O 1
ATOM 2236 N N . ARG A 1 308 ? -13.398 -6.531 5.035 1 98.06 308 ARG A N 1
ATOM 2237 C CA . ARG A 1 308 ? -12.57 -5.832 6.008 1 98.06 308 ARG A CA 1
ATOM 2238 C C . ARG A 1 308 ? -12.922 -4.348 6.059 1 98.06 308 ARG A C 1
ATOM 2240 O O . ARG A 1 308 ? -13.07 -3.703 5.02 1 98.06 308 ARG A O 1
ATOM 2247 N N . ILE A 1 309 ? -13.133 -3.836 7.25 1 98.81 309 ILE A N 1
ATOM 2248 C CA . ILE A 1 309 ? -13.352 -2.412 7.484 1 98.81 309 ILE A CA 1
ATOM 2249 C C . ILE A 1 309 ? -12.141 -1.818 8.211 1 98.81 309 ILE A C 1
ATOM 2251 O O . ILE A 1 309 ? -11.906 -2.123 9.383 1 98.81 309 ILE A O 1
ATOM 2255 N N . VAL A 1 310 ? -11.414 -1.01 7.504 1 98.88 310 VAL A N 1
ATOM 2256 C CA . VAL A 1 310 ? -10.219 -0.362 8.039 1 98.88 310 VAL A CA 1
ATOM 2257 C C . VAL A 1 310 ? -10.602 0.949 8.719 1 98.88 310 VAL A C 1
ATOM 2259 O O . VAL A 1 310 ? -11.125 1.863 8.078 1 98.88 310 VAL A O 1
ATOM 2262 N N . GLY A 1 311 ? -10.336 0.993 10.039 1 98.69 311 GLY A N 1
ATOM 2263 C CA . GLY A 1 311 ? -10.617 2.195 10.805 1 98.69 311 GLY A CA 1
ATOM 2264 C C . GLY A 1 311 ? -9.375 2.779 11.469 1 98.69 311 GLY A C 1
ATOM 2265 O O . GLY A 1 311 ? -9.383 3.068 12.664 1 98.69 311 GLY A O 1
ATOM 2266 N N . TYR A 1 312 ? -8.305 2.967 10.688 1 98.38 312 TYR A N 1
ATOM 2267 C CA . TYR A 1 312 ? -7.094 3.561 11.234 1 98.38 312 TYR A CA 1
ATOM 2268 C C . TYR A 1 312 ? -7.32 5.02 11.609 1 98.38 312 TYR A C 1
ATOM 2270 O O . TYR A 1 312 ? -8.055 5.738 10.922 1 98.38 312 TYR A O 1
ATOM 2278 N N . THR A 1 313 ? -6.723 5.414 12.68 1 97.5 313 THR A N 1
ATOM 2279 C CA . THR A 1 313 ? -6.77 6.805 13.117 1 97.5 313 THR A CA 1
ATOM 2280 C C . THR A 1 313 ? -5.523 7.555 12.656 1 97.5 313 THR A C 1
ATOM 2282 O O . THR A 1 313 ? -4.52 6.941 12.289 1 97.5 313 THR A O 1
ATOM 2285 N N . ASN A 1 314 ? -5.57 8.875 12.578 1 97.5 314 ASN A N 1
ATOM 2286 C CA . ASN A 1 314 ? -4.426 9.711 12.234 1 97.5 314 ASN A CA 1
ATOM 2287 C C . ASN A 1 314 ? -3.738 9.219 10.961 1 97.5 314 ASN A C 1
ATOM 2289 O O . ASN A 1 314 ? -2.527 8.992 10.953 1 97.5 314 ASN A O 1
ATOM 2293 N N . VAL A 1 315 ? -4.578 9.039 9.898 1 98.31 315 VAL A N 1
ATOM 2294 C CA . VAL A 1 315 ? -4.105 8.422 8.664 1 98.31 315 VAL A CA 1
ATOM 2295 C C . VAL A 1 315 ? -3 9.273 8.055 1 98.31 315 VAL A C 1
ATOM 2297 O O . VAL A 1 315 ? -2.029 8.75 7.504 1 98.31 315 VAL A O 1
ATOM 2300 N N . ALA A 1 316 ? -3.088 10.617 8.141 1 98.19 316 ALA A N 1
ATOM 2301 C CA . ALA A 1 316 ? -1.992 11.469 7.688 1 98.19 316 ALA A CA 1
ATOM 2302 C C . ALA A 1 316 ? -0.699 11.148 8.43 1 98.19 316 ALA A C 1
ATOM 2304 O O . ALA A 1 316 ? 0.384 11.164 7.84 1 98.19 316 ALA A O 1
ATOM 2305 N N . GLY A 1 317 ? -0.821 10.828 9.703 1 98.25 317 GLY A N 1
ATOM 2306 C CA . GLY A 1 317 ? 0.332 10.484 10.523 1 98.25 317 GLY A CA 1
ATOM 2307 C C . GLY A 1 317 ? 1.023 9.211 10.07 1 98.25 317 GLY A C 1
ATOM 2308 O O . GLY A 1 317 ? 2.156 8.938 10.477 1 98.25 317 GLY A O 1
ATOM 2309 N N . ARG A 1 318 ? 0.35 8.453 9.211 1 97.94 318 ARG A N 1
ATOM 2310 C CA . ARG A 1 318 ? 0.937 7.215 8.719 1 97.94 318 ARG A CA 1
ATOM 2311 C C . ARG A 1 318 ? 1.918 7.492 7.582 1 97.94 318 ARG A C 1
ATOM 2313 O O . ARG A 1 318 ? 2.617 6.582 7.125 1 97.94 318 ARG A O 1
ATOM 2320 N N . VAL A 1 319 ? 1.982 8.727 7.121 1 98.38 319 VAL A N 1
ATOM 2321 C CA . VAL A 1 319 ? 3.066 9.25 6.297 1 98.38 319 VAL A CA 1
ATOM 2322 C C . VAL A 1 319 ? 3.699 10.453 6.988 1 98.38 319 VAL A C 1
ATOM 2324 O O . VAL A 1 319 ? 3.814 11.531 6.395 1 98.38 319 VAL A O 1
ATOM 2327 N N . ALA A 1 320 ? 4.23 10.234 8.102 1 98.19 320 ALA A N 1
ATOM 2328 C CA . ALA A 1 320 ? 4.578 11.258 9.094 1 98.19 320 ALA A CA 1
ATOM 2329 C C . ALA A 1 320 ? 5.621 12.227 8.539 1 98.19 320 ALA A C 1
ATOM 2331 O O . ALA A 1 320 ? 5.559 13.43 8.805 1 98.19 320 ALA A O 1
ATOM 2332 N N . ALA A 1 321 ? 6.59 11.75 7.785 1 97.94 321 ALA A N 1
ATOM 2333 C CA . ALA A 1 321 ? 7.641 12.617 7.273 1 97.94 321 ALA A CA 1
ATOM 2334 C C . ALA A 1 321 ? 7.074 13.664 6.32 1 97.94 321 ALA A C 1
ATOM 2336 O O . ALA A 1 321 ? 7.32 14.867 6.484 1 97.94 321 ALA A O 1
ATOM 2337 N N . SER A 1 322 ? 6.238 13.18 5.348 1 98.5 322 SER A N 1
ATOM 2338 C CA . SER A 1 322 ? 5.598 14.102 4.418 1 98.5 322 SER A CA 1
ATOM 2339 C C . SER A 1 322 ? 4.59 14.992 5.133 1 98.5 322 SER A C 1
ATOM 2341 O O . SER A 1 322 ? 4.496 16.188 4.844 1 98.5 322 SER A O 1
ATOM 2343 N N . ALA A 1 323 ? 3.84 14.398 6.043 1 98.62 323 ALA A N 1
ATOM 2344 C CA . ALA A 1 323 ? 2.814 15.141 6.773 1 98.62 323 ALA A CA 1
ATOM 2345 C C . ALA A 1 323 ? 3.438 16.234 7.637 1 98.62 323 ALA A C 1
ATOM 2347 O O . ALA A 1 323 ? 2.943 17.359 7.672 1 98.62 323 ALA A O 1
ATOM 2348 N N . SER A 1 324 ? 4.566 15.891 8.32 1 98.75 324 SER A N 1
ATOM 2349 C CA . SER A 1 324 ? 5.273 16.875 9.141 1 98.75 324 SER A CA 1
ATOM 2350 C C . SER A 1 324 ? 5.805 18.016 8.289 1 98.75 324 SER A C 1
ATOM 2352 O O . SER A 1 324 ? 5.73 19.188 8.695 1 98.75 324 SER A O 1
ATOM 2354 N N . ALA A 1 325 ? 6.328 17.688 7.137 1 98.5 325 ALA A N 1
ATOM 2355 C CA . ALA A 1 325 ? 6.91 18.719 6.266 1 98.5 325 ALA A CA 1
ATOM 2356 C C . ALA A 1 325 ? 5.859 19.734 5.84 1 98.5 325 ALA A C 1
ATOM 2358 O O . ALA A 1 325 ? 6.07 20.938 5.961 1 98.5 325 ALA A O 1
ATOM 2359 N N . LEU A 1 326 ? 4.703 19.234 5.402 1 98.75 326 LEU A N 1
ATOM 2360 C CA . LEU A 1 326 ? 3.65 20.141 4.969 1 98.75 326 LEU A CA 1
ATOM 2361 C C . LEU A 1 326 ? 3.068 20.906 6.152 1 98.75 326 LEU A C 1
ATOM 2363 O O . LEU A 1 326 ? 2.838 22.109 6.066 1 98.75 326 LEU A O 1
ATOM 2367 N N . TYR A 1 327 ? 2.83 20.219 7.254 1 98.81 327 TYR A N 1
ATOM 2368 C CA . TYR A 1 327 ? 2.279 20.844 8.453 1 98.81 327 TYR A CA 1
ATOM 2369 C C . TYR A 1 327 ? 3.191 21.953 8.961 1 98.81 327 TYR A C 1
ATOM 2371 O O . TYR A 1 327 ? 2.73 23.047 9.273 1 98.81 327 TYR A O 1
ATOM 2379 N N . ALA A 1 328 ? 4.492 21.688 9.023 1 98.81 328 ALA A N 1
ATOM 2380 C CA . ALA A 1 328 ? 5.48 22.656 9.484 1 98.81 328 ALA A CA 1
ATOM 2381 C C . ALA A 1 328 ? 5.48 23.906 8.594 1 98.81 328 ALA A C 1
ATOM 2383 O O . ALA A 1 328 ? 5.617 25.016 9.094 1 98.81 328 ALA A O 1
ATOM 2384 N N . ARG A 1 329 ? 5.309 23.703 7.344 1 98.62 329 ARG A N 1
ATOM 2385 C CA . ARG A 1 329 ? 5.273 24.828 6.422 1 98.62 329 ARG A CA 1
ATOM 2386 C C . ARG A 1 329 ? 4.004 25.656 6.617 1 98.62 329 ARG A C 1
ATOM 2388 O O . ARG A 1 329 ? 4.031 26.875 6.492 1 98.62 329 ARG A O 1
ATOM 2395 N N . ASN A 1 330 ? 2.854 24.922 6.855 1 98.75 330 ASN A N 1
ATOM 2396 C CA . ASN A 1 330 ? 1.641 25.641 7.211 1 98.75 330 ASN A CA 1
ATOM 2397 C C . ASN A 1 330 ? 1.87 26.562 8.406 1 98.75 330 ASN A C 1
ATOM 2399 O O . ASN A 1 330 ? 1.496 27.734 8.375 1 98.75 330 ASN A O 1
ATOM 2403 N N . LEU A 1 331 ? 2.48 26.016 9.461 1 98.81 331 LEU A N 1
ATOM 2404 C CA . LEU A 1 331 ? 2.748 26.781 10.672 1 98.81 331 LEU A CA 1
ATOM 2405 C C . LEU A 1 331 ? 3.689 27.953 10.383 1 98.81 331 LEU A C 1
ATOM 2407 O O . LEU A 1 331 ? 3.451 29.078 10.836 1 98.81 331 LEU A O 1
ATOM 2411 N N . PHE A 1 332 ? 4.758 27.719 9.625 1 98.56 332 PHE A N 1
ATOM 2412 C CA . PHE A 1 332 ? 5.73 28.734 9.281 1 98.56 332 PHE A CA 1
ATOM 2413 C C . PHE A 1 332 ? 5.043 29.938 8.617 1 98.56 332 PHE A C 1
ATOM 2415 O O . PHE A 1 332 ? 5.301 31.078 8.977 1 98.56 332 PHE A O 1
ATOM 2422 N N . SER A 1 333 ? 4.191 29.609 7.676 1 98.5 333 SER A N 1
ATOM 2423 C CA . SER A 1 333 ? 3.514 30.656 6.926 1 98.5 333 SER A CA 1
ATOM 2424 C C . SER A 1 333 ? 2.66 31.531 7.84 1 98.5 333 SER A C 1
ATOM 2426 O O . SER A 1 333 ? 2.574 32.75 7.648 1 98.5 333 SER A O 1
ATOM 2428 N N . PHE A 1 334 ? 2.006 30.938 8.805 1 98.56 334 PHE A N 1
ATOM 2429 C CA . PHE A 1 334 ? 1.215 31.703 9.766 1 98.56 334 PHE A CA 1
ATOM 2430 C C . PHE A 1 334 ? 2.115 32.531 10.672 1 98.56 334 PHE A C 1
ATOM 2432 O O . PHE A 1 334 ? 1.865 33.719 10.898 1 98.56 334 PHE A O 1
ATOM 2439 N N . ILE A 1 335 ? 3.213 31.953 11.172 1 98.25 335 ILE A N 1
ATOM 2440 C CA . ILE A 1 335 ? 4.152 32.594 12.07 1 98.25 335 ILE A CA 1
ATOM 2441 C C . ILE A 1 335 ? 4.746 33.844 11.391 1 98.25 335 ILE A C 1
ATOM 2443 O O . ILE A 1 335 ? 4.914 34.875 12.023 1 98.25 335 ILE A O 1
ATOM 2447 N N . GLU A 1 336 ? 5.016 33.656 10.141 1 97.19 336 GLU A N 1
ATOM 2448 C CA . GLU A 1 336 ? 5.602 34.75 9.375 1 97.19 336 GLU A CA 1
ATOM 2449 C C . GLU A 1 336 ? 4.715 35.969 9.422 1 97.19 336 GLU A C 1
ATOM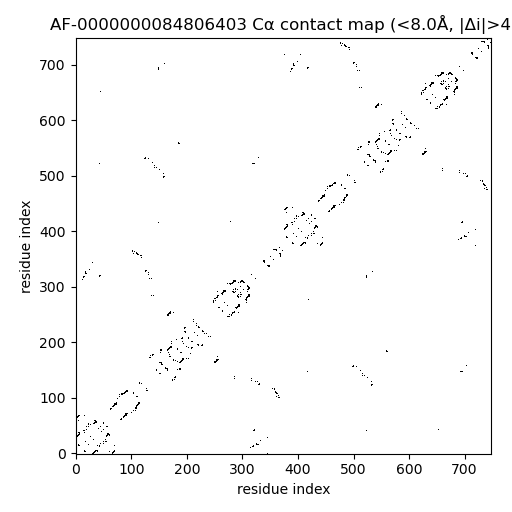 2451 O O . GLU A 1 336 ? 5.215 37.125 9.438 1 97.19 336 GLU A O 1
ATOM 2456 N N . THR A 1 337 ? 3.396 35.781 9.516 1 96.81 337 THR A N 1
ATOM 2457 C CA . THR A 1 337 ? 2.465 36.906 9.555 1 96.81 337 THR A CA 1
ATOM 2458 C C . THR A 1 337 ? 2.457 37.562 10.93 1 96.81 337 THR A C 1
ATOM 2460 O O . THR A 1 337 ? 1.943 38.688 11.094 1 96.81 337 THR A O 1
ATOM 2463 N N . LEU A 1 338 ? 3.029 36.906 11.867 1 97.5 338 LEU A N 1
ATOM 2464 C CA . LEU A 1 338 ? 2.982 37.375 13.25 1 97.5 338 LEU A CA 1
ATOM 2465 C C . LEU A 1 338 ? 4.281 38.094 13.617 1 97.5 338 LEU A C 1
ATOM 2467 O O . LEU A 1 338 ? 4.418 38.594 14.734 1 97.5 338 LEU A O 1
ATOM 2471 N N . ILE A 1 339 ? 5.227 38.062 12.742 1 96.12 339 ILE A N 1
ATOM 2472 C CA . ILE A 1 339 ? 6.551 38.594 13.023 1 96.12 339 ILE A CA 1
ATOM 2473 C C . ILE A 1 339 ? 6.789 39.844 12.156 1 96.12 339 ILE A C 1
ATOM 2475 O O . ILE A 1 339 ? 6.492 39.844 10.961 1 96.12 339 ILE A O 1
ATOM 2479 N N . ASN A 1 340 ? 7.258 40.906 12.797 1 94.94 340 ASN A N 1
ATOM 2480 C CA . ASN A 1 340 ? 7.758 42.062 12.047 1 94.94 340 ASN A CA 1
ATOM 2481 C C . ASN A 1 340 ? 9.133 41.781 11.445 1 94.94 340 ASN A C 1
ATOM 2483 O O . ASN A 1 340 ? 10.109 41.594 12.18 1 94.94 340 ASN A O 1
ATOM 2487 N N . LYS A 1 341 ? 9.172 41.781 10.172 1 90.56 341 LYS A N 1
ATOM 2488 C CA . LYS A 1 341 ? 10.383 41.375 9.477 1 90.56 341 LYS A CA 1
ATOM 2489 C C . LYS A 1 341 ? 11.523 42.344 9.688 1 90.56 341 LYS A C 1
ATOM 2491 O O . LYS A 1 341 ? 12.695 41.969 9.672 1 90.56 341 LYS A O 1
ATOM 2496 N N . ASP A 1 342 ? 11.195 43.594 9.977 1 93.31 342 ASP A N 1
ATOM 2497 C CA . ASP A 1 342 ? 12.219 44.594 10.188 1 93.31 342 ASP A CA 1
ATOM 2498 C C . ASP A 1 342 ? 12.805 44.5 11.594 1 93.31 342 ASP A C 1
ATOM 2500 O O . ASP A 1 342 ? 14.031 44.469 11.766 1 93.31 342 ASP A O 1
ATOM 2504 N N . SER A 1 343 ? 11.961 44.344 12.562 1 94.12 343 SER A N 1
ATOM 2505 C CA . SER A 1 343 ? 12.414 44.312 13.945 1 94.12 343 SER A CA 1
ATOM 2506 C C . SER A 1 343 ? 12.711 42.875 14.391 1 94.12 343 SER A C 1
ATOM 2508 O O . SER A 1 343 ? 13.32 42.688 15.445 1 94.12 343 SER A O 1
ATOM 2510 N N . LYS A 1 344 ? 12.297 41.938 13.617 1 93.31 344 LYS A N 1
ATOM 2511 C CA . LYS A 1 344 ? 12.469 40.531 13.922 1 93.31 344 LYS A CA 1
ATOM 2512 C C . LYS A 1 344 ? 11.859 40.188 15.273 1 93.31 344 LYS A C 1
ATOM 2514 O O . LYS A 1 344 ? 12.43 39.406 16.031 1 93.31 344 LYS A O 1
ATOM 2519 N N . ALA A 1 345 ? 10.773 40.844 15.602 1 93.81 345 ALA A N 1
ATOM 2520 C CA . ALA A 1 345 ? 10.062 40.656 16.859 1 93.81 345 ALA A CA 1
ATOM 2521 C C . ALA A 1 345 ? 8.609 40.25 16.625 1 93.81 345 ALA A C 1
ATOM 2523 O O . ALA A 1 345 ? 8.055 40.531 15.555 1 93.81 345 ALA A O 1
ATOM 2524 N N . LEU A 1 346 ? 8.078 39.656 17.578 1 95.25 346 LEU A N 1
ATOM 2525 C CA . LEU A 1 346 ? 6.66 39.312 17.516 1 95.25 346 LEU A CA 1
ATOM 2526 C C . LEU A 1 346 ? 5.809 40.594 17.438 1 95.25 346 LEU A C 1
ATOM 2528 O O . LEU A 1 346 ? 6.02 41.531 18.188 1 95.25 346 LEU A O 1
ATOM 2532 N N . ALA A 1 347 ? 4.957 40.594 16.453 1 95.38 347 ALA A N 1
ATOM 2533 C CA . ALA A 1 347 ? 4.035 41.688 16.234 1 95.38 347 ALA A CA 1
ATOM 2534 C C . ALA A 1 347 ? 2.666 41.188 15.781 1 95.38 347 ALA A C 1
ATOM 2536 O O . ALA A 1 347 ? 2.279 41.375 14.625 1 95.38 347 ALA A O 1
ATOM 2537 N N . VAL A 1 348 ? 1.981 40.688 16.75 1 97.12 348 VAL A N 1
ATOM 2538 C CA . VAL A 1 348 ? 0.679 40.094 16.438 1 97.12 348 VAL A CA 1
ATOM 2539 C C . VAL A 1 348 ? -0.326 41.219 16.141 1 97.12 348 VAL A C 1
ATOM 2541 O O . VAL A 1 348 ? -0.523 42.094 16.969 1 97.12 348 VAL A O 1
ATOM 2544 N N . ASN A 1 349 ? -0.846 41.219 14.945 1 97.19 349 ASN A N 1
ATOM 2545 C CA . ASN A 1 349 ? -1.964 42.094 14.633 1 97.19 349 ASN A CA 1
ATOM 2546 C C . ASN A 1 349 ? -3.303 41.469 14.992 1 97.19 349 ASN A C 1
ATOM 2548 O O . ASN A 1 349 ? -3.873 40.719 14.203 1 97.19 349 ASN A O 1
ATOM 2552 N N . TRP A 1 350 ? -3.799 41.844 16.078 1 96.94 350 TRP A N 1
ATOM 2553 C CA . TRP A 1 350 ? -4.988 41.188 16.641 1 96.94 350 TRP A CA 1
ATOM 2554 C C . TRP A 1 350 ? -6.227 41.531 15.82 1 96.94 350 TRP A C 1
ATOM 2556 O O . TRP A 1 350 ? -7.285 40.938 15.984 1 96.94 350 TRP A O 1
ATOM 2566 N N . ASP A 1 351 ? -6.102 42.469 14.898 1 96.38 351 ASP A N 1
ATOM 2567 C CA . ASP A 1 351 ? -7.215 42.844 14.031 1 96.38 351 ASP A CA 1
ATOM 2568 C C . ASP A 1 351 ? -7.188 42.062 12.727 1 96.38 351 ASP A C 1
ATOM 2570 O O . ASP A 1 351 ? -8.125 42.125 11.93 1 96.38 351 ASP A O 1
ATOM 2574 N N . ASP A 1 352 ? -6.133 41.312 12.57 1 96.62 352 ASP A N 1
ATOM 2575 C CA . ASP A 1 352 ? -6.008 40.469 11.383 1 96.62 352 ASP A CA 1
ATOM 2576 C C . ASP A 1 352 ? -7.039 39.344 11.406 1 96.62 352 ASP A C 1
ATOM 2578 O O . ASP A 1 352 ? -7.238 38.688 12.43 1 96.62 352 ASP A O 1
ATOM 2582 N N . ASP A 1 353 ? -7.691 39.094 10.266 1 96.19 353 ASP A N 1
ATOM 2583 C CA . ASP A 1 353 ? -8.758 38.094 10.148 1 96.19 353 ASP A CA 1
ATOM 2584 C C . ASP A 1 353 ? -8.234 36.688 10.461 1 96.19 353 ASP A C 1
ATOM 2586 O O . ASP A 1 353 ? -8.961 35.875 11.016 1 96.19 353 ASP A O 1
ATOM 2590 N N . LEU A 1 354 ? -7.023 36.406 10.094 1 97.69 354 LEU A N 1
ATOM 2591 C CA . LEU A 1 354 ? -6.43 35.094 10.383 1 97.69 354 LEU A CA 1
ATOM 2592 C C . LEU A 1 354 ? -6.273 34.875 11.883 1 97.69 354 LEU A C 1
ATOM 2594 O O . LEU A 1 354 ? -6.594 33.812 12.398 1 97.69 354 LEU A O 1
ATOM 2598 N N . VAL A 1 355 ? -5.801 35.938 12.555 1 97.94 355 VAL A N 1
ATOM 2599 C CA . VAL A 1 355 ? -5.559 35.906 13.992 1 97.94 355 VAL A CA 1
ATOM 2600 C C . VAL A 1 355 ? -6.891 35.781 14.734 1 97.94 355 VAL A C 1
ATOM 2602 O O . VAL A 1 355 ? -7.051 34.906 15.602 1 97.94 355 VAL A O 1
ATOM 2605 N N . LYS A 1 356 ? -7.887 36.531 14.289 1 97.25 356 LYS A N 1
ATOM 2606 C CA . LYS A 1 356 ? -9.203 36.5 14.914 1 97.25 356 LYS A CA 1
ATOM 2607 C C . LYS A 1 356 ? -9.852 35.125 14.766 1 97.25 356 LYS A C 1
ATOM 2609 O O . LYS A 1 356 ? -10.461 34.594 15.703 1 97.25 356 LYS A O 1
ATOM 2614 N N . ALA A 1 357 ? -9.664 34.625 13.617 1 97.44 357 ALA A N 1
ATOM 2615 C CA . ALA A 1 357 ? -10.336 33.375 13.289 1 97.44 357 ALA A CA 1
ATOM 2616 C C . ALA A 1 357 ? -9.711 32.188 14.047 1 97.44 357 ALA A C 1
ATOM 2618 O O . ALA A 1 357 ? -10.391 31.219 14.359 1 97.44 357 ALA A O 1
ATOM 2619 N N . THR A 1 358 ? -8.43 32.25 14.414 1 98.44 358 THR A N 1
ATOM 2620 C CA . THR A 1 358 ? -7.727 31.078 14.922 1 98.44 358 THR A CA 1
ATOM 2621 C C . THR A 1 358 ? -7.465 31.203 16.422 1 98.44 358 THR A C 1
ATOM 2623 O O . THR A 1 358 ? -7.184 30.219 17.094 1 98.44 358 THR A O 1
ATOM 2626 N N . ALA A 1 359 ? -7.57 32.406 17 1 98.56 359 ALA A N 1
ATOM 2627 C CA . ALA A 1 359 ? -7.262 32.625 18.406 1 98.56 359 ALA A CA 1
ATOM 2628 C C . ALA A 1 359 ? -8.352 32.031 19.297 1 98.56 359 ALA A C 1
ATOM 2630 O O . ALA A 1 359 ? -9.5 32.5 19.266 1 98.56 359 ALA A O 1
ATOM 2631 N N . LEU A 1 360 ? -8.031 31.078 20.125 1 98.38 360 LEU A N 1
ATOM 2632 C CA . LEU A 1 360 ? -8.969 30.438 21.031 1 98.38 360 LEU A CA 1
ATOM 2633 C C . LEU A 1 360 ? -8.93 31.094 22.406 1 98.38 360 LEU A C 1
ATOM 2635 O O . LEU A 1 360 ? -9.977 31.375 23 1 98.38 360 LEU A O 1
ATOM 2639 N N . THR A 1 361 ? -7.699 31.297 22.922 1 98.44 361 THR A N 1
ATOM 2640 C CA . THR A 1 361 ? -7.531 31.875 24.234 1 98.44 361 THR A CA 1
ATOM 2641 C C . THR A 1 361 ? -6.555 33.062 24.188 1 98.44 361 THR A C 1
ATOM 2643 O O . THR A 1 361 ? -5.699 33.125 23.312 1 98.44 361 THR A O 1
ATOM 2646 N N . ARG A 1 362 ? -6.684 33.969 25.047 1 97.62 362 ARG A N 1
ATOM 2647 C CA . ARG A 1 362 ? -5.812 35.125 25.219 1 97.62 362 ARG A CA 1
ATOM 2648 C C . ARG A 1 362 ? -6.055 35.781 26.562 1 97.62 362 ARG A C 1
ATOM 2650 O O . ARG A 1 362 ? -7.203 35.906 27 1 97.62 362 ARG A O 1
ATOM 2657 N N . ASP A 1 363 ? -4.953 36.094 27.219 1 96.38 363 ASP A N 1
ATOM 2658 C CA . ASP A 1 363 ? -5.012 36.875 28.453 1 96.38 363 ASP A CA 1
ATOM 2659 C C . ASP A 1 363 ? -5.922 36.219 29.484 1 96.38 363 ASP A C 1
ATOM 2661 O O . ASP A 1 363 ? -6.746 36.906 30.109 1 96.38 363 ASP A O 1
ATOM 2665 N N . GLY A 1 364 ? -5.852 34.938 29.484 1 96.94 364 GLY A N 1
ATOM 2666 C CA . GLY A 1 364 ? -6.52 34.219 30.547 1 96.94 364 GLY A CA 1
ATOM 2667 C C . GLY A 1 364 ? -7.969 33.875 30.219 1 96.94 364 GLY A C 1
ATOM 2668 O O . GLY A 1 364 ? -8.711 33.406 31.078 1 96.94 364 GLY A O 1
ATOM 2669 N N . ALA A 1 365 ? -8.43 34.125 28.984 1 97.62 365 ALA A N 1
ATOM 2670 C CA . ALA A 1 365 ? -9.828 33.906 28.625 1 97.62 365 ALA A CA 1
ATOM 2671 C C . ALA A 1 365 ? -9.938 33.156 27.297 1 97.62 365 ALA A C 1
ATOM 2673 O O . ALA A 1 365 ? -9.031 33.25 26.453 1 97.62 365 ALA A O 1
ATOM 2674 N N . VAL A 1 366 ? -11.031 32.438 27.219 1 98.06 366 VAL A N 1
ATOM 2675 C CA . VAL A 1 366 ? -11.422 31.938 25.906 1 98.06 366 VAL A CA 1
ATOM 2676 C C . VAL A 1 366 ? -12.016 33.062 25.078 1 98.06 366 VAL A C 1
ATOM 2678 O O . VAL A 1 366 ? -13.031 33.656 25.453 1 98.06 366 VAL A O 1
ATOM 2681 N N . VAL A 1 367 ? -11.438 33.406 23.938 1 97.38 367 VAL A N 1
ATOM 2682 C CA . VAL A 1 367 ? -11.797 34.656 23.281 1 97.38 367 VAL A CA 1
ATOM 2683 C C . VAL A 1 367 ? -12.523 34.375 21.969 1 97.38 367 VAL A C 1
ATOM 2685 O O . VAL A 1 367 ? -13.211 35.219 21.406 1 97.38 367 VAL A O 1
ATOM 2688 N N . HIS A 1 368 ? -12.32 33.156 21.453 1 96.94 368 HIS A N 1
ATOM 2689 C CA . HIS A 1 368 ? -13.008 32.812 20.203 1 96.94 368 HIS A CA 1
ATOM 2690 C C . HIS A 1 368 ? -14.523 32.844 20.391 1 96.94 368 HIS A C 1
ATOM 2692 O O . HIS A 1 368 ? -15.047 32.188 21.297 1 96.94 368 HIS A O 1
ATOM 2698 N N . PRO A 1 369 ? -15.203 33.469 19.5 1 95.5 369 PRO A N 1
ATOM 2699 C CA . PRO A 1 369 ? -16.641 33.688 19.688 1 95.5 369 PRO A CA 1
ATOM 2700 C C . PRO A 1 369 ? -17.406 32.344 19.734 1 95.5 369 PRO A C 1
ATOM 2702 O O . PRO A 1 369 ? -18.406 32.25 20.453 1 95.5 369 PRO A O 1
ATOM 2705 N N . ASN A 1 370 ? -16.969 31.344 19.031 1 94.12 370 ASN A N 1
ATOM 2706 C CA . ASN A 1 370 ? -17.703 30.094 18.906 1 94.12 370 ASN A CA 1
ATOM 2707 C C . ASN A 1 370 ? -17.531 29.234 20.156 1 94.12 370 ASN A C 1
ATOM 2709 O O . ASN A 1 370 ? -18.266 28.266 20.359 1 94.12 370 ASN A O 1
ATOM 2713 N N . PHE A 1 371 ? -16.578 29.609 21.047 1 95.5 371 PHE A N 1
ATOM 2714 C CA . PHE A 1 371 ? -16.25 28.672 22.125 1 95.5 371 PHE A CA 1
ATOM 2715 C C . PHE A 1 371 ? -16.281 29.375 23.484 1 95.5 371 PHE A C 1
ATOM 2717 O O . PHE A 1 371 ? -15.773 28.844 24.469 1 95.5 371 PHE A O 1
ATOM 2724 N N . GLN A 1 372 ? -16.797 30.562 23.422 1 91.5 372 GLN A N 1
ATOM 2725 C CA . GLN A 1 372 ? -16.969 31.281 24.688 1 91.5 372 GLN A CA 1
ATOM 2726 C C . GLN A 1 372 ? -17.953 30.547 25.594 1 91.5 372 GLN A C 1
ATOM 2728 O O . GLN A 1 372 ? -18.938 29.984 25.125 1 91.5 372 GLN A O 1
ATOM 2733 N N . PRO A 1 373 ? -17.469 30.547 26.844 1 81.69 373 PRO A N 1
ATOM 2734 C CA . PRO A 1 373 ? -18.406 29.922 27.781 1 81.69 373 PRO A CA 1
ATOM 2735 C C . PRO A 1 373 ? -19.797 30.562 27.719 1 81.69 373 PRO A C 1
ATOM 2737 O O . PRO A 1 373 ? -19.906 31.781 27.516 1 81.69 373 PRO A O 1
ATOM 2740 N N . LYS A 1 374 ? -20.953 29.828 27.703 1 66.62 374 LYS A N 1
ATOM 2741 C CA . LYS A 1 374 ? -22.328 30.312 27.781 1 66.62 374 LYS A CA 1
ATOM 2742 C C . LYS A 1 374 ? -22.656 30.797 29.203 1 66.62 374 LYS A C 1
ATOM 2744 O O . LYS A 1 374 ? -22.125 30.281 30.172 1 66.62 374 LYS A O 1
ATOM 2749 N N . MET B 1 1 ? -12.961 -39.219 -14.57 1 95.38 1 MET B N 1
ATOM 2750 C CA . MET B 1 1 ? -11.711 -38.656 -14.031 1 95.38 1 MET B CA 1
ATOM 2751 C C . MET B 1 1 ? -11.984 -37.75 -12.852 1 95.38 1 MET B C 1
ATOM 2753 O O . MET B 1 1 ? -12.797 -36.812 -12.953 1 95.38 1 MET B O 1
ATOM 2757 N N . LYS B 1 2 ? -11.391 -38.094 -11.711 1 97.94 2 LYS B N 1
ATOM 2758 C CA . LYS B 1 2 ? -11.586 -37.281 -10.5 1 97.94 2 LYS B CA 1
ATOM 2759 C C . LYS B 1 2 ? -10.398 -36.375 -10.25 1 97.94 2 LYS B C 1
ATOM 2761 O O . LYS B 1 2 ? -9.25 -36.844 -10.195 1 97.94 2 LYS B O 1
ATOM 2766 N N . ILE B 1 3 ? -10.695 -35.062 -10.188 1 98.69 3 ILE B N 1
ATOM 2767 C CA . ILE B 1 3 ? -9.695 -34.062 -9.82 1 98.69 3 ILE B CA 1
ATOM 2768 C C . ILE B 1 3 ? -9.984 -33.531 -8.43 1 98.69 3 ILE B C 1
ATOM 2770 O O . ILE B 1 3 ? -11.086 -33.031 -8.164 1 98.69 3 ILE B O 1
ATOM 2774 N N . ALA B 1 4 ? -9.047 -33.656 -7.539 1 98.88 4 ALA B N 1
ATOM 2775 C CA . ALA B 1 4 ? -9.195 -33.156 -6.176 1 98.88 4 ALA B CA 1
ATOM 2776 C C . ALA B 1 4 ? -8.383 -31.875 -5.965 1 98.88 4 ALA B C 1
ATOM 2778 O O . ALA B 1 4 ? -7.254 -31.766 -6.449 1 98.88 4 ALA B O 1
ATOM 2779 N N . VAL B 1 5 ? -8.961 -30.891 -5.312 1 98.88 5 VAL B N 1
ATOM 2780 C CA . VAL B 1 5 ? -8.273 -29.703 -4.855 1 98.88 5 VAL B CA 1
ATOM 2781 C C . VAL B 1 5 ? -7.973 -29.812 -3.361 1 98.88 5 VAL B C 1
ATOM 2783 O O . VAL B 1 5 ? -8.883 -29.781 -2.535 1 98.88 5 VAL B O 1
ATOM 2786 N N . ALA B 1 6 ? -6.719 -29.922 -3.064 1 98.56 6 ALA B N 1
ATOM 2787 C CA . ALA B 1 6 ? -6.305 -30.109 -1.677 1 98.56 6 ALA B CA 1
ATOM 2788 C C . ALA B 1 6 ? -6.188 -28.781 -0.947 1 98.56 6 ALA B C 1
ATOM 2790 O O . ALA B 1 6 ? -5.793 -27.781 -1.539 1 98.56 6 ALA B O 1
ATOM 2791 N N . LYS B 1 7 ? -6.547 -28.781 0.337 1 97.94 7 LYS B N 1
ATOM 2792 C CA . LYS B 1 7 ? -6.316 -27.625 1.208 1 97.94 7 LYS B CA 1
ATOM 2793 C C . LYS B 1 7 ? -4.863 -27.562 1.661 1 97.94 7 LYS B C 1
ATOM 2795 O O . LYS B 1 7 ? -4.266 -28.594 2.004 1 97.94 7 LYS B O 1
ATOM 2800 N N . GLU B 1 8 ? -4.27 -26.391 1.574 1 98.25 8 GLU B N 1
ATOM 2801 C CA . GLU B 1 8 ? -2.887 -26.219 2.008 1 98.25 8 GLU B CA 1
ATOM 2802 C C . GLU B 1 8 ? -2.748 -26.438 3.512 1 98.25 8 GLU B C 1
ATOM 2804 O O . GLU B 1 8 ? -3.539 -25.906 4.297 1 98.25 8 GLU B O 1
ATOM 2809 N N . LEU B 1 9 ? -1.737 -27.172 3.896 1 95.81 9 LEU B N 1
ATOM 2810 C CA . LEU B 1 9 ? -1.478 -27.422 5.312 1 95.81 9 LEU B CA 1
ATOM 2811 C C . LEU B 1 9 ? -0.688 -26.266 5.926 1 95.81 9 LEU B C 1
ATOM 2813 O O . LEU B 1 9 ? -0.876 -25.938 7.098 1 95.81 9 LEU B O 1
ATOM 2817 N N . ASP B 1 10 ? 0.231 -25.734 5.102 1 94.56 10 ASP B N 1
ATOM 2818 C CA . ASP B 1 10 ? 1.018 -24.594 5.551 1 94.56 10 ASP B CA 1
ATOM 2819 C C . ASP B 1 10 ? 0.124 -23.375 5.816 1 94.56 10 ASP B C 1
ATOM 2821 O O . ASP B 1 10 ? -0.455 -22.812 4.891 1 94.56 10 ASP B O 1
ATOM 2825 N N . ALA B 1 11 ? 0.08 -22.953 7.066 1 91.31 11 ALA B N 1
ATOM 2826 C CA . ALA B 1 11 ? -0.797 -21.859 7.465 1 91.31 11 ALA B CA 1
ATOM 2827 C C . ALA B 1 11 ? -0.418 -20.562 6.746 1 91.31 11 ALA B C 1
ATOM 2829 O O . ALA B 1 11 ? -1.255 -19.672 6.574 1 91.31 11 ALA B O 1
ATOM 2830 N N . SER B 1 12 ? 0.768 -20.469 6.242 1 93.88 12 SER B N 1
ATOM 2831 C CA . SER B 1 12 ? 1.255 -19.25 5.609 1 93.88 12 SER B CA 1
ATOM 2832 C C . SER B 1 12 ? 0.954 -19.234 4.117 1 93.88 12 SER B C 1
ATOM 2834 O O . SER B 1 12 ? 1.207 -18.25 3.43 1 93.88 12 SER B O 1
ATOM 2836 N N . GLU B 1 13 ? 0.367 -20.312 3.629 1 97.88 13 GLU B N 1
ATOM 2837 C CA . GLU B 1 13 ? -0.001 -20.375 2.217 1 97.88 13 GLU B CA 1
ATOM 2838 C C . GLU B 1 13 ? -1.481 -20.062 2.02 1 97.88 13 GLU B C 1
ATOM 2840 O O . GLU B 1 13 ? -2.338 -20.922 2.25 1 97.88 13 GLU B O 1
ATOM 2845 N N . PRO B 1 14 ? -1.774 -18.859 1.569 1 97.88 14 PRO B N 1
ATOM 2846 C CA . PRO B 1 14 ? -3.182 -18.469 1.445 1 97.88 14 PRO B CA 1
ATOM 2847 C C . PRO B 1 14 ? -3.773 -18.828 0.082 1 97.88 14 PRO B C 1
ATOM 2849 O O . PRO B 1 14 ? -4.988 -18.75 -0.106 1 97.88 14 PRO B O 1
ATOM 2852 N N . ARG B 1 15 ? -3.047 -19.234 -0.885 1 98.56 15 ARG B N 1
ATOM 2853 C CA . ARG B 1 15 ? -3.518 -19.516 -2.236 1 98.56 15 ARG B CA 1
ATOM 2854 C C . ARG B 1 15 ? -4.211 -20.875 -2.297 1 98.56 15 ARG B C 1
ATOM 2856 O O . ARG B 1 15 ? -4.023 -21.719 -1.414 1 98.56 15 ARG B O 1
ATOM 2863 N N . VAL B 1 16 ? -4.973 -21 -3.326 1 98.75 16 VAL B N 1
ATOM 2864 C CA . VAL B 1 16 ? -5.645 -22.25 -3.637 1 98.75 16 VAL B CA 1
ATOM 2865 C C . VAL B 1 16 ? -5.426 -22.609 -5.105 1 98.75 16 VAL B C 1
ATOM 2867 O O . VAL B 1 16 ? -5.285 -21.719 -5.949 1 98.75 16 VAL B O 1
ATOM 2870 N N . ALA B 1 17 ? -5.461 -23.875 -5.449 1 98.81 17 ALA B N 1
ATOM 2871 C CA . ALA B 1 17 ? -5 -24.359 -6.746 1 98.81 17 ALA B CA 1
ATOM 2872 C C . ALA B 1 17 ? -6.145 -24.406 -7.754 1 98.81 17 ALA B C 1
ATOM 2874 O O . ALA B 1 17 ? -5.973 -24.875 -8.883 1 98.81 17 ALA B O 1
ATOM 2875 N N . ALA B 1 18 ? -7.336 -23.969 -7.352 1 98.75 18 ALA B N 1
ATOM 2876 C CA . ALA B 1 18 ? -8.484 -23.875 -8.25 1 98.75 18 ALA B CA 1
ATOM 2877 C C . ALA B 1 18 ? -9.383 -22.703 -7.887 1 98.75 18 ALA B C 1
ATOM 2879 O O . ALA B 1 18 ? -9.352 -22.219 -6.75 1 98.75 18 ALA B O 1
ATOM 2880 N N . THR B 1 19 ? -10.125 -22.25 -8.789 1 98.44 19 THR B N 1
ATOM 2881 C CA . THR B 1 19 ? -11.156 -21.234 -8.609 1 98.44 19 THR B CA 1
ATOM 2882 C C . THR B 1 19 ? -12.469 -21.672 -9.25 1 98.44 19 THR B C 1
ATOM 2884 O O . THR B 1 19 ? -12.5 -22.625 -10.031 1 98.44 19 THR B O 1
ATOM 2887 N N . PRO B 1 20 ? -13.531 -21.031 -8.898 1 98.19 20 PRO B N 1
ATOM 2888 C CA . PRO B 1 20 ? -14.797 -21.359 -9.562 1 98.19 20 PRO B CA 1
ATOM 2889 C C . PRO B 1 20 ? -14.68 -21.328 -11.086 1 98.19 20 PRO B C 1
ATOM 2891 O O . PRO B 1 20 ? -15.234 -22.188 -11.773 1 98.19 20 PRO B O 1
ATOM 2894 N N . ASP B 1 21 ? -13.945 -20.422 -11.617 1 97.88 21 ASP B N 1
ATOM 2895 C CA . ASP B 1 21 ? -13.742 -20.312 -13.062 1 97.88 21 ASP B CA 1
ATOM 2896 C C . ASP B 1 21 ? -13.07 -21.562 -13.609 1 97.88 21 ASP B C 1
ATOM 2898 O O . ASP B 1 21 ? -13.555 -22.172 -14.57 1 97.88 21 ASP B O 1
ATOM 2902 N N . THR B 1 22 ? -11.977 -22 -13 1 98.56 22 THR B N 1
ATOM 2903 C CA . THR B 1 22 ? -11.25 -23.172 -13.516 1 98.56 22 THR B CA 1
ATOM 2904 C C . THR B 1 22 ? -12.023 -24.453 -13.219 1 98.56 22 THR B C 1
ATOM 2906 O O . THR B 1 22 ? -11.906 -25.438 -13.953 1 98.56 22 THR B O 1
ATOM 2909 N N . VAL B 1 23 ? -12.82 -24.469 -12.148 1 98.75 23 VAL B N 1
ATOM 2910 C CA . VAL B 1 23 ? -13.703 -25.594 -11.883 1 98.75 23 VAL B CA 1
ATOM 2911 C C . VAL B 1 23 ? -14.648 -25.812 -13.062 1 98.75 23 VAL B C 1
ATOM 2913 O O . VAL B 1 23 ? -14.773 -26.922 -13.562 1 98.75 23 VAL B O 1
ATOM 2916 N N . LYS B 1 24 ? -15.25 -24.75 -13.523 1 98.56 24 LYS B N 1
ATOM 2917 C CA . LYS B 1 24 ? -16.156 -24.828 -14.664 1 98.56 24 LYS B CA 1
ATOM 2918 C C . LYS B 1 24 ? -15.43 -25.359 -15.898 1 98.56 24 LYS B C 1
ATOM 2920 O O . LYS B 1 24 ? -15.961 -26.203 -16.625 1 98.56 24 LYS B O 1
ATOM 2925 N N . LYS B 1 25 ? -14.273 -24.891 -16.125 1 97.81 25 LYS B N 1
ATOM 2926 C CA . LYS B 1 25 ? -13.492 -25.281 -17.297 1 97.81 25 LYS B CA 1
ATOM 2927 C C . LYS B 1 25 ? -13.094 -26.75 -17.219 1 97.81 25 LYS B C 1
ATOM 2929 O O . LYS B 1 25 ? -13.148 -27.484 -18.203 1 97.81 25 LYS B O 1
ATOM 2934 N N . LEU B 1 26 ? -12.656 -27.156 -16.016 1 98.06 26 LEU B N 1
ATOM 2935 C CA . LEU B 1 26 ? -12.266 -28.547 -15.828 1 98.06 26 LEU B CA 1
ATOM 2936 C C . LEU B 1 26 ? -13.461 -29.484 -15.977 1 98.06 26 LEU B C 1
ATOM 2938 O O . LEU B 1 26 ? -13.336 -30.578 -16.531 1 98.06 26 LEU B O 1
ATOM 2942 N N . LYS B 1 27 ? -14.609 -29.078 -15.516 1 97.31 27 LYS B N 1
ATOM 2943 C CA . LYS B 1 27 ? -15.844 -29.844 -15.703 1 97.31 27 LYS B CA 1
ATOM 2944 C C . LYS B 1 27 ? -16.156 -30.016 -17.188 1 97.31 27 LYS B C 1
ATOM 2946 O O . LYS B 1 27 ? -16.578 -31.094 -17.609 1 97.31 27 LYS B O 1
ATOM 2951 N N . ALA B 1 28 ? -15.938 -28.984 -17.875 1 95.94 28 ALA B N 1
ATOM 2952 C CA . ALA B 1 28 ? -16.188 -29.016 -19.312 1 95.94 28 ALA B CA 1
ATOM 2953 C C . ALA B 1 28 ? -15.281 -30.016 -20 1 95.94 28 ALA B C 1
ATOM 2955 O O . ALA B 1 28 ? -15.625 -30.531 -21.078 1 95.94 28 ALA B O 1
ATOM 2956 N N . LEU B 1 29 ? -14.172 -30.359 -19.391 1 95.81 29 LEU B N 1
ATOM 2957 C CA . LEU B 1 29 ? -13.242 -31.344 -19.922 1 95.81 29 LEU B CA 1
ATOM 2958 C C . LEU B 1 29 ? -13.664 -32.75 -19.516 1 95.81 29 LEU B C 1
ATOM 2960 O O . LEU B 1 29 ? -13.023 -33.75 -19.891 1 95.81 29 LEU B O 1
ATOM 2964 N N . GLY B 1 30 ? -14.695 -32.844 -18.672 1 95.25 30 GLY B N 1
ATOM 2965 C CA . GLY B 1 30 ? -15.227 -34.125 -18.297 1 95.25 30 GLY B CA 1
ATOM 2966 C C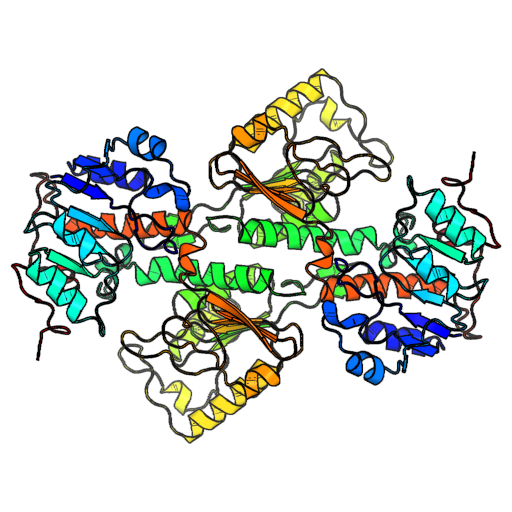 . GLY B 1 30 ? -14.805 -34.562 -16.906 1 95.25 30 GLY B C 1
ATOM 2967 O O . GLY B 1 30 ? -15.031 -35.719 -16.516 1 95.25 30 GLY B O 1
ATOM 2968 N N . ALA B 1 31 ? -14.258 -33.688 -16.156 1 97.06 31 ALA B N 1
ATOM 2969 C CA . ALA B 1 31 ? -13.734 -34.062 -14.844 1 97.06 31 ALA B CA 1
ATOM 2970 C C . ALA B 1 31 ? -14.789 -33.875 -13.758 1 97.06 31 ALA B C 1
ATOM 2972 O O . ALA B 1 31 ? -15.648 -33 -13.859 1 97.06 31 ALA B O 1
ATOM 2973 N N . ASP B 1 32 ? -14.758 -34.75 -12.789 1 97.62 32 ASP B N 1
ATOM 2974 C CA . ASP B 1 32 ? -15.43 -34.531 -11.516 1 97.62 32 ASP B CA 1
ATOM 2975 C C . ASP B 1 32 ? -14.5 -33.844 -10.516 1 97.62 32 ASP B C 1
ATOM 2977 O O . ASP B 1 32 ? -13.5 -34.406 -10.086 1 97.62 32 ASP B O 1
ATOM 2981 N N . ILE B 1 33 ? -14.859 -32.594 -10.164 1 98.69 33 ILE B N 1
ATOM 2982 C CA . ILE B 1 33 ? -13.961 -31.828 -9.305 1 98.69 33 ILE B CA 1
ATOM 2983 C C . ILE B 1 33 ? -14.453 -31.891 -7.859 1 98.69 33 ILE B C 1
ATOM 2985 O O . ILE B 1 33 ? -15.617 -31.594 -7.582 1 98.69 33 ILE B O 1
ATOM 2989 N N . VAL B 1 34 ? -13.602 -32.312 -6.945 1 98.81 34 VAL B N 1
ATOM 2990 C CA . VAL B 1 34 ? -13.898 -32.375 -5.52 1 98.81 34 VAL B CA 1
ATOM 2991 C C . VAL B 1 34 ? -12.906 -31.5 -4.75 1 98.81 34 VAL B C 1
ATOM 2993 O O . VAL B 1 34 ? -11.695 -31.578 -4.973 1 98.81 34 VAL B O 1
ATOM 2996 N N . VAL B 1 35 ? -13.422 -30.562 -3.912 1 98.88 35 VAL B N 1
ATOM 2997 C CA . VAL B 1 35 ? -12.609 -29.609 -3.184 1 98.88 35 VAL B CA 1
ATOM 2998 C C . VAL B 1 35 ? -12.656 -29.906 -1.688 1 98.88 35 VAL B C 1
ATOM 3000 O O . VAL B 1 35 ? -13.734 -30.172 -1.138 1 98.88 35 VAL B O 1
ATOM 3003 N N . GLU B 1 36 ? -11.508 -29.922 -1.045 1 98.81 36 GLU B N 1
ATOM 3004 C CA . GLU B 1 36 ? -11.523 -30.031 0.411 1 98.81 36 GLU B CA 1
ATOM 3005 C C . GLU B 1 36 ? -12.195 -28.812 1.048 1 98.81 36 GLU B C 1
ATOM 3007 O O . GLU B 1 36 ? -12.008 -27.688 0.589 1 98.81 36 GLU B O 1
ATOM 3012 N N . PRO B 1 37 ? -12.883 -29.109 2.197 1 98.5 37 PRO B N 1
ATOM 3013 C CA . PRO B 1 37 ? -13.562 -27.984 2.848 1 98.5 37 PRO B CA 1
ATOM 3014 C C . PRO B 1 37 ? -12.602 -26.875 3.281 1 98.5 37 PRO B C 1
ATOM 3016 O O . PRO B 1 37 ? -11.562 -27.172 3.877 1 98.5 37 PRO B O 1
ATOM 3019 N N . GLY B 1 38 ? -12.922 -25.625 2.906 1 97.31 38 GLY B N 1
ATOM 3020 C CA . GLY B 1 38 ? -12.18 -24.453 3.369 1 97.31 38 GLY B CA 1
ATOM 3021 C C . GLY B 1 38 ? -10.922 -24.188 2.568 1 97.31 38 GLY B C 1
ATOM 3022 O O . GLY B 1 38 ? -10.133 -23.297 2.91 1 97.31 38 GLY B O 1
ATOM 3023 N N . ALA B 1 39 ? -10.711 -24.922 1.479 1 98.12 39 ALA B N 1
ATOM 3024 C CA . ALA B 1 39 ? -9.477 -24.812 0.706 1 98.12 39 ALA B CA 1
ATOM 3025 C C . ALA B 1 39 ? -9.297 -23.406 0.156 1 98.12 39 ALA B C 1
ATOM 3027 O O . ALA B 1 39 ? -8.172 -22.906 0.064 1 98.12 39 ALA B O 1
ATOM 3028 N N . GLY B 1 40 ? -10.398 -22.75 -0.15 1 97.06 40 GLY B N 1
ATOM 3029 C CA . GLY B 1 40 ? -10.312 -21.469 -0.837 1 97.06 40 GLY B CA 1
ATOM 3030 C C . GLY B 1 40 ? -10.562 -20.281 0.076 1 97.06 40 GLY B C 1
ATOM 3031 O O . GLY B 1 40 ? -10.508 -19.125 -0.362 1 97.06 40 GLY B O 1
ATOM 3032 N N . ILE B 1 41 ? -10.719 -20.469 1.406 1 94.62 41 ILE B N 1
ATOM 3033 C CA . ILE B 1 41 ? -11.203 -19.422 2.309 1 94.62 41 ILE B CA 1
ATOM 3034 C C . ILE B 1 41 ? -10.195 -18.281 2.373 1 94.62 41 ILE B C 1
ATOM 3036 O O . ILE B 1 41 ? -10.57 -17.109 2.258 1 94.62 41 ILE B O 1
ATOM 3040 N N . LYS B 1 42 ? -8.891 -18.547 2.455 1 94.69 42 LYS B N 1
ATOM 3041 C CA . LYS B 1 42 ? -7.871 -17.516 2.594 1 94.69 42 LYS B CA 1
ATOM 3042 C C . LYS B 1 42 ? -7.695 -16.734 1.294 1 94.69 42 LYS B C 1
ATOM 3044 O O . LYS B 1 42 ? -7.105 -15.656 1.288 1 94.69 42 LYS B O 1
ATOM 3049 N N . SER B 1 43 ? -8.195 -17.25 0.183 1 96.38 43 SER B N 1
ATOM 3050 C CA . SER B 1 43 ? -8.133 -16.578 -1.111 1 96.38 43 SER B CA 1
ATOM 3051 C C . SER B 1 43 ? -9.445 -15.875 -1.433 1 96.38 43 SER B C 1
ATOM 3053 O O . SER B 1 43 ? -9.656 -15.438 -2.564 1 96.38 43 SER B O 1
ATOM 3055 N N . GLY B 1 44 ? -10.344 -15.883 -0.508 1 93.06 44 GLY B N 1
ATOM 3056 C CA . GLY B 1 44 ? -11.625 -15.219 -0.696 1 93.06 44 GLY B CA 1
ATOM 3057 C C . GLY B 1 44 ? -12.625 -16.047 -1.473 1 93.06 44 GLY B C 1
ATOM 3058 O O . GLY B 1 44 ? -13.531 -15.508 -2.111 1 93.06 44 GLY B O 1
ATOM 3059 N N . LEU B 1 45 ? -12.453 -17.328 -1.483 1 96 45 LEU B N 1
ATOM 3060 C CA . LEU B 1 45 ? -13.344 -18.219 -2.205 1 96 45 LEU B CA 1
ATOM 3061 C C . LEU B 1 45 ? -14.016 -19.203 -1.247 1 96 45 LEU B C 1
ATOM 3063 O O . LEU B 1 45 ? -13.445 -20.25 -0.92 1 96 45 LEU B O 1
ATOM 3067 N N . PRO B 1 46 ? -15.195 -18.875 -0.829 1 94.69 46 PRO B N 1
ATOM 3068 C CA . PRO B 1 46 ? -15.906 -19.781 0.07 1 94.69 46 PRO B CA 1
ATOM 3069 C C . PRO B 1 46 ? -16.328 -21.078 -0.622 1 94.69 46 PRO B C 1
ATOM 3071 O O . PRO B 1 46 ? -16.422 -21.125 -1.851 1 94.69 46 PRO B O 1
ATOM 3074 N N . ASP B 1 47 ? -16.641 -22.078 0.152 1 97.56 47 ASP B N 1
ATOM 3075 C CA . ASP B 1 47 ? -17.047 -23.375 -0.356 1 97.56 47 ASP B CA 1
ATOM 3076 C C . ASP B 1 47 ? -18.266 -23.25 -1.263 1 97.56 47 ASP B C 1
ATOM 3078 O O . ASP B 1 47 ? -18.391 -23.984 -2.252 1 97.56 47 ASP B O 1
ATOM 3082 N N . SER B 1 48 ? -19.125 -22.344 -0.941 1 96.75 48 SER B N 1
ATOM 3083 C CA . SER B 1 48 ? -20.359 -22.172 -1.701 1 96.75 48 SER B CA 1
ATOM 3084 C C . SER B 1 48 ? -20.062 -21.75 -3.139 1 96.75 48 SER B C 1
ATOM 3086 O O . SER B 1 48 ? -20.797 -22.109 -4.059 1 96.75 48 SER B O 1
ATOM 3088 N N . ASP B 1 49 ? -18.984 -21.016 -3.354 1 96.19 49 ASP B N 1
ATOM 3089 C CA . ASP B 1 49 ? -18.609 -20.594 -4.699 1 96.19 49 ASP B CA 1
ATOM 3090 C C . ASP B 1 49 ? -18.188 -21.797 -5.551 1 96.19 49 ASP B C 1
ATOM 3092 O O . ASP B 1 49 ? -18.5 -21.859 -6.742 1 96.19 49 ASP B O 1
ATOM 3096 N N . PHE B 1 50 ? -17.484 -22.703 -4.938 1 98.5 50 PHE B N 1
ATOM 3097 C CA . PHE B 1 50 ? -17.047 -23.891 -5.645 1 98.5 50 PHE B CA 1
ATOM 3098 C C . PHE B 1 50 ? -18.25 -24.781 -5.988 1 98.5 50 PHE B C 1
ATOM 3100 O O . PHE B 1 50 ? -18.344 -25.281 -7.109 1 98.5 50 PHE B O 1
ATOM 3107 N N . THR B 1 51 ? -19.172 -24.922 -5.02 1 98.56 51 THR B N 1
ATOM 3108 C CA . THR B 1 51 ? -20.375 -25.719 -5.258 1 98.56 51 THR B CA 1
ATOM 3109 C C . THR B 1 51 ? -21.203 -25.109 -6.375 1 98.56 51 THR B C 1
ATOM 3111 O O . THR B 1 51 ? -21.719 -25.812 -7.234 1 98.56 51 THR B O 1
ATOM 3114 N N . ALA B 1 52 ? -21.297 -23.828 -6.34 1 98.06 52 ALA B N 1
ATOM 3115 C CA . ALA B 1 52 ? -22.062 -23.109 -7.363 1 98.06 52 ALA B CA 1
ATOM 3116 C C . ALA B 1 52 ? -21.438 -23.312 -8.742 1 98.06 52 ALA B C 1
ATOM 3118 O O . ALA B 1 52 ? -22.156 -23.328 -9.758 1 98.06 52 ALA B O 1
ATOM 3119 N N . ALA B 1 53 ? -20.188 -23.531 -8.773 1 98.44 53 ALA B N 1
ATOM 3120 C CA . ALA B 1 53 ? -19.469 -23.719 -10.039 1 98.44 53 ALA B CA 1
ATOM 3121 C C . ALA B 1 53 ? -19.547 -25.188 -10.484 1 98.44 53 ALA B C 1
ATOM 3123 O O . ALA B 1 53 ? -19.062 -25.531 -11.562 1 98.44 53 ALA B O 1
ATOM 3124 N N . GLY B 1 54 ? -20.078 -26.062 -9.602 1 98.38 54 GLY B N 1
ATOM 3125 C CA . GLY B 1 54 ? -20.312 -27.438 -9.992 1 98.38 54 GLY B CA 1
ATOM 3126 C C . GLY B 1 54 ? -19.391 -28.422 -9.297 1 98.38 54 GLY B C 1
ATOM 3127 O O . GLY B 1 54 ? -19.438 -29.625 -9.555 1 98.38 54 GLY B O 1
ATOM 3128 N N . ALA B 1 55 ? -18.562 -27.953 -8.406 1 98.75 55 ALA B N 1
ATOM 3129 C CA . ALA B 1 55 ? -17.688 -28.859 -7.66 1 98.75 55 ALA B CA 1
ATOM 3130 C C . ALA B 1 55 ? -18.422 -29.438 -6.445 1 98.75 55 ALA B C 1
ATOM 3132 O O . ALA B 1 55 ? -19.438 -28.906 -6.012 1 98.75 55 ALA B O 1
ATOM 3133 N N . THR B 1 56 ? -17.953 -30.547 -5.953 1 98.62 56 THR B N 1
ATOM 3134 C CA . THR B 1 56 ? -18.359 -31.094 -4.664 1 98.62 56 THR B CA 1
ATOM 3135 C C . THR B 1 56 ? -17.344 -30.734 -3.584 1 98.62 56 THR B C 1
ATOM 3137 O O . THR B 1 56 ? -16.125 -30.797 -3.816 1 98.62 56 THR B O 1
ATOM 3140 N N . VAL B 1 57 ? -17.828 -30.266 -2.484 1 98.75 57 VAL B N 1
ATOM 3141 C CA . VAL B 1 57 ? -16.969 -30.031 -1.336 1 98.75 57 VAL B CA 1
ATOM 3142 C C . VAL B 1 57 ? -17.078 -31.188 -0.349 1 98.75 57 VAL B C 1
ATOM 3144 O O . VAL B 1 57 ? -18.172 -31.516 0.107 1 98.75 57 VAL B O 1
ATOM 3147 N N . SER B 1 58 ? -15.938 -31.828 -0.055 1 98.5 58 SER B N 1
ATOM 3148 C CA . SER B 1 58 ? -15.992 -33.031 0.768 1 98.5 58 SER B CA 1
ATOM 3149 C C . SER B 1 58 ? -14.688 -33.25 1.528 1 98.5 58 SER B C 1
ATOM 3151 O O . SER B 1 58 ? -13.602 -33 0.989 1 98.5 58 SER B O 1
ATOM 3153 N N . ALA B 1 59 ? -14.773 -33.781 2.721 1 97.44 59 ALA B N 1
ATOM 3154 C CA . ALA B 1 59 ? -13.602 -34.125 3.514 1 97.44 59 ALA B CA 1
ATOM 3155 C C . ALA B 1 59 ? -12.852 -35.312 2.883 1 97.44 59 ALA B C 1
ATOM 3157 O O . ALA B 1 59 ? -11.664 -35.5 3.154 1 97.44 59 ALA B O 1
ATOM 3158 N N . ASP B 1 60 ? -13.484 -36.031 2.025 1 97.06 60 ASP B N 1
ATOM 3159 C CA . ASP B 1 60 ? -12.898 -37.219 1.363 1 97.06 60 ASP B CA 1
ATOM 3160 C C . ASP B 1 60 ? -12.438 -36.844 -0.052 1 97.06 60 ASP B C 1
ATOM 3162 O O . ASP B 1 60 ? -12.383 -37.719 -0.922 1 97.06 60 ASP B O 1
ATOM 3166 N N . ALA B 1 61 ? -12.227 -35.594 -0.284 1 98.19 61 ALA B N 1
ATOM 3167 C CA . ALA B 1 61 ? -11.922 -35.125 -1.626 1 98.19 61 ALA B CA 1
ATOM 3168 C C . ALA B 1 61 ? -10.758 -35.875 -2.236 1 98.19 61 ALA B C 1
ATOM 3170 O O . ALA B 1 61 ? -10.766 -36.188 -3.432 1 98.19 61 ALA B O 1
ATOM 3171 N N . LEU B 1 62 ? -9.805 -36.25 -1.439 1 98 62 LEU B N 1
ATOM 3172 C CA . LEU B 1 62 ? -8.539 -36.812 -1.935 1 98 62 LEU B CA 1
ATOM 3173 C C . LEU B 1 62 ? -8.68 -38.281 -2.256 1 98 62 LEU B C 1
ATOM 3175 O O . LEU B 1 62 ? -7.859 -38.844 -2.986 1 98 62 LEU B O 1
ATOM 3179 N N . LYS B 1 63 ? -9.688 -38.906 -1.707 1 95.75 63 LYS B N 1
ATOM 3180 C CA . LYS B 1 63 ? -9.875 -40.344 -1.886 1 95.75 63 LYS B CA 1
ATOM 3181 C C . LYS B 1 63 ? -10.086 -40.688 -3.357 1 95.75 63 LYS B C 1
ATOM 3183 O O . LYS B 1 63 ? -10.969 -40.156 -4.012 1 95.75 63 LYS B O 1
ATOM 3188 N N . ASP B 1 64 ? -9.195 -41.562 -3.908 1 96.19 64 ASP B N 1
ATOM 3189 C CA . ASP B 1 64 ? -9.289 -42.156 -5.234 1 96.19 64 ASP B CA 1
ATOM 3190 C C . ASP B 1 64 ? -9.18 -41.094 -6.324 1 96.19 64 ASP B C 1
ATOM 3192 O O . ASP B 1 64 ? -9.719 -41.25 -7.422 1 96.19 64 ASP B O 1
ATOM 3196 N N . ALA B 1 65 ? -8.633 -39.938 -6 1 98.38 65 ALA B N 1
ATOM 3197 C CA . ALA B 1 65 ? -8.469 -38.875 -6.988 1 98.38 65 ALA B CA 1
ATOM 3198 C C . ALA B 1 65 ? -7.449 -39.281 -8.047 1 98.38 65 ALA B C 1
ATOM 3200 O O . ALA B 1 65 ? -6.414 -39.875 -7.738 1 98.38 65 ALA B O 1
ATOM 3201 N N . ASP B 1 66 ? -7.75 -38.969 -9.312 1 98.44 66 ASP B N 1
ATOM 3202 C CA . ASP B 1 66 ? -6.82 -39.188 -10.414 1 98.44 66 ASP B CA 1
ATOM 3203 C C . ASP B 1 66 ? -5.777 -38.094 -10.5 1 98.44 66 ASP B C 1
ATOM 3205 O O . ASP B 1 66 ? -4.629 -38.344 -10.867 1 98.44 66 ASP B O 1
ATOM 3209 N N . ILE B 1 67 ? -6.195 -36.875 -10.242 1 98.69 67 ILE B N 1
ATOM 3210 C CA . ILE B 1 67 ? -5.348 -35.688 -10.227 1 98.69 67 ILE B CA 1
ATOM 3211 C C . ILE B 1 67 ? -5.547 -34.938 -8.922 1 98.69 67 ILE B C 1
ATOM 3213 O O . ILE B 1 67 ? -6.676 -34.781 -8.453 1 98.69 67 ILE B O 1
ATOM 3217 N N . ILE B 1 68 ? -4.492 -34.562 -8.266 1 98.88 68 ILE B N 1
ATOM 3218 C CA . ILE B 1 68 ? -4.527 -33.75 -7.062 1 98.88 68 ILE B CA 1
ATOM 3219 C C . ILE B 1 68 ? -3.824 -32.406 -7.332 1 98.88 68 ILE B C 1
ATOM 3221 O O . ILE B 1 68 ? -2.684 -32.375 -7.797 1 98.88 68 ILE B O 1
ATOM 3225 N N . LEU B 1 69 ? -4.512 -31.312 -7.078 1 98.88 69 LEU B N 1
ATOM 3226 C CA . LEU B 1 69 ? -3.996 -29.953 -7.293 1 98.88 69 LEU B CA 1
ATOM 3227 C C . LEU B 1 69 ? -3.645 -29.297 -5.969 1 98.88 69 LEU B C 1
ATOM 3229 O O . LEU B 1 69 ? -4.473 -29.234 -5.055 1 98.88 69 LEU B O 1
ATOM 3233 N N . LYS B 1 70 ? -2.447 -28.844 -5.852 1 98.69 70 LYS B N 1
ATOM 3234 C CA . LYS B 1 70 ? -1.941 -28.109 -4.695 1 98.69 70 LYS B CA 1
ATOM 3235 C C . LYS B 1 70 ? -1.128 -26.891 -5.129 1 98.69 70 LYS B C 1
ATOM 3237 O O . LYS B 1 70 ? -0.767 -26.766 -6.301 1 98.69 70 LYS B O 1
ATOM 3242 N N . VAL B 1 71 ? -0.909 -25.969 -4.141 1 98.81 71 VAL B N 1
ATOM 3243 C CA . VAL B 1 71 ? 0.019 -24.875 -4.379 1 98.81 71 VAL B CA 1
ATOM 3244 C C . VAL B 1 71 ? 1.434 -25.297 -3.984 1 98.81 71 VAL B C 1
ATOM 3246 O O . VAL B 1 71 ? 2.348 -25.266 -4.812 1 98.81 71 VAL B O 1
ATOM 3249 N N . LYS B 1 72 ? 1.586 -25.797 -2.773 1 98.19 72 LYS B N 1
ATOM 3250 C CA . LYS B 1 72 ? 2.879 -26.25 -2.266 1 98.19 72 LYS B CA 1
ATOM 3251 C C . LYS B 1 72 ? 3.012 -27.766 -2.367 1 98.19 72 LYS B C 1
ATOM 3253 O O . LYS B 1 72 ? 2.01 -28.484 -2.389 1 98.19 72 LYS B O 1
ATOM 3258 N N . ARG B 1 73 ? 4.207 -28.172 -2.314 1 98.19 73 ARG B N 1
ATOM 3259 C CA . ARG B 1 73 ? 4.52 -29.609 -2.293 1 98.19 73 ARG B CA 1
ATOM 3260 C C . ARG B 1 73 ? 3.803 -30.297 -1.143 1 98.19 73 ARG B C 1
ATOM 3262 O O . ARG B 1 73 ? 3.764 -29.781 -0.023 1 98.19 73 ARG B O 1
ATOM 3269 N N . PRO B 1 74 ? 3.23 -31.453 -1.429 1 97.75 74 PRO B N 1
ATOM 3270 C CA . PRO B 1 74 ? 2.598 -32.188 -0.334 1 97.75 74 PRO B CA 1
ATOM 3271 C C . PRO B 1 74 ? 3.594 -32.625 0.739 1 97.75 74 PRO B C 1
ATOM 3273 O O . PRO B 1 74 ? 4.727 -33 0.421 1 97.75 74 PRO B O 1
ATOM 3276 N N . GLU B 1 75 ? 3.129 -32.531 1.879 1 95.44 75 GLU B N 1
ATOM 3277 C CA . GLU B 1 75 ? 3.898 -33.125 2.977 1 95.44 75 GLU B CA 1
ATOM 3278 C C . GLU B 1 75 ? 3.734 -34.625 3.021 1 95.44 75 GLU B C 1
ATOM 3280 O O . GLU B 1 75 ? 2.785 -35.188 2.453 1 95.44 75 GLU B O 1
ATOM 3285 N N . ALA B 1 76 ? 4.629 -35.281 3.705 1 93.69 76 ALA B N 1
ATOM 3286 C CA . ALA B 1 76 ? 4.617 -36.719 3.795 1 93.69 76 ALA B CA 1
ATOM 3287 C C . ALA B 1 76 ? 3.297 -37.219 4.375 1 93.69 76 ALA B C 1
ATOM 3289 O O . ALA B 1 76 ? 2.777 -38.281 3.951 1 93.69 76 ALA B O 1
ATOM 3290 N N . SER B 1 77 ? 2.762 -36.5 5.316 1 94.25 77 SER B N 1
ATOM 3291 C CA . SER B 1 77 ? 1.521 -36.906 5.977 1 94.25 77 SER B CA 1
ATOM 3292 C C . SER B 1 77 ? 0.348 -36.875 5.004 1 94.25 77 SER B C 1
ATOM 3294 O O . SER B 1 77 ? -0.634 -37.594 5.195 1 94.25 77 SER B O 1
ATOM 3296 N N . GLU B 1 78 ? 0.416 -36.062 3.947 1 96.12 78 GLU B N 1
ATOM 3297 C CA . GLU B 1 78 ? -0.662 -35.938 2.971 1 96.12 78 GLU B CA 1
ATOM 3298 C C . GLU B 1 78 ? -0.648 -37.094 1.981 1 96.12 78 GLU B C 1
ATOM 3300 O O . GLU B 1 78 ? -1.694 -37.5 1.462 1 96.12 78 GLU B O 1
ATOM 3305 N N . LEU B 1 79 ? 0.507 -37.688 1.79 1 96.69 79 LEU B N 1
ATOM 3306 C CA . LEU B 1 79 ? 0.728 -38.656 0.713 1 96.69 79 LEU B CA 1
ATOM 3307 C C . LEU B 1 79 ? -0.017 -39.938 0.984 1 96.69 79 LEU B C 1
ATOM 3309 O O . LEU B 1 79 ? -0.407 -40.656 0.049 1 96.69 79 LEU B O 1
ATOM 3313 N N . ALA B 1 80 ? -0.277 -40.219 2.221 1 94.25 80 ALA B N 1
ATOM 3314 C CA . ALA B 1 80 ? -0.969 -41.469 2.596 1 94.25 80 ALA B CA 1
ATOM 3315 C C . ALA B 1 80 ? -2.398 -41.469 2.062 1 94.25 80 ALA B C 1
ATOM 3317 O O . ALA B 1 80 ? -2.98 -42.531 1.849 1 94.25 80 ALA B O 1
ATOM 3318 N N . ALA B 1 81 ? -2.896 -40.281 1.825 1 95.88 81 ALA B N 1
ATOM 3319 C CA . ALA B 1 81 ? -4.281 -40.188 1.376 1 95.88 81 ALA B CA 1
ATOM 3320 C C . ALA B 1 81 ? -4.371 -40.25 -0.146 1 95.88 81 ALA B C 1
ATOM 3322 O O . ALA B 1 81 ? -5.465 -40.312 -0.707 1 95.88 81 ALA B O 1
ATOM 3323 N N . TYR B 1 82 ? -3.223 -40.188 -0.82 1 97.88 82 TYR B N 1
ATOM 3324 C CA . TYR B 1 82 ? -3.223 -40.156 -2.277 1 97.88 82 TYR B CA 1
ATOM 3325 C C . TYR B 1 82 ? -3.17 -41.562 -2.861 1 97.88 82 TYR B C 1
ATOM 3327 O O . TYR B 1 82 ? -2.453 -42.438 -2.352 1 97.88 82 TYR B O 1
ATOM 3335 N N . LYS B 1 83 ? -3.955 -41.875 -3.801 1 96.94 83 LYS B N 1
ATOM 3336 C CA . LYS B 1 83 ? -3.895 -43.219 -4.418 1 96.94 83 LYS B CA 1
ATOM 3337 C C . LYS B 1 83 ? -2.631 -43.375 -5.258 1 96.94 83 LYS B C 1
ATOM 3339 O O . LYS B 1 83 ? -2.188 -42.406 -5.902 1 96.94 83 LYS B O 1
ATOM 3344 N N . ARG B 1 84 ? -2.074 -44.531 -5.328 1 97.06 84 ARG B N 1
ATOM 3345 C CA . ARG B 1 84 ? -0.925 -44.812 -6.176 1 97.06 84 ARG B CA 1
ATOM 3346 C C . ARG B 1 84 ? -1.245 -44.531 -7.641 1 97.06 84 ARG B C 1
ATOM 3348 O O . ARG B 1 84 ? -2.326 -44.906 -8.125 1 97.06 84 ARG B O 1
ATOM 3355 N N . GLY B 1 85 ? -0.349 -43.812 -8.258 1 96.94 85 GLY B N 1
ATOM 3356 C CA . GLY B 1 85 ? -0.538 -43.5 -9.664 1 96.94 85 GLY B CA 1
ATOM 3357 C C . GLY B 1 85 ? -1.175 -42.125 -9.891 1 96.94 85 GLY B C 1
ATOM 3358 O O . GLY B 1 85 ? -1.173 -41.625 -11.008 1 96.94 85 GLY B O 1
ATOM 3359 N N . ALA B 1 86 ? -1.713 -41.531 -8.797 1 98.38 86 ALA B N 1
ATOM 3360 C CA . ALA B 1 86 ? -2.334 -40.219 -8.93 1 98.38 86 ALA B CA 1
ATOM 3361 C C . ALA B 1 86 ? -1.333 -39.188 -9.453 1 98.38 86 ALA B C 1
ATOM 3363 O O . ALA B 1 86 ? -0.166 -39.188 -9.055 1 98.38 86 ALA B O 1
ATOM 3364 N N . LEU B 1 87 ? -1.788 -38.312 -10.367 1 98.75 87 LEU B N 1
ATOM 3365 C CA . LEU B 1 87 ? -1.009 -37.156 -10.773 1 98.75 87 LEU B CA 1
ATOM 3366 C C . LEU B 1 87 ? -1.125 -36.031 -9.742 1 98.75 87 LEU B C 1
ATOM 3368 O O . LEU B 1 87 ? -2.23 -35.688 -9.32 1 98.75 87 LEU B O 1
ATOM 3372 N N . VAL B 1 88 ? 0.009 -35.562 -9.281 1 98.81 88 VAL B N 1
ATOM 3373 C CA . VAL B 1 88 ? 0.032 -34.469 -8.312 1 98.81 88 VAL B CA 1
ATOM 3374 C C . VAL B 1 88 ? 0.755 -33.25 -8.914 1 98.81 88 VAL B C 1
ATOM 3376 O O . VAL B 1 88 ? 1.888 -33.375 -9.383 1 98.81 88 VAL B O 1
ATOM 3379 N N . MET B 1 89 ? 0.11 -32.125 -8.977 1 98.69 89 MET B N 1
ATOM 3380 C CA . MET B 1 89 ? 0.689 -30.906 -9.531 1 98.69 89 MET B CA 1
ATOM 3381 C C . MET B 1 89 ? 0.814 -29.828 -8.461 1 98.69 89 MET B C 1
ATOM 3383 O O . MET B 1 89 ? -0.149 -29.547 -7.742 1 98.69 89 MET B O 1
ATOM 3387 N N . ALA B 1 90 ? 1.942 -29.234 -8.305 1 98.81 90 ALA B N 1
ATOM 3388 C CA . ALA B 1 90 ? 2.229 -28.172 -7.34 1 98.81 90 ALA B CA 1
ATOM 3389 C C . ALA B 1 90 ? 3.564 -27.5 -7.641 1 98.81 90 ALA B C 1
ATOM 3391 O O . ALA B 1 90 ? 4.242 -27.859 -8.609 1 98.81 90 ALA B O 1
ATOM 3392 N N . ILE B 1 91 ? 3.854 -26.438 -6.996 1 98.19 91 ILE B N 1
ATOM 3393 C CA . ILE B 1 91 ? 5.227 -25.953 -6.875 1 98.19 91 ILE B CA 1
ATOM 3394 C C . ILE B 1 91 ? 5.988 -26.828 -5.879 1 98.19 91 ILE B C 1
ATOM 3396 O O . ILE B 1 91 ? 5.77 -26.734 -4.668 1 98.19 91 ILE B O 1
ATOM 3400 N N . MET B 1 92 ? 6.926 -27.656 -6.352 1 98.12 92 MET B N 1
ATOM 3401 C CA . MET B 1 92 ? 7.438 -28.797 -5.582 1 98.12 92 MET B CA 1
ATOM 3402 C C . MET B 1 92 ? 8.727 -28.422 -4.859 1 98.12 92 MET B C 1
ATOM 3404 O O . MET B 1 92 ? 9.125 -29.094 -3.908 1 98.12 92 MET B O 1
ATOM 3408 N N . ASP B 1 93 ? 9.383 -27.344 -5.285 1 95.44 93 ASP B N 1
ATOM 3409 C CA . ASP B 1 93 ? 10.656 -26.938 -4.695 1 95.44 93 ASP B CA 1
ATOM 3410 C C . ASP B 1 93 ? 11.602 -28.125 -4.566 1 95.44 93 ASP B C 1
ATOM 3412 O O . ASP B 1 93 ? 12.07 -28.438 -3.469 1 95.44 93 ASP B O 1
ATOM 3416 N N . PRO B 1 94 ? 12.062 -28.719 -5.66 1 96.62 94 PRO B N 1
ATOM 3417 C CA . PRO B 1 94 ? 12.758 -30 -5.602 1 96.62 94 PRO B CA 1
ATOM 3418 C C . PRO B 1 94 ? 14.227 -29.859 -5.203 1 96.62 94 PRO B C 1
ATOM 3420 O O . PRO B 1 94 ? 14.836 -30.812 -4.719 1 96.62 94 PRO B O 1
ATOM 3423 N N . TYR B 1 95 ? 14.82 -28.734 -5.41 1 93.19 95 TYR B N 1
ATOM 3424 C CA . TYR B 1 95 ? 16.25 -28.562 -5.133 1 93.19 95 TYR B CA 1
ATOM 3425 C C . TYR B 1 95 ? 16.531 -28.703 -3.643 1 93.19 95 TYR B C 1
ATOM 3427 O O . TYR B 1 95 ? 15.961 -27.984 -2.82 1 93.19 95 TYR B O 1
ATOM 3435 N N . GLY B 1 96 ? 17.359 -29.672 -3.311 1 90.88 96 GLY B N 1
ATOM 3436 C CA . GLY B 1 96 ? 17.766 -29.844 -1.929 1 90.88 96 GLY B CA 1
ATOM 3437 C C . GLY B 1 96 ? 16.734 -30.578 -1.086 1 90.88 96 GLY B C 1
ATOM 3438 O O . GLY B 1 96 ? 16.875 -30.656 0.138 1 90.88 96 GLY B O 1
ATOM 3439 N N . ASN B 1 97 ? 15.734 -31.109 -1.7 1 94.69 97 ASN B N 1
ATOM 3440 C CA . ASN B 1 97 ? 14.672 -31.781 -0.956 1 94.69 97 ASN B CA 1
ATOM 3441 C C . ASN B 1 97 ? 14.523 -33.219 -1.384 1 94.69 97 ASN B C 1
ATOM 3443 O O . ASN B 1 97 ? 13.406 -33.688 -1.658 1 94.69 97 ASN B O 1
ATOM 3447 N N . ASP B 1 98 ? 15.609 -33.906 -1.31 1 95.12 98 ASP B N 1
ATOM 3448 C CA . ASP B 1 98 ? 15.688 -35.281 -1.786 1 95.12 98 ASP B CA 1
ATOM 3449 C C . ASP B 1 98 ? 14.766 -36.219 -0.979 1 95.12 98 ASP B C 1
ATOM 3451 O O . ASP B 1 98 ? 14.125 -37.094 -1.535 1 95.12 98 ASP B O 1
ATOM 3455 N N . ALA B 1 99 ? 14.758 -36 0.268 1 96.31 99 ALA B N 1
ATOM 3456 C CA . ALA B 1 99 ? 13.922 -36.812 1.121 1 96.31 99 ALA B CA 1
ATOM 3457 C C . ALA B 1 99 ? 12.453 -36.688 0.748 1 96.31 99 ALA B C 1
ATOM 3459 O O . ALA B 1 99 ? 11.711 -37.688 0.745 1 96.31 99 ALA B O 1
ATOM 3460 N N . ALA B 1 100 ? 12.039 -35.469 0.46 1 96.88 100 ALA B N 1
ATOM 3461 C CA . ALA B 1 100 ? 10.656 -35.25 0.074 1 96.88 100 ALA B CA 1
ATOM 3462 C C . ALA B 1 100 ? 10.336 -35.875 -1.269 1 96.88 100 ALA B C 1
ATOM 3464 O O . ALA B 1 100 ? 9.25 -36.438 -1.454 1 96.88 100 ALA B O 1
ATOM 3465 N N . LEU B 1 101 ? 11.242 -35.812 -2.195 1 97.44 101 LEU B N 1
ATOM 3466 C CA . LEU B 1 101 ? 11.055 -36.469 -3.496 1 97.44 101 LEU B CA 1
ATOM 3467 C C . LEU B 1 101 ? 10.938 -37.969 -3.352 1 97.44 101 LEU B C 1
ATOM 3469 O O . LEU B 1 101 ? 10.086 -38.594 -3.98 1 97.44 101 LEU B O 1
ATOM 3473 N N . LYS B 1 102 ? 11.805 -38.5 -2.523 1 96.69 102 LYS B N 1
ATOM 3474 C CA . LYS B 1 102 ? 11.758 -39.938 -2.268 1 96.69 102 LYS B CA 1
ATOM 3475 C C . LYS B 1 102 ? 10.422 -40.344 -1.648 1 96.69 102 LYS B C 1
ATOM 3477 O O . LYS B 1 102 ? 9.859 -41.375 -2.002 1 96.69 102 LYS B O 1
ATOM 3482 N N . ALA B 1 103 ? 9.977 -39.531 -0.751 1 97.5 103 ALA B N 1
ATOM 3483 C CA . ALA B 1 103 ? 8.695 -39.812 -0.115 1 97.5 103 ALA B CA 1
ATOM 3484 C C . ALA B 1 103 ? 7.57 -39.844 -1.145 1 97.5 103 ALA B C 1
ATOM 3486 O O . ALA B 1 103 ? 6.695 -40.719 -1.078 1 97.5 103 ALA B O 1
ATOM 3487 N N . MET B 1 104 ? 7.551 -38.938 -2.076 1 98.12 104 MET B N 1
ATOM 3488 C CA . MET B 1 104 ? 6.539 -38.906 -3.129 1 98.12 104 MET B CA 1
ATOM 3489 C C . MET B 1 104 ? 6.676 -40.125 -4.039 1 98.12 104 MET B C 1
ATOM 3491 O O . MET B 1 104 ? 5.676 -40.75 -4.406 1 98.12 104 MET B O 1
ATOM 3495 N N . ALA B 1 105 ? 7.902 -40.5 -4.352 1 97.81 105 ALA B N 1
ATOM 3496 C CA . ALA B 1 105 ? 8.148 -41.688 -5.156 1 97.81 105 ALA B CA 1
ATOM 3497 C C . ALA B 1 105 ? 7.645 -42.969 -4.438 1 97.81 105 ALA B C 1
ATOM 3499 O O . ALA B 1 105 ? 6.949 -43.781 -5.035 1 97.81 105 ALA B O 1
ATOM 3500 N N . ASP B 1 106 ? 8 -43.031 -3.18 1 97.44 106 ASP B N 1
ATOM 3501 C CA . ASP B 1 106 ? 7.605 -44.188 -2.385 1 97.44 106 ASP B CA 1
ATOM 3502 C C . ASP B 1 106 ? 6.086 -44.312 -2.297 1 97.44 106 ASP B C 1
ATOM 3504 O O . ASP B 1 106 ? 5.543 -45.406 -2.273 1 97.44 106 ASP B O 1
ATOM 3508 N N . ALA B 1 107 ? 5.449 -43.188 -2.213 1 97.62 107 ALA B N 1
ATOM 3509 C CA . ALA B 1 107 ? 3.988 -43.156 -2.158 1 97.62 107 ALA B CA 1
ATOM 3510 C C . ALA B 1 107 ? 3.383 -43.562 -3.498 1 97.62 107 ALA B C 1
ATOM 3512 O O . ALA B 1 107 ? 2.193 -43.875 -3.58 1 97.62 107 ALA B O 1
ATOM 3513 N N . GLY B 1 108 ? 4.199 -43.531 -4.578 1 97.75 108 GLY B N 1
ATOM 3514 C CA . GLY B 1 108 ? 3.789 -44 -5.891 1 97.75 108 GLY B CA 1
ATOM 3515 C C . GLY B 1 108 ? 3.059 -42.969 -6.699 1 97.75 108 GLY B C 1
ATOM 3516 O O . GLY B 1 108 ? 2.398 -43.281 -7.691 1 97.75 108 GLY B O 1
ATOM 3517 N N . VAL B 1 109 ? 3.123 -41.688 -6.254 1 98.25 109 VAL B N 1
ATOM 3518 C CA . VAL B 1 109 ? 2.428 -40.656 -6.996 1 98.25 109 VAL B CA 1
ATOM 3519 C C . VAL B 1 109 ? 3.293 -40.188 -8.164 1 98.25 109 VAL B C 1
ATOM 3521 O O . VAL B 1 109 ? 4.516 -40.344 -8.148 1 98.25 109 VAL B O 1
ATOM 3524 N N . THR B 1 110 ? 2.67 -39.75 -9.242 1 98.5 110 THR B N 1
ATOM 3525 C CA . THR B 1 110 ? 3.33 -39 -10.312 1 98.5 110 THR B CA 1
ATOM 3526 C C . THR B 1 110 ? 3.295 -37.5 -10.047 1 98.5 110 THR B C 1
ATOM 3528 O O . THR B 1 110 ? 2.273 -36.844 -10.273 1 98.5 110 THR B O 1
ATOM 3531 N N . ALA B 1 111 ? 4.441 -37 -9.586 1 98.69 111 ALA B N 1
ATOM 3532 C CA . ALA B 1 111 ? 4.504 -35.625 -9.164 1 98.69 111 ALA B CA 1
ATOM 3533 C C . ALA B 1 111 ? 5.027 -34.719 -10.297 1 98.69 111 ALA B C 1
ATOM 3535 O O . ALA B 1 111 ? 6.082 -35 -10.875 1 98.69 111 ALA B O 1
ATOM 3536 N N . PHE B 1 112 ? 4.258 -33.719 -10.656 1 98.75 112 PHE B N 1
ATOM 3537 C CA . PHE B 1 112 ? 4.68 -32.719 -11.617 1 98.75 112 PHE B CA 1
ATOM 3538 C C . PHE B 1 112 ? 5.055 -31.406 -10.906 1 98.75 112 PHE B C 1
ATOM 3540 O O . PHE B 1 112 ? 4.246 -30.844 -10.18 1 98.75 112 PHE B O 1
ATOM 3547 N N . ALA B 1 113 ? 6.316 -30.984 -11.102 1 98.62 113 ALA B N 1
ATOM 3548 C CA . ALA B 1 113 ? 6.801 -29.719 -10.57 1 98.62 113 ALA B CA 1
ATOM 3549 C C . ALA B 1 113 ? 6.531 -28.578 -11.547 1 98.62 113 ALA B C 1
ATOM 3551 O O . ALA B 1 113 ? 7.23 -28.438 -12.555 1 98.62 113 ALA B O 1
ATOM 3552 N N . MET B 1 114 ? 5.633 -27.719 -11.156 1 98.44 114 MET B N 1
ATOM 3553 C CA . MET B 1 114 ? 5.164 -26.703 -12.086 1 98.44 114 MET B CA 1
ATOM 3554 C C . MET B 1 114 ? 6.219 -25.609 -12.289 1 98.44 114 MET B C 1
ATOM 3556 O O . MET B 1 114 ? 6.242 -24.953 -13.32 1 98.44 114 MET B O 1
ATOM 3560 N N . GLU B 1 115 ? 7.16 -25.422 -11.312 1 96.94 115 GLU B N 1
ATOM 3561 C CA . GLU B 1 115 ? 8.211 -24.406 -11.406 1 96.94 115 GLU B CA 1
ATOM 3562 C C . GLU B 1 115 ? 9.289 -24.844 -12.398 1 96.94 115 GLU B C 1
ATOM 3564 O O . GLU B 1 115 ? 10.188 -24.047 -12.727 1 96.94 115 GLU B O 1
ATOM 3569 N N . LEU B 1 116 ? 9.188 -26.109 -12.922 1 97.19 116 LEU B N 1
ATOM 3570 C CA . LEU B 1 116 ? 10.18 -26.609 -13.867 1 97.19 116 LEU B CA 1
ATOM 3571 C C . LEU B 1 116 ? 9.664 -26.5 -15.305 1 97.19 116 LEU B C 1
ATOM 3573 O O . LEU B 1 116 ? 10.297 -27 -16.234 1 97.19 116 LEU B O 1
ATOM 3577 N N . MET B 1 117 ? 8.477 -25.844 -15.438 1 97.38 117 MET B N 1
ATOM 3578 C CA . MET B 1 117 ? 7.949 -25.625 -16.781 1 97.38 117 MET B CA 1
ATOM 3579 C C . MET B 1 117 ? 9 -24.969 -17.672 1 97.38 117 MET B C 1
ATOM 3581 O O . MET B 1 117 ? 9.656 -24.016 -17.281 1 97.38 117 MET B O 1
ATOM 3585 N N . PRO B 1 118 ? 9.219 -25.594 -18.812 1 95 118 PRO B N 1
ATOM 3586 C CA . PRO B 1 118 ? 10.258 -25.047 -19.688 1 95 118 PRO B CA 1
ATOM 3587 C C . PRO B 1 118 ? 9.891 -23.672 -20.25 1 95 118 PRO B C 1
ATOM 3589 O O . PRO B 1 118 ? 8.711 -23.344 -20.359 1 95 118 PRO B O 1
ATOM 3592 N N . ARG B 1 119 ? 10.859 -22.953 -20.594 1 90.12 119 ARG B N 1
ATOM 3593 C CA . ARG B 1 119 ? 10.672 -21.609 -21.109 1 90.12 119 ARG B CA 1
ATOM 3594 C C . ARG B 1 119 ? 10.555 -21.609 -22.625 1 90.12 119 ARG B C 1
ATOM 3596 O O . ARG B 1 119 ? 11.477 -21.172 -23.328 1 90.12 119 ARG B O 1
ATOM 3603 N N . ILE B 1 120 ? 9.43 -22.062 -23.078 1 93.19 120 ILE B N 1
ATOM 3604 C CA . ILE B 1 120 ? 9.094 -22.094 -24.5 1 93.19 120 ILE B CA 1
ATOM 3605 C C . ILE B 1 120 ? 7.715 -21.469 -24.719 1 93.19 120 ILE B C 1
ATOM 3607 O O . ILE B 1 120 ? 6.934 -21.344 -23.766 1 93.19 120 ILE B O 1
ATOM 3611 N N . THR B 1 121 ? 7.383 -21.125 -25.875 1 92.88 121 THR B N 1
ATOM 3612 C CA . THR B 1 121 ? 6.207 -20.328 -26.203 1 92.88 121 THR B CA 1
ATOM 3613 C C . THR B 1 121 ? 4.93 -21.031 -25.766 1 92.88 121 THR B C 1
ATOM 3615 O O . THR B 1 121 ? 4.082 -20.453 -25.094 1 92.88 121 THR B O 1
ATOM 3618 N N . ARG B 1 122 ? 4.844 -22.281 -26.047 1 94.12 122 ARG B N 1
ATOM 3619 C CA . ARG B 1 122 ? 3.596 -22.984 -25.781 1 94.12 122 ARG B CA 1
ATOM 3620 C C . ARG B 1 122 ? 3.398 -23.188 -24.281 1 94.12 122 ARG B C 1
ATOM 3622 O O . ARG B 1 122 ? 2.301 -23.516 -23.828 1 94.12 122 ARG B O 1
ATOM 3629 N N . ALA B 1 123 ? 4.547 -23.031 -23.5 1 96.38 123 ALA B N 1
ATOM 3630 C CA . ALA B 1 123 ? 4.488 -23.297 -22.062 1 96.38 123 ALA B CA 1
ATOM 3631 C C . ALA B 1 123 ? 4.211 -22 -21.281 1 96.38 123 ALA B C 1
ATOM 3633 O O . ALA B 1 123 ? 3.998 -22.031 -20.078 1 96.38 123 ALA B O 1
ATOM 3634 N N . GLN B 1 124 ? 4.121 -20.906 -21.984 1 96.06 124 GLN B N 1
ATOM 3635 C CA . GLN B 1 124 ? 4.008 -19.609 -21.328 1 96.06 124 GLN B CA 1
ATOM 3636 C C . GLN B 1 124 ? 2.736 -19.516 -20.484 1 96.06 124 GLN B C 1
ATOM 3638 O O . GLN B 1 124 ? 2.756 -19 -19.375 1 96.06 124 GLN B O 1
ATOM 3643 N N . VAL B 1 125 ? 1.658 -20.031 -21 1 97.69 125 VAL B N 1
ATOM 3644 C CA . VAL B 1 125 ? 0.367 -19.969 -20.312 1 97.69 125 VAL B CA 1
ATOM 3645 C C . VAL B 1 125 ? 0.397 -20.844 -19.062 1 97.69 125 VAL B C 1
ATOM 3647 O O . VAL B 1 125 ? -0.391 -20.641 -18.141 1 97.69 125 VAL B O 1
ATOM 3650 N N . MET B 1 126 ? 1.403 -21.766 -18.953 1 98.25 126 MET B N 1
ATOM 3651 C CA . MET B 1 126 ? 1.497 -22.719 -17.859 1 98.25 126 MET B CA 1
ATOM 3652 C C . MET B 1 126 ? 2.574 -22.312 -16.859 1 98.25 126 MET B C 1
ATOM 3654 O O . MET B 1 126 ? 2.779 -22.969 -15.844 1 98.25 126 MET B O 1
ATOM 3658 N N . ASP B 1 127 ? 3.238 -21.172 -17.141 1 97.56 127 ASP B N 1
ATOM 3659 C CA . ASP B 1 127 ? 4.402 -20.75 -16.359 1 97.56 127 ASP B CA 1
ATOM 3660 C C . ASP B 1 127 ? 3.984 -20.125 -15.031 1 97.56 127 ASP B C 1
ATOM 3662 O O . ASP B 1 127 ? 3.75 -18.922 -14.961 1 97.56 127 ASP B O 1
ATOM 3666 N N . VAL B 1 128 ? 4.016 -20.891 -13.977 1 98 128 VAL B N 1
ATOM 3667 C CA . VAL B 1 128 ? 3.549 -20.422 -12.672 1 98 128 VAL B CA 1
ATOM 3668 C C . VAL B 1 128 ? 4.535 -19.422 -12.094 1 98 128 VAL B C 1
ATOM 3670 O O . VAL B 1 128 ? 4.148 -18.516 -11.344 1 98 128 VAL B O 1
ATOM 3673 N N . LEU B 1 129 ? 5.801 -19.531 -12.492 1 96.56 129 LEU B N 1
ATOM 3674 C CA . LEU B 1 129 ? 6.797 -18.609 -11.953 1 96.56 129 LEU B CA 1
ATOM 3675 C C . LEU B 1 129 ? 6.547 -17.188 -12.453 1 96.56 129 LEU B C 1
ATOM 3677 O O . LEU B 1 129 ? 6.551 -16.234 -11.672 1 96.56 129 LEU B O 1
ATOM 3681 N N . SER B 1 130 ? 6.234 -17.078 -13.688 1 96.62 130 SER B N 1
ATOM 3682 C CA . SER B 1 130 ? 5.977 -15.766 -14.281 1 96.62 130 SER B CA 1
ATOM 3683 C C . SER B 1 130 ? 4.719 -15.133 -13.688 1 96.62 130 SER B C 1
ATOM 3685 O O . SER B 1 130 ? 4.734 -13.961 -13.297 1 96.62 130 SER B O 1
ATOM 3687 N N . SER B 1 131 ? 3.617 -15.898 -13.625 1 97.75 131 SER B N 1
ATOM 3688 C CA . SER B 1 131 ? 2.352 -15.352 -13.148 1 97.75 131 SER B CA 1
ATOM 3689 C C . SER B 1 131 ? 2.457 -14.906 -11.695 1 97.75 131 SER B C 1
ATOM 3691 O O . SER B 1 131 ? 2.021 -13.805 -11.352 1 97.75 131 SER B O 1
ATOM 3693 N N . GLN B 1 132 ? 3.152 -15.688 -10.867 1 98 132 GLN B N 1
ATOM 3694 C CA . GLN B 1 132 ? 3.268 -15.367 -9.445 1 98 132 GLN B CA 1
ATOM 3695 C C . GLN B 1 132 ? 4.262 -14.234 -9.227 1 98 132 GLN B C 1
ATOM 3697 O O . GLN B 1 132 ? 4.039 -13.359 -8.383 1 98 132 GLN B O 1
ATOM 3702 N N . ALA B 1 133 ? 5.355 -14.188 -10.023 1 97.81 133 ALA B N 1
ATOM 3703 C CA . ALA B 1 133 ? 6.363 -13.133 -9.898 1 97.81 133 ALA B CA 1
ATOM 3704 C C . ALA B 1 133 ? 5.785 -11.773 -10.273 1 97.81 133 ALA B C 1
ATOM 3706 O O . ALA B 1 133 ? 6.125 -10.758 -9.656 1 97.81 133 ALA B O 1
ATOM 3707 N N . ASN B 1 134 ? 4.93 -11.805 -11.312 1 98.25 134 ASN B N 1
ATOM 3708 C CA . ASN B 1 134 ? 4.25 -10.578 -11.711 1 98.25 134 ASN B CA 1
ATOM 3709 C C . ASN B 1 134 ? 3.488 -9.953 -10.547 1 98.25 134 ASN B C 1
ATOM 3711 O O . ASN B 1 134 ? 3.639 -8.766 -10.266 1 98.25 134 ASN B O 1
ATOM 3715 N N . LEU B 1 135 ? 2.758 -10.773 -9.828 1 98.75 135 LEU B N 1
ATOM 3716 C CA . LEU B 1 135 ? 1.96 -10.32 -8.695 1 98.75 135 LEU B CA 1
ATOM 3717 C C . LEU B 1 135 ? 2.854 -9.914 -7.527 1 98.75 135 LEU B C 1
ATOM 3719 O O . LEU B 1 135 ? 2.561 -8.945 -6.824 1 98.75 135 LEU B O 1
ATOM 3723 N N . ALA B 1 136 ? 3.963 -10.656 -7.344 1 98.75 136 ALA B N 1
ATOM 3724 C CA . ALA B 1 136 ? 4.906 -10.328 -6.277 1 98.75 136 ALA B CA 1
ATOM 3725 C C . ALA B 1 136 ? 5.531 -8.953 -6.5 1 98.75 136 ALA B C 1
ATOM 3727 O O . ALA B 1 136 ? 5.75 -8.203 -5.547 1 98.75 136 ALA B O 1
ATOM 3728 N N . GLY B 1 137 ? 5.883 -8.625 -7.754 1 98.81 137 GLY B N 1
ATOM 3729 C CA . GLY B 1 137 ? 6.434 -7.316 -8.07 1 98.81 137 GLY B CA 1
ATOM 3730 C C . GLY B 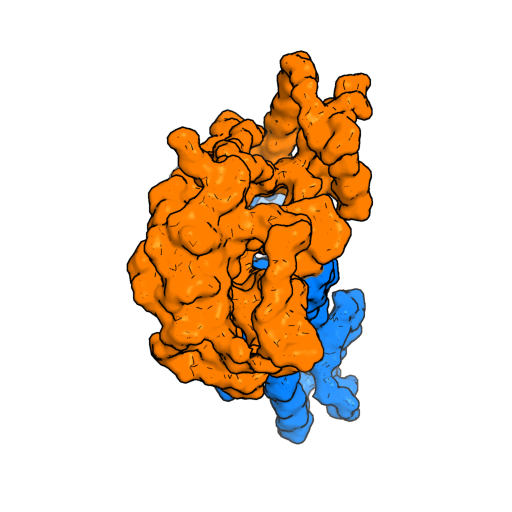1 137 ? 5.508 -6.172 -7.711 1 98.81 137 GLY B C 1
ATOM 3731 O O . GLY B 1 137 ? 5.938 -5.18 -7.113 1 98.81 137 GLY B O 1
ATOM 3732 N N . TYR B 1 138 ? 4.23 -6.348 -8.062 1 98.88 138 TYR B N 1
ATOM 3733 C CA . TYR B 1 138 ? 3.219 -5.367 -7.688 1 98.88 138 TYR B CA 1
ATOM 3734 C C . TYR B 1 138 ? 3.143 -5.223 -6.172 1 98.88 138 TYR B C 1
ATOM 3736 O O . TYR B 1 138 ? 3.207 -4.105 -5.648 1 98.88 138 TYR B O 1
ATOM 3744 N N . ARG B 1 139 ? 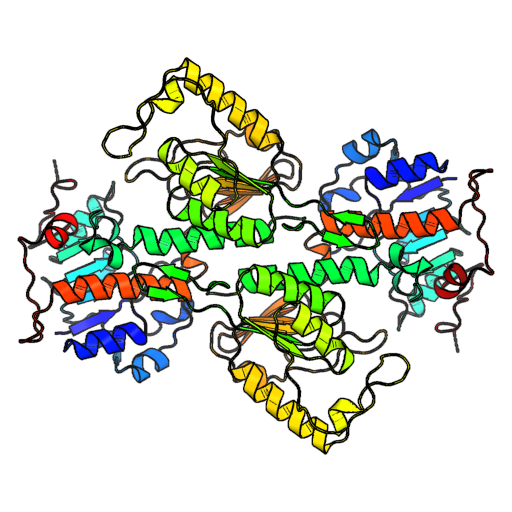3.037 -6.348 -5.48 1 98.88 139 ARG B N 1
ATOM 3745 C CA . ARG B 1 139 ? 2.82 -6.344 -4.039 1 98.88 139 ARG B CA 1
ATOM 3746 C C . ARG B 1 139 ? 4.031 -5.777 -3.305 1 98.88 139 ARG B C 1
ATOM 3748 O O . ARG B 1 139 ? 3.885 -5.121 -2.271 1 98.88 139 ARG B O 1
ATOM 3755 N N . ALA B 1 140 ? 5.199 -5.992 -3.871 1 98.94 140 ALA B N 1
ATOM 3756 C CA . ALA B 1 140 ? 6.414 -5.449 -3.262 1 98.94 140 ALA B CA 1
ATOM 3757 C C . ALA B 1 140 ? 6.344 -3.93 -3.162 1 98.94 140 ALA B C 1
ATOM 3759 O O . ALA B 1 140 ? 6.77 -3.348 -2.162 1 98.94 140 ALA B O 1
ATOM 3760 N N . VAL B 1 141 ? 5.812 -3.297 -4.215 1 98.94 141 VAL B N 1
ATOM 3761 C CA . VAL B 1 141 ? 5.707 -1.842 -4.227 1 98.94 141 VAL B CA 1
ATOM 3762 C C . VAL B 1 141 ? 4.66 -1.392 -3.211 1 98.94 141 VAL B C 1
ATOM 3764 O O . VAL B 1 141 ? 4.867 -0.418 -2.484 1 98.94 141 VAL B O 1
ATOM 3767 N N . ILE B 1 142 ? 3.537 -2.109 -3.111 1 98.88 142 ILE B N 1
ATOM 3768 C CA . ILE B 1 142 ? 2.5 -1.789 -2.137 1 98.88 142 ILE B CA 1
ATOM 3769 C C . ILE B 1 142 ? 3.055 -1.942 -0.722 1 98.88 142 ILE B C 1
ATOM 3771 O O . ILE B 1 142 ? 2.828 -1.087 0.137 1 98.88 142 ILE B O 1
ATOM 3775 N N . ASP B 1 143 ? 3.812 -3.039 -0.489 1 98.81 143 ASP B N 1
ATOM 3776 C CA . ASP B 1 143 ? 4.426 -3.262 0.818 1 98.81 143 ASP B CA 1
ATOM 3777 C C . ASP B 1 143 ? 5.414 -2.148 1.155 1 98.81 143 ASP B C 1
ATOM 3779 O O . ASP B 1 143 ? 5.461 -1.675 2.293 1 98.81 143 ASP B O 1
ATOM 3783 N N . ALA B 1 144 ? 6.195 -1.775 0.149 1 98.88 144 ALA B N 1
ATOM 3784 C CA . ALA B 1 144 ? 7.129 -0.668 0.349 1 98.88 144 ALA B CA 1
ATOM 3785 C C . ALA B 1 144 ? 6.387 0.612 0.719 1 98.88 144 ALA B C 1
ATOM 3787 O O . ALA B 1 144 ? 6.777 1.316 1.653 1 98.88 144 ALA B O 1
ATOM 3788 N N . ALA B 1 145 ? 5.309 0.91 -0.012 1 98.81 145 ALA B N 1
ATOM 3789 C CA . ALA B 1 145 ? 4.523 2.119 0.224 1 98.81 145 ALA B CA 1
ATOM 3790 C C . ALA B 1 145 ? 3.914 2.111 1.623 1 98.81 145 ALA B C 1
ATOM 3792 O O . ALA B 1 145 ? 3.844 3.15 2.281 1 98.81 145 ALA B O 1
ATOM 3793 N N . GLU B 1 146 ? 3.457 0.952 2.045 1 98.19 146 GLU B N 1
ATOM 3794 C CA . GLU B 1 146 ? 2.863 0.817 3.371 1 98.19 146 GLU B CA 1
ATOM 3795 C C . GLU B 1 146 ? 3.885 1.114 4.465 1 98.19 146 GLU B C 1
ATOM 3797 O O . GLU B 1 146 ? 3.545 1.698 5.496 1 98.19 146 GLU B O 1
ATOM 3802 N N . GLN B 1 147 ? 5.141 0.706 4.254 1 97.94 147 GLN B N 1
ATOM 3803 C CA . GLN B 1 147 ? 6.195 0.855 5.25 1 97.94 147 GLN B CA 1
ATOM 3804 C C . GLN B 1 147 ? 6.855 2.229 5.148 1 97.94 147 GLN B C 1
ATOM 3806 O O . GLN B 1 147 ? 7.582 2.641 6.055 1 97.94 147 GLN B O 1
ATOM 3811 N N . PHE B 1 148 ? 6.629 2.971 4.059 1 98.31 148 PHE B N 1
ATOM 3812 C CA . PHE B 1 148 ? 7.32 4.207 3.713 1 98.31 148 PHE B CA 1
ATOM 3813 C C . PHE B 1 148 ? 6.641 5.406 4.367 1 98.31 148 PHE B C 1
ATOM 3815 O O . PHE B 1 148 ? 5.422 5.57 4.262 1 98.31 148 PHE B O 1
ATOM 3822 N N . GLY B 1 149 ? 7.344 6.191 5.043 1 97.5 149 GLY B N 1
ATOM 3823 C CA . GLY B 1 149 ? 6.828 7.309 5.816 1 97.5 149 GLY B CA 1
ATOM 3824 C C . GLY B 1 149 ? 6.578 8.547 4.98 1 97.5 149 GLY B C 1
ATOM 3825 O O . GLY B 1 149 ? 6.242 9.609 5.516 1 97.5 149 GLY B O 1
ATOM 3826 N N . ARG B 1 150 ? 6.77 8.5 3.701 1 98 150 ARG B N 1
ATOM 3827 C CA . ARG B 1 150 ? 6.488 9.555 2.736 1 98 150 ARG B CA 1
ATOM 3828 C C . ARG B 1 150 ? 5.598 9.047 1.606 1 98 150 ARG B C 1
ATOM 3830 O O . ARG B 1 150 ? 5.109 7.914 1.657 1 98 150 ARG B O 1
ATOM 3837 N N . VAL B 1 151 ? 5.254 9.852 0.679 1 98.62 151 VAL B N 1
ATOM 3838 C CA . VAL B 1 151 ? 4.391 9.453 -0.426 1 98.62 151 VAL B CA 1
ATOM 3839 C C . VAL B 1 151 ? 5.23 9.18 -1.669 1 98.62 151 VAL B C 1
ATOM 3841 O O . VAL B 1 151 ? 6.355 9.672 -1.788 1 98.62 151 VAL B O 1
ATOM 3844 N N . PHE B 1 152 ? 4.738 8.406 -2.557 1 98.81 152 PHE B N 1
ATOM 3845 C CA . PHE B 1 152 ? 5.441 8.047 -3.783 1 98.81 152 PHE B CA 1
ATOM 3846 C C . PHE B 1 152 ? 5.434 9.203 -4.773 1 98.81 152 PHE B C 1
ATOM 3848 O O . PHE B 1 152 ? 6.473 9.562 -5.324 1 98.81 152 PHE B O 1
ATOM 3855 N N . PRO B 1 153 ? 4.27 9.828 -4.996 1 98.62 153 PRO B N 1
ATOM 3856 C CA . PRO B 1 153 ? 4.219 10.828 -6.066 1 98.62 153 PRO B CA 1
ATOM 3857 C C . PRO B 1 153 ? 4.715 12.203 -5.613 1 98.62 153 PRO B C 1
ATOM 3859 O O . PRO B 1 153 ? 4.668 12.516 -4.418 1 98.62 153 PRO B O 1
ATOM 3862 N N . MET B 1 154 ? 5.109 12.914 -6.578 1 98.06 154 MET B N 1
ATOM 3863 C CA . MET B 1 154 ? 5.242 14.344 -6.332 1 98.06 154 MET B CA 1
ATOM 3864 C C . MET B 1 154 ? 3.875 14.984 -6.098 1 98.06 154 MET B C 1
ATOM 3866 O O . MET B 1 154 ? 2.906 14.656 -6.785 1 98.06 154 MET B O 1
ATOM 3870 N N . MET B 1 155 ? 3.74 15.734 -5.07 1 97.44 155 MET B N 1
ATOM 3871 C CA . MET B 1 155 ? 2.516 16.484 -4.797 1 97.44 155 MET B CA 1
ATOM 3872 C C . MET B 1 155 ? 2.795 17.984 -4.746 1 97.44 155 MET B C 1
ATOM 3874 O O . MET B 1 155 ? 3.691 18.422 -4.027 1 97.44 155 MET B O 1
ATOM 3878 N N . MET B 1 156 ? 2.088 18.656 -5.562 1 95.94 156 MET B N 1
ATOM 3879 C CA . MET B 1 156 ? 2.131 20.125 -5.496 1 95.94 156 MET B CA 1
ATOM 3880 C C . MET B 1 156 ? 0.948 20.672 -4.703 1 95.94 156 MET B C 1
ATOM 3882 O O . MET B 1 156 ? -0.205 20.484 -5.094 1 95.94 156 MET B O 1
ATOM 3886 N N . THR B 1 157 ? 1.223 21.266 -3.57 1 95 157 THR B N 1
ATOM 3887 C CA . THR B 1 157 ? 0.187 21.797 -2.693 1 95 157 THR B CA 1
ATOM 3888 C C . THR B 1 157 ? 0.418 23.281 -2.424 1 95 157 THR B C 1
ATOM 3890 O O . THR B 1 157 ? 1.476 23.828 -2.756 1 95 157 THR B O 1
ATOM 3893 N N . ALA B 1 158 ? -0.514 23.922 -1.824 1 94.81 158 ALA B N 1
ATOM 3894 C CA . ALA B 1 158 ? -0.362 25.328 -1.429 1 94.81 158 ALA B CA 1
ATOM 3895 C C . ALA B 1 158 ? 0.757 25.484 -0.404 1 94.81 158 ALA B C 1
ATOM 3897 O O . ALA B 1 158 ? 1.469 26.484 -0.408 1 94.81 158 ALA B O 1
ATOM 3898 N N . ALA B 1 159 ? 0.975 24.484 0.427 1 94.81 159 ALA B N 1
ATOM 3899 C CA . ALA B 1 159 ? 1.964 24.547 1.5 1 94.81 159 ALA B CA 1
ATOM 3900 C C . ALA B 1 159 ? 3.363 24.234 0.975 1 94.81 159 ALA B C 1
ATOM 3902 O O . ALA B 1 159 ? 4.355 24.453 1.674 1 94.81 159 ALA B O 1
ATOM 3903 N N . GLY B 1 160 ? 3.443 23.703 -0.248 1 95.12 160 GLY B N 1
ATOM 3904 C CA . GLY B 1 160 ? 4.727 23.359 -0.836 1 95.12 160 GLY B CA 1
ATOM 3905 C C . GLY B 1 160 ? 4.703 22.031 -1.581 1 95.12 160 GLY B C 1
ATOM 3906 O O . GLY B 1 160 ? 3.654 21.391 -1.69 1 95.12 160 GLY B O 1
ATOM 3907 N N . THR B 1 161 ? 5.848 21.703 -2.068 1 96.62 161 THR B N 1
ATOM 3908 C CA . THR B 1 161 ? 5.953 20.516 -2.904 1 96.62 161 THR B CA 1
ATOM 3909 C C . THR B 1 161 ? 6.504 19.344 -2.102 1 96.62 161 THR B C 1
ATOM 3911 O O . THR B 1 161 ? 7.445 19.5 -1.323 1 96.62 161 THR B O 1
ATOM 3914 N N . VAL B 1 162 ? 5.84 18.219 -2.146 1 97.19 162 VAL B N 1
ATOM 3915 C CA . VAL B 1 162 ? 6.383 16.953 -1.69 1 97.19 162 VAL B CA 1
ATOM 3916 C C . VAL B 1 162 ? 7.102 16.25 -2.842 1 97.19 162 VAL B C 1
ATOM 3918 O O . VAL B 1 162 ? 6.504 15.984 -3.887 1 97.19 162 VAL B O 1
ATOM 3921 N N . PRO B 1 163 ? 8.422 16.031 -2.73 1 97.19 163 PRO B N 1
ATOM 3922 C CA . PRO B 1 163 ? 9.117 15.391 -3.846 1 97.19 163 PRO B CA 1
ATOM 3923 C C . PRO B 1 163 ? 8.672 13.945 -4.062 1 97.19 163 PRO B C 1
ATOM 3925 O O . PRO B 1 163 ? 8.25 13.273 -3.117 1 97.19 163 PRO B O 1
ATOM 3928 N N . ALA B 1 164 ? 8.773 13.492 -5.285 1 98.56 164 ALA B N 1
ATOM 3929 C CA . ALA B 1 164 ? 8.508 12.094 -5.586 1 98.56 164 ALA B CA 1
ATOM 3930 C C . ALA B 1 164 ? 9.547 11.18 -4.93 1 98.56 164 ALA B C 1
ATOM 3932 O O . ALA B 1 164 ? 10.719 11.547 -4.812 1 98.56 164 ALA B O 1
ATOM 3933 N N . ALA B 1 165 ? 9.133 10.031 -4.516 1 98.81 165 ALA B N 1
ATOM 3934 C CA . ALA B 1 165 ? 10.055 9.039 -3.963 1 98.81 165 ALA B CA 1
ATOM 3935 C C . ALA B 1 165 ? 10.992 8.508 -5.039 1 98.81 165 ALA B C 1
ATOM 3937 O O . ALA B 1 165 ? 10.594 8.344 -6.195 1 98.81 165 ALA B O 1
ATOM 3938 N N . LYS B 1 166 ? 12.219 8.273 -4.715 1 98.88 166 LYS B N 1
ATOM 3939 C CA . LYS B 1 166 ? 13.18 7.586 -5.566 1 98.88 166 LYS B CA 1
ATOM 3940 C C . LYS B 1 166 ? 13.195 6.086 -5.277 1 98.88 166 LYS B C 1
ATOM 3942 O O . LYS B 1 166 ? 13.484 5.672 -4.152 1 98.88 166 LYS B O 1
ATOM 3947 N N . VAL B 1 167 ? 12.844 5.324 -6.273 1 98.94 167 VAL B N 1
ATOM 3948 C CA . VAL B 1 167 ? 12.758 3.875 -6.117 1 98.94 167 VAL B CA 1
ATOM 3949 C C . VAL B 1 167 ? 13.797 3.199 -7.016 1 98.94 167 VAL B C 1
ATOM 3951 O O . VAL B 1 167 ? 13.852 3.469 -8.219 1 98.94 167 VAL B O 1
ATOM 3954 N N . PHE B 1 168 ? 14.664 2.33 -6.406 1 98.94 168 PHE B N 1
ATOM 3955 C CA . PHE B 1 168 ? 15.688 1.587 -7.133 1 98.94 168 PHE B CA 1
ATOM 3956 C C . PHE B 1 168 ? 15.367 0.097 -7.145 1 98.94 168 PHE B C 1
ATOM 3958 O O . PHE B 1 168 ? 15.289 -0.538 -6.09 1 98.94 168 PHE B O 1
ATOM 3965 N N . ILE B 1 169 ? 15.125 -0.458 -8.344 1 98.94 169 ILE B N 1
ATOM 3966 C CA . ILE B 1 169 ? 14.805 -1.871 -8.5 1 98.94 169 ILE B CA 1
ATOM 3967 C C . ILE B 1 169 ? 16.047 -2.637 -8.945 1 98.94 169 ILE B C 1
ATOM 3969 O O . ILE B 1 169 ? 16.672 -2.297 -9.953 1 98.94 169 ILE B O 1
ATOM 3973 N N . MET B 1 170 ? 16.422 -3.619 -8.156 1 98.69 170 MET B N 1
ATOM 3974 C CA . MET B 1 170 ? 17.562 -4.453 -8.5 1 98.69 170 MET B CA 1
ATOM 3975 C C . MET B 1 170 ? 17.125 -5.844 -8.938 1 98.69 170 MET B C 1
ATOM 3977 O O . MET B 1 170 ? 16.734 -6.668 -8.102 1 98.69 170 MET B O 1
ATOM 3981 N N . GLY B 1 171 ? 17.266 -6.16 -10.203 1 97.38 171 GLY B N 1
ATOM 3982 C CA . GLY B 1 171 ? 16.688 -7.312 -10.875 1 97.38 171 GLY B CA 1
ATOM 3983 C C . GLY B 1 171 ? 15.508 -6.957 -11.773 1 97.38 171 GLY B C 1
ATOM 3984 O O . GLY B 1 171 ? 14.516 -6.395 -11.305 1 97.38 171 GLY B O 1
ATOM 3985 N N . VAL B 1 172 ? 15.688 -7.309 -13.055 1 97 172 VAL B N 1
ATOM 3986 C CA . VAL B 1 172 ? 14.68 -6.883 -14.016 1 97 172 VAL B CA 1
ATOM 3987 C C . VAL B 1 172 ? 14.086 -8.102 -14.719 1 97 172 VAL B C 1
ATOM 3989 O O . VAL B 1 172 ? 14.031 -8.148 -15.953 1 97 172 VAL B O 1
ATOM 3992 N N . GLY B 1 173 ? 13.758 -9.133 -13.914 1 95.88 173 GLY B N 1
ATOM 3993 C CA . GLY B 1 173 ? 12.859 -10.18 -14.375 1 95.88 173 GLY B CA 1
ATOM 3994 C C . GLY B 1 173 ? 11.398 -9.773 -14.32 1 95.88 173 GLY B C 1
ATOM 3995 O O . GLY B 1 173 ? 11.078 -8.586 -14.305 1 95.88 173 GLY B O 1
ATOM 3996 N N . VAL B 1 174 ? 10.578 -10.75 -14.32 1 96.56 174 VAL B N 1
ATOM 3997 C CA . VAL B 1 174 ? 9.141 -10.5 -14.352 1 96.56 174 VAL B CA 1
ATOM 3998 C C . VAL B 1 174 ? 8.734 -9.656 -13.141 1 96.56 174 VAL B C 1
ATOM 4000 O O . VAL B 1 174 ? 8.039 -8.656 -13.289 1 96.56 174 VAL B O 1
ATOM 4003 N N . ALA B 1 175 ? 9.203 -10.031 -11.906 1 98.19 175 ALA B N 1
ATOM 4004 C CA . ALA B 1 175 ? 8.859 -9.297 -10.688 1 98.19 175 ALA B CA 1
ATOM 4005 C C . ALA B 1 175 ? 9.398 -7.871 -10.742 1 98.19 175 ALA B C 1
ATOM 4007 O O . ALA B 1 175 ? 8.695 -6.922 -10.383 1 98.19 175 ALA B O 1
ATOM 4008 N N . GLY B 1 176 ? 10.648 -7.762 -11.172 1 98.62 176 GLY B N 1
ATOM 4009 C CA . GLY B 1 176 ? 11.258 -6.445 -11.273 1 98.62 176 GLY B CA 1
ATOM 4010 C C . GLY B 1 176 ? 10.531 -5.523 -12.234 1 98.62 176 GLY B C 1
ATOM 4011 O O . GLY B 1 176 ? 10.289 -4.359 -11.922 1 98.62 176 GLY B O 1
ATOM 4012 N N . LEU B 1 177 ? 10.211 -6.055 -13.422 1 98.5 177 LEU B N 1
ATOM 4013 C CA . LEU B 1 177 ? 9.508 -5.254 -14.414 1 98.5 177 LEU B CA 1
ATOM 4014 C C . LEU B 1 177 ? 8.156 -4.785 -13.883 1 98.5 177 LEU B C 1
ATOM 4016 O O . LEU B 1 177 ? 7.77 -3.633 -14.094 1 98.5 177 LEU B O 1
ATOM 4020 N N . GLN B 1 178 ? 7.469 -5.66 -13.188 1 98.5 178 GLN B N 1
ATOM 4021 C CA . GLN B 1 178 ? 6.188 -5.266 -12.609 1 98.5 178 GLN B CA 1
ATOM 4022 C C . GLN B 1 178 ? 6.379 -4.23 -11.5 1 98.5 178 GLN B C 1
ATOM 4024 O O . GLN B 1 178 ? 5.57 -3.314 -11.359 1 98.5 178 GLN B O 1
ATOM 4029 N N . ALA B 1 179 ? 7.434 -4.41 -10.695 1 98.88 179 ALA B N 1
ATOM 4030 C CA . ALA B 1 179 ? 7.73 -3.426 -9.656 1 98.88 179 ALA B CA 1
ATOM 4031 C C . ALA B 1 179 ? 7.992 -2.053 -10.266 1 98.88 179 ALA B C 1
ATOM 4033 O O . ALA B 1 179 ? 7.508 -1.038 -9.758 1 98.88 179 ALA B O 1
ATOM 4034 N N . ILE B 1 180 ? 8.766 -2.027 -11.391 1 98.88 180 ILE B N 1
ATOM 4035 C CA . ILE B 1 180 ? 9.031 -0.777 -12.094 1 98.88 180 ILE B CA 1
ATOM 4036 C C . ILE B 1 180 ? 7.711 -0.142 -12.523 1 98.88 180 ILE B C 1
ATOM 4038 O O . ILE B 1 180 ? 7.453 1.029 -12.234 1 98.88 180 ILE B O 1
ATOM 4042 N N . ALA B 1 181 ? 6.883 -0.929 -13.188 1 98.69 181 ALA B N 1
ATOM 4043 C CA . ALA B 1 181 ? 5.617 -0.423 -13.711 1 98.69 181 ALA B CA 1
ATOM 4044 C C . ALA B 1 181 ? 4.742 0.136 -12.594 1 98.69 181 ALA B C 1
ATOM 4046 O O . ALA B 1 181 ? 4.184 1.228 -12.727 1 98.69 181 ALA B O 1
ATOM 4047 N N . THR B 1 182 ? 4.648 -0.575 -11.492 1 98.81 182 THR B N 1
ATOM 4048 C CA . THR B 1 182 ? 3.789 -0.181 -10.383 1 98.81 182 THR B CA 1
ATOM 4049 C C . THR B 1 182 ? 4.324 1.079 -9.703 1 98.81 182 THR B C 1
ATOM 4051 O O . THR B 1 182 ? 3.564 2.008 -9.422 1 98.81 182 THR B O 1
ATOM 4054 N N . ALA B 1 183 ? 5.641 1.122 -9.438 1 98.88 183 ALA B N 1
ATOM 4055 C CA . ALA B 1 183 ? 6.246 2.291 -8.805 1 98.88 183 ALA B CA 1
ATOM 4056 C C . ALA B 1 183 ? 6.086 3.531 -9.68 1 98.88 183 ALA B C 1
ATOM 4058 O O . ALA B 1 183 ? 5.801 4.621 -9.18 1 98.88 183 ALA B O 1
ATOM 4059 N N . ARG B 1 184 ? 6.246 3.359 -10.977 1 98.62 184 ARG B N 1
ATOM 4060 C CA . ARG B 1 184 ? 6.047 4.461 -11.914 1 98.62 184 ARG B CA 1
ATOM 4061 C C . ARG B 1 184 ? 4.602 4.945 -11.898 1 98.62 184 ARG B C 1
ATOM 4063 O O . ARG B 1 184 ? 4.348 6.148 -11.891 1 98.62 184 ARG B O 1
ATOM 4070 N N . ARG B 1 185 ? 3.721 4.016 -11.883 1 97.75 185 ARG B N 1
ATOM 4071 C CA . ARG B 1 185 ? 2.307 4.371 -11.82 1 97.75 185 ARG B CA 1
ATOM 4072 C C . ARG B 1 185 ? 2.008 5.203 -10.578 1 97.75 185 ARG B C 1
ATOM 4074 O O . ARG B 1 185 ? 1.218 6.148 -10.641 1 97.75 185 ARG B O 1
ATOM 4081 N N . LEU B 1 186 ? 2.691 4.906 -9.5 1 98.5 186 LEU B N 1
ATOM 4082 C CA . LEU B 1 186 ? 2.445 5.613 -8.25 1 98.5 186 LEU B CA 1
ATOM 4083 C C . LEU B 1 186 ? 3.145 6.969 -8.242 1 98.5 186 LEU B C 1
ATOM 4085 O O . LEU B 1 186 ? 2.979 7.754 -7.305 1 98.5 186 LEU B O 1
ATOM 4089 N N . GLY B 1 187 ? 3.949 7.238 -9.258 1 98.19 187 GLY B N 1
ATOM 4090 C CA . GLY B 1 187 ? 4.5 8.578 -9.422 1 98.19 187 GLY B CA 1
ATOM 4091 C C . GLY B 1 187 ? 5.941 8.688 -8.961 1 98.19 187 GLY B C 1
ATOM 4092 O O . GLY B 1 187 ? 6.484 9.789 -8.875 1 98.19 187 GLY B O 1
ATOM 4093 N N . ALA B 1 188 ? 6.598 7.547 -8.695 1 98.81 188 ALA B N 1
ATOM 4094 C CA . ALA B 1 188 ? 7.98 7.57 -8.219 1 98.81 188 ALA B CA 1
ATOM 4095 C C . ALA B 1 188 ? 8.953 7.828 -9.367 1 98.81 188 ALA B C 1
ATOM 4097 O O . ALA B 1 188 ? 8.609 7.633 -10.539 1 98.81 188 ALA B O 1
ATOM 4098 N N . ILE B 1 189 ? 10.117 8.336 -9.062 1 98.88 189 ILE B N 1
ATOM 4099 C CA . ILE B 1 189 ? 11.273 8.305 -9.945 1 98.88 189 ILE B CA 1
ATOM 4100 C C . ILE B 1 189 ? 11.977 6.957 -9.82 1 98.88 189 ILE B C 1
ATOM 4102 O O . ILE B 1 189 ? 12.492 6.613 -8.758 1 98.88 189 ILE B O 1
ATOM 4106 N N . VAL B 1 190 ? 11.984 6.207 -10.93 1 98.94 190 VAL B N 1
ATOM 4107 C CA . VAL B 1 190 ? 12.398 4.816 -10.82 1 98.94 190 VAL B CA 1
ATOM 4108 C C . VAL B 1 190 ? 13.695 4.598 -11.594 1 98.94 190 VAL B C 1
ATOM 4110 O O . VAL B 1 190 ? 13.828 5.051 -12.734 1 98.94 190 VAL B O 1
ATOM 4113 N N . THR B 1 191 ? 14.672 3.994 -10.984 1 98.88 191 THR B N 1
ATOM 4114 C CA . THR B 1 191 ? 15.867 3.439 -11.609 1 98.88 191 THR B CA 1
ATOM 4115 C C . THR B 1 191 ? 15.938 1.931 -11.398 1 98.88 191 THR B C 1
ATOM 4117 O O . THR B 1 191 ? 15.297 1.395 -10.492 1 98.88 191 THR B O 1
ATOM 4120 N N . ALA B 1 192 ? 16.625 1.248 -12.281 1 98.75 192 ALA B N 1
ATOM 4121 C CA . ALA B 1 192 ? 16.719 -0.204 -12.156 1 98.75 192 ALA B CA 1
ATOM 4122 C C . ALA B 1 192 ? 18.047 -0.708 -12.703 1 98.75 192 ALA B C 1
ATOM 4124 O O . ALA B 1 192 ? 18.719 -0.01 -13.477 1 98.75 192 ALA B O 1
ATOM 4125 N N . THR B 1 193 ? 18.453 -1.846 -12.266 1 97.12 193 THR B N 1
ATOM 4126 C CA . THR B 1 193 ? 19.688 -2.475 -12.75 1 97.12 193 THR B CA 1
ATOM 4127 C C . THR B 1 193 ? 19.516 -3.986 -12.852 1 97.12 193 THR B C 1
ATOM 4129 O O . THR B 1 193 ? 18.656 -4.566 -12.18 1 97.12 193 THR B O 1
ATOM 4132 N N . ASP B 1 194 ? 20.188 -4.547 -13.711 1 94.06 194 ASP B N 1
ATOM 4133 C CA . ASP B 1 194 ? 20.25 -5.988 -13.945 1 94.06 194 ASP B CA 1
ATOM 4134 C C . ASP B 1 194 ? 21.609 -6.383 -14.508 1 94.06 194 ASP B C 1
ATOM 4136 O O . ASP B 1 194 ? 22.297 -5.566 -15.133 1 94.06 194 ASP B O 1
ATOM 4140 N N . VAL B 1 195 ? 21.984 -7.613 -14.227 1 87.56 195 VAL B N 1
ATOM 4141 C CA . VAL B 1 195 ? 23.266 -8.094 -14.742 1 87.56 195 VAL B CA 1
ATOM 4142 C C . VAL B 1 195 ? 23.188 -8.258 -16.266 1 87.56 195 VAL B C 1
ATOM 4144 O O . VAL B 1 195 ? 24.203 -8.266 -16.953 1 87.56 195 VAL B O 1
ATOM 4147 N N . ARG B 1 196 ? 21.984 -8.484 -16.844 1 88.94 196 ARG B N 1
ATOM 4148 C CA . ARG B 1 196 ? 21.781 -8.664 -18.281 1 88.94 196 ARG B CA 1
ATOM 4149 C C . ARG B 1 196 ? 21.578 -7.324 -18.969 1 88.94 196 ARG B C 1
ATOM 4151 O O . ARG B 1 196 ? 20.594 -6.629 -18.719 1 88.94 196 ARG B O 1
ATOM 4158 N N . PRO B 1 197 ? 22.406 -6.93 -19.922 1 87.44 197 PRO B N 1
ATOM 4159 C CA . PRO B 1 197 ? 22.25 -5.648 -20.609 1 87.44 197 PRO B CA 1
ATOM 4160 C C . PRO B 1 197 ? 20.953 -5.562 -21.422 1 87.44 197 PRO B C 1
ATOM 4162 O O . PRO B 1 197 ? 20.422 -4.465 -21.625 1 87.44 197 PRO B O 1
ATOM 4165 N N . ALA B 1 198 ? 20.469 -6.66 -21.875 1 88.19 198 ALA B N 1
ATOM 4166 C CA . ALA B 1 198 ? 19.266 -6.703 -22.703 1 88.19 198 ALA B CA 1
ATOM 4167 C C . ALA B 1 198 ? 18.062 -6.133 -21.969 1 88.19 198 ALA B C 1
ATOM 4169 O O . ALA B 1 198 ? 17.094 -5.695 -22.594 1 88.19 198 ALA B O 1
ATOM 4170 N N . THR B 1 199 ? 18.109 -6.105 -20.625 1 94.19 199 THR B N 1
ATOM 4171 C CA . THR B 1 199 ? 16.984 -5.625 -19.844 1 94.19 199 THR B CA 1
ATOM 4172 C C . THR B 1 199 ? 16.922 -4.102 -19.859 1 94.19 199 THR B C 1
ATOM 4174 O O . THR B 1 199 ? 15.922 -3.512 -19.453 1 94.19 199 THR B O 1
ATOM 4177 N N . LYS B 1 200 ? 17.984 -3.426 -20.344 1 95 200 LYS B N 1
ATOM 4178 C CA . LYS B 1 200 ? 18.031 -1.968 -20.391 1 95 200 LYS B CA 1
ATOM 4179 C C . LYS B 1 200 ? 16.844 -1.403 -21.172 1 95 200 LYS B C 1
ATOM 4181 O O . LYS B 1 200 ? 16.156 -0.499 -20.688 1 95 200 LYS B O 1
ATOM 4186 N N . GLU B 1 201 ? 16.641 -1.964 -22.297 1 96.31 201 GLU B N 1
ATOM 4187 C CA . GLU B 1 201 ? 15.562 -1.473 -23.156 1 96.31 201 GLU B CA 1
ATOM 4188 C C . GLU B 1 201 ? 14.203 -1.661 -22.484 1 96.31 201 GLU B C 1
ATOM 4190 O O . GLU B 1 201 ? 13.328 -0.803 -22.594 1 96.31 201 GLU B O 1
ATOM 4195 N N . GLN B 1 202 ? 14.008 -2.766 -21.797 1 97.06 202 GLN B N 1
ATOM 4196 C CA . GLN B 1 202 ? 12.766 -3.029 -21.078 1 97.06 202 GLN B CA 1
ATOM 4197 C C . GLN B 1 202 ? 12.547 -2.002 -19.969 1 97.06 202 GLN B C 1
ATOM 4199 O O . GLN B 1 202 ? 11.438 -1.479 -19.812 1 97.06 202 GLN B O 1
ATOM 4204 N N . VAL B 1 203 ? 13.586 -1.69 -19.219 1 98.12 203 VAL B N 1
ATOM 4205 C CA . VAL B 1 203 ? 13.531 -0.715 -18.141 1 98.12 203 VAL B CA 1
ATOM 4206 C C . VAL B 1 203 ? 13.141 0.653 -18.688 1 98.12 203 VAL B C 1
ATOM 4208 O O . VAL B 1 203 ? 12.234 1.306 -18.172 1 98.12 203 VAL B O 1
ATOM 4211 N N . GLU B 1 204 ? 13.766 1.065 -19.766 1 98.12 204 GLU B N 1
ATOM 4212 C CA . GLU B 1 204 ? 13.547 2.383 -20.344 1 98.12 204 GLU B CA 1
ATOM 4213 C C . GLU B 1 204 ? 12.156 2.479 -20.984 1 98.12 204 GLU B C 1
ATOM 4215 O O . GLU B 1 204 ? 11.539 3.545 -20.969 1 98.12 204 GLU B O 1
ATOM 4220 N N . SER B 1 205 ? 11.68 1.409 -21.5 1 97.56 205 SER B N 1
ATOM 4221 C CA . SER B 1 205 ? 10.352 1.387 -22.109 1 97.56 205 SER B CA 1
ATOM 4222 C C . SER B 1 205 ? 9.266 1.655 -21.062 1 97.56 205 SER B C 1
ATOM 4224 O O . SER B 1 205 ? 8.18 2.121 -21.391 1 97.56 205 SER B O 1
ATOM 4226 N N . LEU B 1 206 ? 9.578 1.386 -19.812 1 97.75 206 LEU B N 1
ATOM 4227 C CA . LEU B 1 206 ? 8.633 1.625 -18.734 1 97.75 206 LEU B CA 1
ATOM 4228 C C . LEU B 1 206 ? 8.859 3.002 -18.109 1 97.75 206 LEU B C 1
ATOM 4230 O O . LEU B 1 206 ? 8.242 3.338 -17.094 1 97.75 206 LEU B O 1
ATOM 4234 N N . GLY B 1 207 ? 9.727 3.748 -18.688 1 97.69 207 GLY B N 1
ATOM 4235 C CA . GLY B 1 207 ? 9.945 5.117 -18.234 1 97.69 207 GLY B CA 1
ATOM 4236 C C . GLY B 1 207 ? 10.922 5.219 -17.078 1 97.69 207 GLY B C 1
ATOM 4237 O O . GLY B 1 207 ? 10.969 6.238 -16.391 1 97.69 207 GLY B O 1
ATOM 4238 N N . ALA B 1 208 ? 11.648 4.133 -16.766 1 98.56 208 ALA B N 1
ATOM 4239 C CA . ALA B 1 208 ? 12.656 4.152 -15.711 1 98.56 208 ALA B CA 1
ATOM 4240 C C . ALA B 1 208 ? 14.055 4.301 -16.297 1 98.56 208 ALA B C 1
ATOM 4242 O O . ALA B 1 208 ? 14.234 4.242 -17.516 1 98.56 208 ALA B O 1
ATOM 4243 N N . LYS B 1 209 ? 14.984 4.602 -15.5 1 98.25 209 LYS B N 1
ATOM 4244 C CA . LYS B 1 209 ? 16.375 4.738 -15.922 1 98.25 209 LYS B CA 1
ATOM 4245 C C . LYS B 1 209 ? 17.188 3.502 -15.555 1 98.25 209 LYS B C 1
ATOM 4247 O O . LYS B 1 209 ? 17.094 3.008 -14.43 1 98.25 209 LYS B O 1
ATOM 4252 N N . PHE B 1 210 ? 17.953 2.996 -16.516 1 97.75 210 PHE B N 1
ATOM 4253 C CA . PHE B 1 210 ? 18.812 1.845 -16.266 1 97.75 210 PHE B CA 1
ATOM 4254 C C . PHE B 1 210 ? 20.156 2.285 -15.703 1 97.75 210 PHE B C 1
ATOM 4256 O O . PHE B 1 210 ? 20.812 3.176 -16.25 1 97.75 210 PHE B O 1
ATOM 4263 N N . LEU B 1 211 ? 20.531 1.734 -14.578 1 96.62 211 LEU B N 1
ATOM 4264 C CA . LEU B 1 211 ? 21.797 2.061 -13.93 1 96.62 211 LEU B CA 1
ATOM 4265 C C . LEU B 1 211 ? 22.875 1.043 -14.289 1 96.62 211 LEU B C 1
ATOM 4267 O O . LEU B 1 211 ? 22.781 -0.129 -13.922 1 96.62 211 LEU B O 1
ATOM 4271 N N . ALA B 1 212 ? 23.891 1.42 -14.977 1 91.81 212 ALA B N 1
ATOM 4272 C CA . ALA B 1 212 ? 25.016 0.565 -15.32 1 91.81 212 ALA B CA 1
ATOM 4273 C C . ALA B 1 212 ? 26.234 1.399 -15.711 1 91.81 212 ALA B C 1
ATOM 4275 O O . ALA B 1 212 ? 26.094 2.549 -16.141 1 91.81 212 ALA B O 1
ATOM 4276 N N . VAL B 1 213 ? 27.391 0.783 -15.367 1 87.81 213 VAL B N 1
ATOM 4277 C CA . VAL B 1 213 ? 28.609 1.312 -15.977 1 87.81 213 VAL B CA 1
ATOM 4278 C C . VAL B 1 213 ? 28.625 0.991 -17.469 1 87.81 213 VAL B C 1
ATOM 4280 O O . VAL B 1 213 ? 28.641 -0.179 -17.859 1 87.81 213 VAL B O 1
ATOM 4283 N N . GLU B 1 214 ? 28.453 2.014 -18.219 1 83.94 214 GLU B N 1
ATOM 4284 C CA . GLU B 1 214 ? 28.344 1.76 -19.641 1 83.94 214 GLU B CA 1
ATOM 4285 C C . GLU B 1 214 ? 29.703 1.866 -20.328 1 83.94 214 GLU B C 1
ATOM 4287 O O . GLU B 1 214 ? 29.984 2.863 -21 1 83.94 214 GLU B O 1
ATOM 4292 N N . ASP B 1 215 ? 30.484 0.823 -20.094 1 82.12 215 ASP B N 1
ATOM 4293 C CA . ASP B 1 215 ? 31.75 0.719 -20.797 1 82.12 215 ASP B CA 1
ATOM 4294 C C . ASP B 1 215 ? 31.703 -0.399 -21.844 1 82.12 215 ASP B C 1
ATOM 4296 O O . ASP B 1 215 ? 30.641 -0.935 -22.141 1 82.12 215 ASP B O 1
ATOM 4300 N N . GLU B 1 216 ? 32.75 -0.659 -22.516 1 78.25 216 GLU B N 1
ATOM 4301 C CA . GLU B 1 216 ? 32.781 -1.636 -23.594 1 78.25 216 GLU B CA 1
ATOM 4302 C C . GLU B 1 216 ? 32.438 -3.033 -23.094 1 78.25 216 GLU B C 1
ATOM 4304 O O . GLU B 1 216 ? 31.797 -3.811 -23.812 1 78.25 216 GLU B O 1
ATOM 4309 N N . GLU B 1 217 ? 32.75 -3.248 -21.922 1 78.88 217 GLU B N 1
ATOM 4310 C CA . GLU B 1 217 ? 32.469 -4.551 -21.328 1 78.88 217 GLU B CA 1
ATOM 4311 C C . GLU B 1 217 ? 30.984 -4.738 -21.094 1 78.88 217 GLU B C 1
ATOM 4313 O O . GLU B 1 217 ? 30.453 -5.832 -21.297 1 78.88 217 GLU B O 1
ATOM 4318 N N . PHE B 1 218 ? 30.375 -3.748 -20.75 1 79.25 218 PHE B N 1
ATOM 4319 C CA . PHE B 1 218 ? 28.938 -3.779 -20.531 1 79.25 218 PHE B CA 1
ATOM 4320 C C . PHE B 1 218 ? 28.203 -4.105 -21.828 1 79.25 218 PHE B C 1
ATOM 4322 O O . PHE B 1 218 ? 27.312 -4.957 -21.844 1 79.25 218 PHE B O 1
ATOM 4329 N N . LYS B 1 219 ? 28.656 -3.607 -22.938 1 76.44 219 LYS B N 1
ATOM 4330 C CA . LYS B 1 219 ? 28.016 -3.777 -24.234 1 76.44 219 LYS B CA 1
ATOM 4331 C C . LYS B 1 219 ? 28.125 -5.215 -24.734 1 76.44 219 LYS B C 1
ATOM 4333 O O . LYS B 1 219 ? 27.281 -5.699 -25.469 1 76.44 219 LYS B O 1
ATOM 4338 N N . ASN B 1 220 ? 29.094 -5.906 -24.094 1 73.38 220 ASN B N 1
ATOM 4339 C CA . ASN B 1 220 ? 29.375 -7.262 -24.547 1 73.38 220 ASN B CA 1
ATOM 4340 C C . ASN B 1 220 ? 28.953 -8.305 -23.516 1 73.38 220 ASN B C 1
ATOM 4342 O O . ASN B 1 220 ? 29.375 -9.461 -23.578 1 73.38 220 ASN B O 1
ATOM 4346 N N . ALA B 1 221 ? 28.219 -7.91 -22.5 1 68.62 221 ALA B N 1
ATOM 4347 C CA . ALA B 1 221 ? 28 -8.742 -21.328 1 68.62 221 ALA B CA 1
ATOM 4348 C C . ALA B 1 221 ? 26.859 -9.734 -21.562 1 68.62 221 ALA B C 1
ATOM 4350 O O . ALA B 1 221 ? 26.422 -10.43 -20.641 1 68.62 221 ALA B O 1
ATOM 4351 N N . GLN B 1 222 ? 26.172 -9.898 -22.703 1 65.75 222 GLN B N 1
ATOM 4352 C CA . GLN B 1 222 ? 25.062 -10.82 -22.922 1 65.75 222 GLN B CA 1
ATOM 4353 C C . GLN B 1 222 ? 25.5 -12.016 -23.766 1 65.75 222 GLN B C 1
ATOM 4355 O O . GLN B 1 222 ? 26.203 -11.852 -24.766 1 65.75 222 GLN B O 1
ATOM 4360 N N . THR B 1 223 ? 25.297 -13.266 -23.125 1 58.31 223 THR B N 1
ATOM 4361 C CA . THR B 1 223 ? 25.516 -14.469 -23.922 1 58.31 223 THR B CA 1
ATOM 4362 C C . THR B 1 223 ? 24.359 -14.672 -24.906 1 58.31 223 THR B C 1
ATOM 4364 O O . THR B 1 223 ? 23.375 -13.945 -24.859 1 58.31 223 THR B O 1
ATOM 4367 N N . ALA B 1 224 ? 24.547 -15.602 -25.812 1 56 224 ALA B N 1
ATOM 4368 C CA . ALA B 1 224 ? 23.547 -15.922 -26.812 1 56 224 ALA B CA 1
ATOM 4369 C C . ALA B 1 224 ? 22.219 -16.297 -26.172 1 56 224 ALA B C 1
ATOM 4371 O O . ALA B 1 224 ? 21.156 -16.031 -26.719 1 56 224 ALA B O 1
ATOM 4372 N N . GLY B 1 225 ? 22.234 -16.875 -24.969 1 54.88 225 GLY B N 1
ATOM 4373 C CA . GLY B 1 225 ? 21.016 -17.375 -24.312 1 54.88 225 GLY B CA 1
ATOM 4374 C C . GLY B 1 225 ? 20.359 -16.344 -23.422 1 54.88 225 GLY B C 1
ATOM 4375 O O . GLY B 1 225 ? 19.422 -16.656 -22.688 1 54.88 225 GLY B O 1
ATOM 4376 N N . GLY B 1 226 ? 20.797 -15.133 -23.516 1 55.19 226 GLY B N 1
ATOM 4377 C CA . GLY B 1 226 ? 20.188 -14.055 -22.75 1 55.19 226 GLY B CA 1
ATOM 4378 C C . GLY B 1 226 ? 20.656 -13.984 -21.312 1 55.19 226 GLY B C 1
ATOM 4379 O O . GLY B 1 226 ? 20.125 -13.211 -20.516 1 55.19 226 GLY B O 1
ATOM 4380 N N . TYR B 1 227 ? 21.609 -14.969 -21 1 58.19 227 TYR B N 1
ATOM 4381 C CA . TYR B 1 227 ? 22.141 -15 -19.641 1 58.19 227 TYR B CA 1
ATOM 4382 C C . TYR B 1 227 ? 23.375 -14.125 -19.516 1 58.19 227 TYR B C 1
ATOM 4384 O O . TYR B 1 227 ? 24.062 -13.859 -20.516 1 58.19 227 TYR B O 1
ATOM 4392 N N . ALA B 1 228 ? 23.656 -13.57 -18.312 1 63.97 228 ALA B N 1
ATOM 4393 C CA . ALA B 1 228 ? 24.766 -12.648 -18.062 1 63.97 228 ALA B CA 1
ATOM 4394 C C . ALA B 1 228 ? 26.109 -13.383 -18.062 1 63.97 228 ALA B C 1
ATOM 4396 O O . ALA B 1 228 ? 26.219 -14.484 -17.531 1 63.97 228 ALA B O 1
ATOM 4397 N N . LYS B 1 229 ? 27.094 -12.875 -18.906 1 68.25 229 LYS B N 1
ATOM 4398 C CA . LYS B 1 229 ? 28.484 -13.305 -18.844 1 68.25 229 LYS B CA 1
ATOM 4399 C C . LYS B 1 229 ? 29.188 -12.727 -17.609 1 68.25 229 LYS B C 1
ATOM 4401 O O . LYS B 1 229 ? 28.812 -11.648 -17.141 1 68.25 229 LYS B O 1
ATOM 4406 N N . GLU B 1 230 ? 30.062 -13.523 -17.078 1 73.06 230 GLU B N 1
ATOM 4407 C CA . GLU B 1 230 ? 30.859 -13.008 -15.961 1 73.06 230 GLU B CA 1
ATOM 4408 C C . GLU B 1 230 ? 31.688 -11.797 -16.391 1 73.06 230 GLU B C 1
ATOM 4410 O O . GLU B 1 230 ? 32.406 -11.852 -17.391 1 73.06 230 GLU B O 1
ATOM 4415 N N . MET B 1 231 ? 31.547 -10.734 -15.758 1 80.06 231 MET B N 1
ATOM 4416 C CA . MET B 1 231 ? 32.25 -9.492 -16.047 1 80.06 231 MET B CA 1
ATOM 4417 C C . MET B 1 231 ? 33.594 -9.445 -15.328 1 80.06 231 MET B C 1
ATOM 4419 O O . MET B 1 231 ? 33.812 -10.203 -14.383 1 80.06 231 MET B O 1
ATOM 4423 N N . SER B 1 232 ? 34.5 -8.656 -15.836 1 84.69 232 SER B N 1
ATOM 4424 C CA . SER B 1 232 ? 35.812 -8.508 -15.219 1 84.69 232 SER B CA 1
ATOM 4425 C C . SER B 1 232 ? 35.719 -7.988 -13.789 1 84.69 232 SER B C 1
ATOM 4427 O O . SER B 1 232 ? 34.688 -7.418 -13.414 1 84.69 232 SER B O 1
ATOM 4429 N N . LYS B 1 233 ? 36.781 -8.227 -13.023 1 86.94 233 LYS B N 1
ATOM 4430 C CA . LYS B 1 233 ? 36.844 -7.727 -11.648 1 86.94 233 LYS B CA 1
ATOM 4431 C C . LYS B 1 233 ? 36.781 -6.203 -11.617 1 86.94 233 LYS B C 1
ATOM 4433 O O . LYS B 1 233 ? 36.188 -5.617 -10.703 1 86.94 233 LYS B O 1
ATOM 4438 N N . GLU B 1 234 ? 37.438 -5.672 -12.586 1 87.94 234 GLU B N 1
ATOM 4439 C CA . GLU B 1 234 ? 37.438 -4.215 -12.664 1 87.94 234 GLU B CA 1
ATOM 4440 C C . GLU B 1 234 ? 36.031 -3.674 -12.914 1 87.94 234 GLU B C 1
ATOM 4442 O O . GLU B 1 234 ? 35.594 -2.713 -12.266 1 87.94 234 GLU B O 1
ATOM 4447 N N . TYR B 1 235 ? 35.312 -4.234 -13.758 1 85.56 235 TYR B N 1
ATOM 4448 C CA . TYR B 1 235 ? 33.969 -3.816 -14.031 1 85.56 235 TYR B CA 1
ATOM 4449 C C . TYR B 1 235 ? 33.062 -4.031 -12.82 1 85.56 235 TYR B C 1
ATOM 4451 O O . TYR B 1 235 ? 32.25 -3.166 -12.469 1 85.56 235 TYR B O 1
ATOM 4459 N N . GLN B 1 236 ? 33.281 -5.125 -12.211 1 85.62 236 GLN B N 1
ATOM 4460 C CA . GLN B 1 236 ? 32.5 -5.449 -11.031 1 85.62 236 GLN B CA 1
ATOM 4461 C C . GLN B 1 236 ? 32.719 -4.43 -9.922 1 85.62 236 GLN B C 1
ATOM 4463 O O . GLN B 1 236 ? 31.766 -4.031 -9.234 1 85.62 236 GLN B O 1
ATOM 4468 N N . ALA B 1 237 ? 33.938 -4.051 -9.812 1 89.62 237 ALA B N 1
ATOM 4469 C CA . ALA B 1 237 ? 34.281 -3.055 -8.797 1 89.62 237 ALA B CA 1
ATOM 4470 C C . ALA B 1 237 ? 33.625 -1.707 -9.117 1 89.62 237 ALA B C 1
ATOM 4472 O O . ALA B 1 237 ? 33.094 -1.035 -8.234 1 89.62 237 ALA B O 1
ATOM 4473 N N . LYS B 1 238 ? 33.688 -1.32 -10.359 1 90.81 238 LYS B N 1
ATOM 4474 C CA . LYS B 1 238 ? 33.062 -0.069 -10.789 1 90.81 238 LYS B CA 1
ATOM 4475 C C . LYS B 1 238 ? 31.547 -0.115 -10.609 1 90.81 238 LYS B C 1
ATOM 4477 O O . LYS B 1 238 ? 30.953 0.85 -10.133 1 90.81 238 LYS B O 1
ATOM 4482 N N . GLN B 1 239 ? 31.016 -1.173 -10.984 1 89.75 239 GLN B N 1
ATOM 4483 C CA . GLN B 1 239 ? 29.562 -1.352 -10.859 1 89.75 239 GLN B CA 1
ATOM 4484 C C . GLN B 1 239 ? 29.141 -1.353 -9.398 1 89.75 239 GLN B C 1
ATOM 4486 O O . GLN B 1 239 ? 28.109 -0.764 -9.047 1 89.75 239 GLN B O 1
ATOM 4491 N N . ALA B 1 240 ? 29.922 -1.953 -8.594 1 90.44 240 ALA B N 1
ATOM 4492 C CA . ALA B 1 240 ? 29.625 -2.002 -7.16 1 90.44 240 ALA B CA 1
ATOM 4493 C C . ALA B 1 240 ? 29.688 -0.608 -6.543 1 90.44 240 ALA B C 1
ATOM 4495 O O . ALA B 1 240 ? 28.812 -0.249 -5.738 1 90.44 240 ALA B O 1
ATOM 4496 N N . ALA B 1 241 ? 30.688 0.13 -6.926 1 94 241 ALA B N 1
ATOM 4497 C CA . ALA B 1 241 ? 30.812 1.493 -6.418 1 94 241 ALA B CA 1
ATOM 4498 C C . ALA B 1 241 ? 29.656 2.367 -6.879 1 94 241 ALA B C 1
ATOM 4500 O O . ALA B 1 241 ? 29.109 3.156 -6.102 1 94 241 ALA B O 1
ATOM 4501 N N . LEU B 1 242 ? 29.312 2.234 -8.117 1 95.56 242 LEU B N 1
ATOM 4502 C CA . LEU B 1 242 ? 28.172 2.975 -8.664 1 95.56 242 LEU B CA 1
ATOM 4503 C C . LEU B 1 242 ? 26.891 2.627 -7.93 1 95.56 242 LEU B C 1
ATOM 4505 O O . LEU B 1 242 ? 26.109 3.516 -7.578 1 95.56 242 LEU B O 1
ATOM 4509 N N . THR B 1 243 ? 26.672 1.418 -7.684 1 96.31 243 THR B N 1
ATOM 4510 C CA . THR B 1 243 ? 25.469 0.932 -7.012 1 96.31 243 THR B CA 1
ATOM 4511 C C . THR B 1 243 ? 25.406 1.453 -5.578 1 96.31 243 THR B C 1
ATOM 4513 O O . THR B 1 243 ? 24.359 1.935 -5.137 1 96.31 243 THR B O 1
ATOM 4516 N N . ALA B 1 244 ? 26.531 1.405 -4.902 1 97 244 ALA B N 1
ATOM 4517 C CA . ALA B 1 244 ? 26.594 1.871 -3.52 1 97 244 ALA B CA 1
ATOM 4518 C C . ALA B 1 244 ? 26.25 3.357 -3.428 1 97 244 ALA B C 1
ATOM 4520 O O . ALA B 1 244 ? 25.469 3.77 -2.57 1 97 244 ALA B O 1
ATOM 4521 N N . GLU B 1 245 ? 26.812 4.148 -4.305 1 97.75 245 GLU B N 1
ATOM 4522 C CA . GLU B 1 245 ? 26.547 5.586 -4.324 1 97.75 245 GLU B CA 1
ATOM 4523 C C . GLU B 1 245 ? 25.078 5.871 -4.656 1 97.75 245 GLU B C 1
ATOM 4525 O O . GLU B 1 245 ? 24.484 6.797 -4.105 1 97.75 245 GLU B O 1
ATOM 4530 N N . HIS B 1 246 ? 24.562 5.082 -5.523 1 98.38 246 HIS B N 1
ATOM 4531 C CA . HIS B 1 246 ? 23.188 5.262 -5.938 1 98.38 246 HIS B CA 1
ATOM 4532 C C . HIS B 1 246 ? 22.219 4.895 -4.809 1 98.38 246 HIS B C 1
ATOM 4534 O O . HIS B 1 246 ? 21.266 5.629 -4.543 1 98.38 246 HIS B O 1
ATOM 4540 N N . ILE B 1 247 ? 22.469 3.789 -4.113 1 98.69 247 ILE B N 1
ATOM 4541 C CA . ILE B 1 247 ? 21.625 3.299 -3.035 1 98.69 247 ILE B CA 1
ATOM 4542 C C . ILE B 1 247 ? 21.531 4.352 -1.933 1 98.69 247 ILE B C 1
ATOM 4544 O O . ILE B 1 247 ? 20.453 4.582 -1.372 1 98.69 247 ILE B O 1
ATOM 4548 N N . LYS B 1 248 ? 22.594 5.004 -1.706 1 97.75 248 LYS B N 1
ATOM 4549 C CA . LYS B 1 248 ? 22.672 6.027 -0.668 1 97.75 248 LYS B CA 1
ATOM 4550 C C . LYS B 1 248 ? 21.625 7.117 -0.895 1 97.75 248 LYS B C 1
ATOM 4552 O O . LYS B 1 248 ? 21.125 7.707 0.062 1 97.75 248 LYS B O 1
ATOM 4557 N N . LYS B 1 249 ? 21.25 7.324 -2.084 1 98 249 LYS B N 1
ATOM 4558 C CA . LYS B 1 249 ? 20.391 8.445 -2.459 1 98 249 LYS B CA 1
ATOM 4559 C C . LYS B 1 249 ? 18.953 7.996 -2.695 1 98 249 LYS B C 1
ATOM 4561 O O . LYS B 1 249 ? 18.109 8.789 -3.092 1 98 249 LYS B O 1
ATOM 4566 N N . GLN B 1 250 ? 18.672 6.75 -2.523 1 98.69 250 GLN B N 1
ATOM 4567 C CA . GLN B 1 250 ? 17.344 6.199 -2.805 1 98.69 250 GLN B CA 1
ATOM 4568 C C . GLN B 1 250 ? 16.484 6.195 -1.552 1 98.69 250 GLN B C 1
ATOM 4570 O O . GLN B 1 250 ? 16.984 6.16 -0.432 1 98.69 250 GLN B O 1
ATOM 4575 N N . ASP B 1 251 ? 15.211 6.312 -1.761 1 98.69 251 ASP B N 1
ATOM 4576 C CA . ASP B 1 251 ? 14.234 6.199 -0.685 1 98.69 251 ASP B CA 1
ATOM 4577 C C . ASP B 1 251 ? 13.797 4.746 -0.489 1 98.69 251 ASP B C 1
ATOM 4579 O O . ASP B 1 251 ? 13.594 4.301 0.643 1 98.69 251 ASP B O 1
ATOM 4583 N N . ILE B 1 252 ? 13.625 4.047 -1.579 1 98.94 252 ILE B N 1
ATOM 4584 C CA . ILE B 1 252 ? 13.156 2.668 -1.583 1 98.94 252 ILE B CA 1
ATOM 4585 C C . ILE B 1 252 ? 14.031 1.826 -2.508 1 98.94 252 ILE B C 1
ATOM 4587 O O . ILE B 1 252 ? 14.375 2.262 -3.607 1 98.94 252 ILE B O 1
ATOM 4591 N N . VAL B 1 253 ? 14.445 0.655 -2.023 1 98.94 253 VAL B N 1
ATOM 4592 C CA . VAL B 1 253 ? 15.156 -0.325 -2.842 1 98.94 253 VAL B CA 1
ATOM 4593 C C . VAL B 1 253 ? 14.398 -1.652 -2.826 1 98.94 253 VAL B C 1
ATOM 4595 O O . VAL B 1 253 ? 14.047 -2.162 -1.76 1 98.94 253 VAL B O 1
ATOM 4598 N N . ILE B 1 254 ? 14.078 -2.188 -3.994 1 98.94 254 ILE B N 1
ATOM 4599 C CA . ILE B 1 254 ? 13.43 -3.488 -4.113 1 98.94 254 ILE B CA 1
ATOM 4600 C C . ILE B 1 254 ? 14.352 -4.457 -4.848 1 98.94 254 ILE B C 1
ATOM 4602 O O . ILE B 1 254 ? 14.82 -4.164 -5.953 1 98.94 254 ILE B O 1
ATOM 4606 N N . THR B 1 255 ? 14.672 -5.555 -4.191 1 98.94 255 THR B N 1
ATOM 4607 C CA . THR B 1 255 ? 15.57 -6.551 -4.773 1 98.94 255 THR B CA 1
ATOM 4608 C C . THR B 1 255 ? 14.805 -7.816 -5.137 1 98.94 255 THR B C 1
ATOM 4610 O O . THR B 1 255 ? 13.93 -8.258 -4.391 1 98.94 255 THR B O 1
ATOM 4613 N N . THR B 1 256 ? 15.07 -8.344 -6.363 1 98.19 256 THR B N 1
ATOM 4614 C CA . THR B 1 256 ? 14.258 -9.445 -6.871 1 98.19 256 THR B CA 1
ATOM 4615 C C . THR B 1 256 ? 15.141 -10.555 -7.438 1 98.19 256 THR B C 1
ATOM 4617 O O . THR B 1 256 ? 14.656 -11.43 -8.156 1 98.19 256 THR B O 1
ATOM 4620 N N . ALA B 1 257 ? 16.422 -10.531 -7.16 1 95.88 257 ALA B N 1
ATOM 4621 C CA . ALA B 1 257 ? 17.344 -11.477 -7.793 1 95.88 257 ALA B CA 1
ATOM 4622 C C . ALA B 1 257 ? 17.219 -12.867 -7.168 1 95.88 257 ALA B C 1
ATOM 4624 O O . ALA B 1 257 ? 17.531 -13.047 -5.988 1 95.88 257 ALA B O 1
ATOM 4625 N N . LEU B 1 258 ? 16.734 -13.789 -7.953 1 92.12 258 LEU B N 1
ATOM 4626 C CA . LEU B 1 258 ? 16.609 -15.18 -7.539 1 92.12 258 LEU B CA 1
ATOM 4627 C C . LEU B 1 258 ? 17.156 -16.109 -8.609 1 92.12 258 LEU B C 1
ATOM 4629 O O . LEU B 1 258 ? 16.922 -15.922 -9.797 1 92.12 258 LEU B O 1
ATOM 4633 N N . ILE B 1 259 ? 18 -17.016 -8.203 1 85.88 259 ILE B N 1
ATOM 4634 C CA . ILE B 1 259 ? 18.547 -18.047 -9.07 1 85.88 259 ILE B CA 1
ATOM 4635 C C . ILE B 1 259 ? 18.078 -19.422 -8.586 1 85.88 259 ILE B C 1
ATOM 4637 O O . ILE B 1 259 ? 18.297 -19.781 -7.426 1 85.88 259 ILE B O 1
ATOM 4641 N N . PRO B 1 260 ? 17.453 -20.141 -9.461 1 83.94 260 PRO B N 1
ATOM 4642 C CA . PRO B 1 260 ? 16.953 -21.453 -9.039 1 83.94 260 PRO B CA 1
ATOM 4643 C C . PRO B 1 260 ? 18.047 -22.344 -8.477 1 83.94 260 PRO B C 1
ATOM 4645 O O . PRO B 1 260 ? 19.125 -22.469 -9.078 1 83.94 260 PRO B O 1
ATOM 4648 N N . GLY B 1 261 ? 17.781 -22.938 -7.34 1 84.44 261 GLY B N 1
ATOM 4649 C CA . GLY B 1 261 ? 18.656 -23.953 -6.762 1 84.44 261 GLY B CA 1
ATOM 4650 C C . GLY B 1 261 ? 19.875 -23.359 -6.078 1 84.44 261 GLY B C 1
ATOM 4651 O O . GLY B 1 261 ? 20.734 -24.094 -5.602 1 84.44 261 GLY B O 1
ATOM 4652 N N . ARG B 1 262 ? 19.969 -22.078 -6.07 1 90.69 262 ARG B N 1
ATOM 4653 C CA . ARG B 1 262 ? 21.109 -21.406 -5.453 1 90.69 262 ARG B CA 1
ATOM 4654 C C . ARG B 1 262 ? 20.641 -20.375 -4.438 1 90.69 262 ARG B C 1
ATOM 4656 O O . ARG B 1 262 ? 19.5 -19.922 -4.488 1 90.69 262 ARG B O 1
ATOM 4663 N N . PRO B 1 263 ? 21.547 -20.141 -3.521 1 94.06 263 PRO B N 1
ATOM 4664 C CA . PRO B 1 263 ? 21.219 -19.016 -2.643 1 94.06 263 PRO B CA 1
ATOM 4665 C C . PRO B 1 263 ? 21.109 -17.703 -3.395 1 94.06 263 PRO B C 1
ATOM 4667 O O . PRO B 1 263 ? 21.781 -17.5 -4.406 1 94.06 263 PRO B O 1
ATOM 4670 N N . ALA B 1 264 ? 20.266 -16.812 -2.881 1 96.25 264 ALA B N 1
ATOM 4671 C CA . ALA B 1 264 ? 20.141 -15.477 -3.479 1 96.25 264 ALA B CA 1
ATOM 4672 C C . ALA B 1 264 ? 21.469 -14.719 -3.402 1 96.25 264 ALA B C 1
ATOM 4674 O O . ALA B 1 264 ? 22.156 -14.766 -2.385 1 96.25 264 ALA B O 1
ATOM 4675 N N . PRO B 1 265 ? 21.906 -14.039 -4.434 1 95.25 265 PRO B N 1
ATOM 4676 C CA . PRO B 1 265 ? 23.125 -13.227 -4.348 1 95.25 265 PRO B CA 1
ATOM 4677 C C . PRO B 1 265 ? 22.969 -12.031 -3.414 1 95.25 265 PRO B C 1
ATOM 4679 O O . PRO B 1 265 ? 21.891 -11.438 -3.34 1 95.25 265 PRO B O 1
ATOM 4682 N N . ARG B 1 266 ? 24.031 -11.75 -2.738 1 96.38 266 ARG B N 1
ATOM 4683 C CA . ARG B 1 266 ? 24.047 -10.547 -1.918 1 96.38 266 ARG B CA 1
ATOM 4684 C C . ARG B 1 266 ? 24.234 -9.297 -2.775 1 96.38 266 ARG B C 1
ATOM 4686 O O . ARG B 1 266 ? 25.281 -9.125 -3.406 1 96.38 266 ARG B O 1
ATOM 4693 N N . LEU B 1 267 ? 23.234 -8.438 -2.871 1 96.94 267 LEU B N 1
ATOM 4694 C CA . LEU B 1 267 ? 23.297 -7.25 -3.717 1 96.94 267 LEU B CA 1
ATOM 4695 C C . LEU B 1 267 ? 23.516 -5.996 -2.879 1 96.94 267 LEU B C 1
ATOM 4697 O O . LEU B 1 267 ? 24.125 -5.031 -3.348 1 96.94 267 LEU B O 1
ATOM 4701 N N . VAL B 1 268 ? 22.953 -5.957 -1.702 1 98.44 268 VAL B N 1
ATOM 4702 C CA . VAL B 1 268 ? 23.016 -4.789 -0.83 1 98.44 268 VAL B CA 1
ATOM 4703 C C . VAL B 1 268 ? 23.672 -5.164 0.498 1 98.44 268 VAL B C 1
ATOM 4705 O O . VAL B 1 268 ? 23.156 -6.012 1.233 1 98.44 268 VAL B O 1
ATOM 4708 N N . THR B 1 269 ? 24.766 -4.586 0.826 1 97.69 269 THR B N 1
ATOM 4709 C CA . THR B 1 269 ? 25.484 -4.883 2.055 1 97.69 269 THR B CA 1
ATOM 4710 C C . THR B 1 269 ? 24.922 -4.078 3.225 1 97.69 269 THR B C 1
ATOM 4712 O O . THR B 1 269 ? 24.156 -3.135 3.023 1 97.69 269 THR B O 1
ATOM 4715 N N . ALA B 1 270 ? 25.344 -4.477 4.426 1 97.44 270 ALA B N 1
ATOM 4716 C CA . ALA B 1 270 ? 24.938 -3.752 5.629 1 97.44 270 ALA B CA 1
ATOM 4717 C C . ALA B 1 270 ? 25.422 -2.307 5.59 1 97.44 270 ALA B C 1
ATOM 4719 O O . ALA B 1 270 ? 24.734 -1.399 6.062 1 97.44 270 ALA B O 1
ATOM 4720 N N . GLU B 1 271 ? 26.594 -2.133 5.059 1 97.19 271 GLU B N 1
ATOM 4721 C CA . GLU B 1 271 ? 27.156 -0.79 4.941 1 97.19 271 GLU B CA 1
ATOM 4722 C C . GLU B 1 271 ? 26.312 0.083 4.02 1 97.19 271 GLU B C 1
ATOM 4724 O O . GLU B 1 271 ? 26.078 1.257 4.312 1 97.19 271 GLU B O 1
ATOM 4729 N N . MET B 1 272 ? 25.844 -0.497 2.873 1 97.88 272 MET B N 1
ATOM 4730 C CA . MET B 1 272 ? 24.969 0.231 1.954 1 97.88 272 MET B CA 1
ATOM 4731 C C . MET B 1 272 ? 23.672 0.619 2.635 1 97.88 272 MET B C 1
ATOM 4733 O O . MET B 1 272 ? 23.203 1.754 2.504 1 97.88 272 MET B O 1
ATOM 4737 N N . VAL B 1 273 ? 23.078 -0.269 3.436 1 98.12 273 VAL B N 1
ATOM 4738 C CA . VAL B 1 273 ? 21.844 -0.001 4.156 1 98.12 273 VAL B CA 1
ATOM 4739 C C . VAL B 1 273 ? 22.047 1.158 5.129 1 98.12 273 VAL B C 1
ATOM 4741 O O . VAL B 1 273 ? 21.234 2.09 5.172 1 98.12 273 VAL B O 1
ATOM 4744 N N . ARG B 1 274 ? 23.188 1.158 5.859 1 95.75 274 ARG B N 1
ATOM 4745 C CA . ARG B 1 274 ? 23.469 2.174 6.867 1 95.75 274 ARG B CA 1
ATOM 4746 C C . ARG B 1 274 ? 23.703 3.537 6.223 1 95.75 274 ARG B C 1
ATOM 4748 O O . ARG B 1 274 ? 23.531 4.57 6.871 1 95.75 274 ARG B O 1
ATOM 4755 N N . SER B 1 275 ? 24.094 3.479 4.969 1 96.69 275 SER B N 1
ATOM 4756 C CA . SER B 1 275 ? 24.391 4.73 4.277 1 96.69 275 SER B CA 1
ATOM 4757 C C . SER B 1 275 ? 23.109 5.434 3.838 1 96.69 275 SER B C 1
ATOM 4759 O O . SER B 1 275 ? 23.141 6.609 3.471 1 96.69 275 SER B O 1
ATOM 4761 N N . MET B 1 276 ? 21.938 4.758 3.842 1 96.81 276 MET B N 1
ATOM 4762 C CA . MET B 1 276 ? 20.672 5.332 3.395 1 96.81 276 MET B CA 1
ATOM 4763 C C . MET B 1 276 ? 20.094 6.281 4.445 1 96.81 276 MET B C 1
ATOM 4765 O O . MET B 1 276 ? 20.453 6.195 5.621 1 96.81 276 MET B O 1
ATOM 4769 N N . LYS B 1 277 ? 19.25 7.16 4.055 1 93.19 277 LYS B N 1
ATOM 4770 C CA . LYS B 1 277 ? 18.609 8.102 4.973 1 93.19 277 LYS B CA 1
ATOM 4771 C C . LYS B 1 277 ? 17.594 7.398 5.863 1 93.19 277 LYS B C 1
ATOM 4773 O O . LYS B 1 277 ? 16.906 6.484 5.418 1 93.19 277 LYS B O 1
ATOM 4778 N N . PRO B 1 278 ? 17.5 7.898 7.164 1 94 278 PRO B N 1
ATOM 4779 C CA . PRO B 1 278 ? 16.406 7.383 7.973 1 94 278 PRO B CA 1
ATOM 4780 C C . PRO B 1 278 ? 15.047 7.512 7.277 1 94 278 PRO B C 1
ATOM 4782 O O . PRO B 1 278 ? 14.781 8.523 6.629 1 94 278 PRO B O 1
ATOM 4785 N N . GLY B 1 279 ? 14.219 6.465 7.418 1 95.25 279 GLY B N 1
ATOM 4786 C CA . GLY B 1 279 ? 12.914 6.441 6.766 1 95.25 279 GLY B CA 1
ATOM 4787 C C . GLY B 1 279 ? 12.906 5.633 5.48 1 95.25 279 GLY B C 1
ATOM 4788 O O . GLY B 1 279 ? 11.844 5.309 4.949 1 95.25 279 GLY B O 1
ATOM 4789 N N . SER B 1 280 ? 14.117 5.273 4.949 1 97.88 280 SER B N 1
ATOM 4790 C CA . SER B 1 280 ? 14.195 4.477 3.73 1 97.88 280 SER B CA 1
ATOM 4791 C C . SER B 1 280 ? 13.672 3.064 3.957 1 97.88 280 SER B C 1
ATOM 4793 O O . SER B 1 280 ? 13.586 2.602 5.098 1 97.88 280 SER B O 1
ATOM 4795 N N . VAL B 1 281 ? 13.25 2.43 2.869 1 98.81 281 VAL B N 1
ATOM 4796 C CA . VAL B 1 281 ? 12.664 1.096 2.941 1 98.81 281 VAL B CA 1
ATOM 4797 C C . VAL B 1 281 ? 13.297 0.196 1.882 1 98.81 281 VAL B C 1
ATOM 4799 O O . VAL B 1 281 ? 13.453 0.602 0.729 1 98.81 281 VAL B O 1
ATOM 4802 N N . LEU B 1 282 ? 13.75 -0.977 2.305 1 98.94 282 LEU B N 1
ATOM 4803 C CA . LEU B 1 282 ? 14.148 -2.027 1.375 1 98.94 282 LEU B CA 1
ATOM 4804 C C . LEU B 1 282 ? 13.164 -3.189 1.407 1 98.94 282 LEU B C 1
ATOM 4806 O O . LEU B 1 282 ? 12.68 -3.566 2.475 1 98.94 282 LEU B O 1
ATOM 4810 N N . VAL B 1 283 ? 12.797 -3.695 0.257 1 98.94 28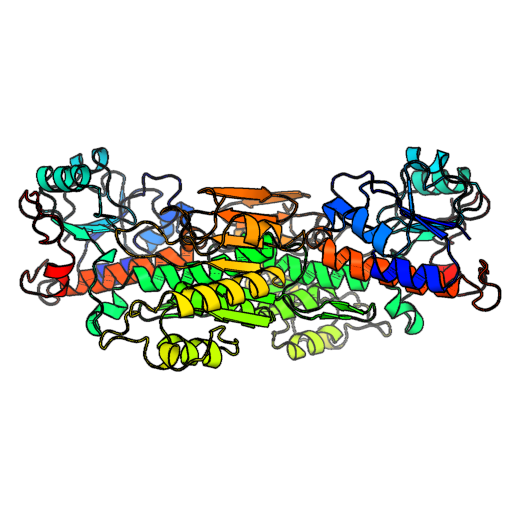3 VAL B N 1
ATOM 4811 C CA . VAL B 1 283 ? 12 -4.91 0.146 1 98.94 283 VAL B CA 1
ATOM 4812 C C . VAL B 1 283 ? 12.82 -6.008 -0.532 1 98.94 283 VAL B C 1
ATOM 4814 O O . VAL B 1 283 ? 13.32 -5.82 -1.642 1 98.94 283 VAL B O 1
ATOM 4817 N N . ASP B 1 284 ? 12.984 -7.113 0.144 1 98.88 284 ASP B N 1
ATOM 4818 C CA . ASP B 1 284 ? 13.758 -8.227 -0.381 1 98.88 284 ASP B CA 1
ATOM 4819 C C . ASP B 1 284 ? 12.859 -9.391 -0.791 1 98.88 284 ASP B C 1
ATOM 4821 O O . ASP B 1 284 ? 12.438 -10.188 0.053 1 98.88 284 ASP B O 1
ATOM 4825 N N . LEU B 1 285 ? 12.664 -9.586 -2.107 1 98.69 285 LEU B N 1
ATOM 4826 C CA . LEU B 1 285 ? 11.781 -10.625 -2.611 1 98.69 285 LEU B CA 1
ATOM 4827 C C . LEU B 1 285 ? 12.484 -11.984 -2.615 1 98.69 285 LEU B C 1
ATOM 4829 O O . LEU B 1 285 ? 11.852 -13.016 -2.852 1 98.69 285 LEU B O 1
ATOM 4833 N N . ALA B 1 286 ? 13.789 -11.984 -2.281 1 98.06 286 ALA B N 1
ATOM 4834 C CA . ALA B 1 286 ? 14.562 -13.227 -2.318 1 98.06 286 ALA B CA 1
ATOM 4835 C C . ALA B 1 286 ? 14.867 -13.719 -0.909 1 98.06 286 ALA B C 1
ATOM 4837 O O . ALA B 1 286 ? 15.734 -14.578 -0.723 1 98.06 286 ALA B O 1
ATOM 4838 N N . VAL B 1 287 ? 14.195 -13.242 0.061 1 98 287 VAL B N 1
ATOM 4839 C CA . VAL B 1 287 ? 14.547 -13.445 1.464 1 98 287 VAL B CA 1
ATOM 4840 C C . VAL B 1 287 ? 14.469 -14.93 1.807 1 98 287 VAL B C 1
ATOM 4842 O O . VAL B 1 287 ? 15.227 -15.422 2.652 1 98 287 VAL B O 1
ATOM 4845 N N . GLU B 1 288 ? 13.594 -15.703 1.147 1 94.44 288 GLU B N 1
ATOM 4846 C CA . GLU B 1 288 ? 13.391 -17.125 1.453 1 94.44 288 GLU B CA 1
ATOM 4847 C C . GLU B 1 288 ? 14.602 -17.953 1.048 1 94.44 288 GLU B C 1
ATOM 4849 O O . GLU B 1 288 ? 14.781 -19.062 1.536 1 94.44 288 GLU B O 1
ATOM 4854 N N . ARG B 1 289 ? 15.438 -17.438 0.211 1 95 289 ARG B N 1
ATOM 4855 C CA . ARG B 1 289 ? 16.641 -18.125 -0.217 1 95 289 ARG B CA 1
ATOM 4856 C C . ARG B 1 289 ? 17.891 -17.422 0.294 1 95 289 ARG B C 1
ATOM 4858 O O . ARG B 1 289 ? 18.906 -17.344 -0.406 1 95 289 ARG B O 1
ATOM 4865 N N . GLY B 1 290 ? 17.781 -16.797 1.392 1 95.69 290 GLY B N 1
ATOM 4866 C CA . GLY B 1 290 ? 18.922 -16.125 2.016 1 95.69 290 GLY B CA 1
ATOM 4867 C C . GLY B 1 290 ? 18.859 -14.617 1.883 1 95.69 290 GLY B C 1
ATOM 4868 O O . GLY B 1 290 ? 19.469 -13.898 2.674 1 95.69 290 GLY B O 1
ATOM 4869 N N . GLY B 1 291 ? 18.219 -14.109 0.802 1 98.06 291 GLY B N 1
ATOM 4870 C CA . GLY B 1 291 ? 17.953 -12.688 0.647 1 98.06 291 GLY B CA 1
ATOM 4871 C C . GLY B 1 291 ? 19.047 -11.953 -0.116 1 98.06 291 GLY B C 1
ATOM 4872 O O . GLY B 1 291 ? 20.219 -12.32 -0.042 1 98.06 291 GLY B O 1
ATOM 4873 N N . ASN B 1 292 ? 18.688 -10.891 -0.825 1 98.62 292 ASN B N 1
ATOM 4874 C CA . ASN B 1 292 ? 19.594 -10 -1.545 1 98.62 292 ASN B CA 1
ATOM 4875 C C . ASN B 1 292 ? 20.156 -8.922 -0.632 1 98.62 292 ASN B C 1
ATOM 4877 O O . ASN B 1 292 ? 21.172 -8.289 -0.959 1 98.62 292 ASN B O 1
ATOM 4881 N N . VAL B 1 293 ? 19.531 -8.633 0.461 1 98.75 293 VAL B N 1
ATOM 4882 C CA . VAL B 1 293 ? 19.891 -7.543 1.362 1 98.75 293 VAL B CA 1
ATOM 4883 C C . VAL B 1 293 ? 20.453 -8.109 2.666 1 98.75 293 VAL B C 1
ATOM 4885 O O . VAL B 1 293 ? 19.781 -8.898 3.342 1 98.75 293 VAL B O 1
ATOM 4888 N N . GLU B 1 294 ? 21.672 -7.781 2.975 1 98.25 294 GLU B N 1
ATOM 4889 C CA . GLU B 1 294 ? 22.234 -8.211 4.242 1 98.25 294 GLU B CA 1
ATOM 4890 C C . GLU B 1 294 ? 21.406 -7.727 5.426 1 98.25 294 GLU B C 1
ATOM 4892 O O . GLU B 1 294 ? 21.078 -6.539 5.516 1 98.25 294 GLU B O 1
ATOM 4897 N N . GLY B 1 295 ? 21.016 -8.633 6.293 1 97.56 295 GLY B N 1
ATOM 4898 C CA . GLY B 1 295 ? 20.234 -8.273 7.465 1 97.56 295 GLY B CA 1
ATOM 4899 C C . GLY B 1 295 ? 18.75 -8.578 7.309 1 97.56 295 GLY B C 1
ATOM 4900 O O . GLY B 1 295 ? 18 -8.562 8.289 1 97.56 295 GLY B O 1
ATOM 4901 N N . ALA B 1 296 ? 18.281 -8.883 6.066 1 98.38 296 ALA B N 1
ATOM 4902 C CA . ALA B 1 296 ? 16.891 -9.258 5.855 1 98.38 296 ALA B CA 1
ATOM 4903 C C . ALA B 1 296 ? 16.547 -10.547 6.598 1 98.38 296 ALA B C 1
ATOM 4905 O O . ALA B 1 296 ? 17.391 -11.453 6.703 1 98.38 296 ALA B O 1
ATOM 4906 N N . LYS B 1 297 ? 15.406 -10.625 7.176 1 98.44 297 LYS B N 1
ATOM 4907 C CA . LYS B 1 297 ? 14.922 -11.812 7.883 1 98.44 297 LYS B CA 1
ATOM 4908 C C . LYS B 1 297 ? 13.57 -12.266 7.34 1 98.44 297 LYS B C 1
ATOM 4910 O O . LYS B 1 297 ? 12.633 -11.477 7.254 1 98.44 297 LYS B O 1
ATOM 4915 N N . PRO B 1 298 ? 13.484 -13.547 7.035 1 97.81 298 PRO B N 1
ATOM 4916 C CA . PRO B 1 298 ? 12.227 -14.055 6.488 1 97.81 298 PRO B CA 1
ATOM 4917 C C . PRO B 1 298 ? 11.039 -13.828 7.426 1 97.81 298 PRO B C 1
ATOM 4919 O O . PRO B 1 298 ? 11.102 -14.195 8.602 1 97.81 298 PRO B O 1
ATOM 4922 N N . GLY B 1 299 ? 10.023 -13.219 6.902 1 97.56 299 GLY B N 1
ATOM 4923 C CA . GLY B 1 299 ? 8.766 -13.047 7.617 1 97.56 299 GLY B CA 1
ATOM 4924 C C . GLY B 1 299 ? 8.758 -11.82 8.516 1 97.56 299 GLY B C 1
ATOM 4925 O O . GLY B 1 299 ? 7.77 -11.562 9.203 1 97.56 299 GLY B O 1
ATOM 4926 N N . GLU B 1 300 ? 9.852 -10.984 8.484 1 98.12 300 GLU B N 1
ATOM 4927 C CA . GLU B 1 300 ? 9.969 -9.875 9.422 1 98.12 300 GLU B CA 1
ATOM 4928 C C . GLU B 1 300 ? 10.266 -8.562 8.703 1 98.12 300 GLU B C 1
ATOM 4930 O O . GLU B 1 300 ? 10.727 -8.57 7.559 1 98.12 300 GLU B O 1
ATOM 4935 N N . VAL B 1 301 ? 9.883 -7.508 9.312 1 98.5 301 VAL B N 1
ATOM 4936 C CA . VAL B 1 301 ? 10.414 -6.188 8.992 1 98.5 301 VAL B CA 1
ATOM 4937 C C . VAL B 1 301 ? 11.461 -5.785 10.023 1 98.5 301 VAL B C 1
ATOM 4939 O O . VAL B 1 301 ? 11.148 -5.598 11.203 1 98.5 301 VAL B O 1
ATOM 4942 N N . VAL B 1 302 ? 12.656 -5.723 9.609 1 98.12 302 VAL B N 1
ATOM 4943 C CA . VAL B 1 302 ? 13.766 -5.375 10.492 1 98.12 302 VAL B CA 1
ATOM 4944 C C . VAL B 1 302 ? 14.062 -3.883 10.383 1 98.12 302 VAL B C 1
ATOM 4946 O O . VAL B 1 302 ? 14.047 -3.32 9.281 1 98.12 302 VAL B O 1
ATOM 4949 N N . GLU B 1 303 ? 14.25 -3.246 11.453 1 95.81 303 GLU B N 1
ATOM 4950 C CA . GLU B 1 303 ? 14.633 -1.838 11.438 1 95.81 303 GLU B CA 1
ATOM 4951 C C . GLU B 1 303 ? 16.047 -1.642 11.984 1 95.81 303 GLU B C 1
ATOM 4953 O O . GLU B 1 303 ? 16.375 -2.16 13.055 1 95.81 303 GLU B O 1
ATOM 4958 N N . THR B 1 304 ? 16.859 -1.033 11.234 1 91.94 304 THR B N 1
ATOM 4959 C CA . THR B 1 304 ? 18.203 -0.67 11.656 1 91.94 304 THR B CA 1
ATOM 4960 C C . THR B 1 304 ? 18.484 0.795 11.344 1 91.94 304 THR B C 1
ATOM 4962 O O . THR B 1 304 ? 18.484 1.2 10.18 1 91.94 304 THR B O 1
ATOM 4965 N N . ASP B 1 305 ? 18.766 1.667 12.375 1 88.44 305 ASP B N 1
ATOM 4966 C CA . ASP B 1 305 ? 19.094 3.08 12.227 1 88.44 305 ASP B CA 1
ATOM 4967 C C . ASP B 1 305 ? 18.047 3.814 11.398 1 88.44 305 ASP B C 1
ATOM 4969 O O . ASP B 1 305 ? 18.391 4.582 10.5 1 88.44 305 ASP B O 1
ATOM 4973 N N . GLY B 1 306 ? 16.844 3.451 11.531 1 92.19 306 GLY B N 1
ATOM 4974 C CA . GLY B 1 306 ? 15.742 4.148 10.898 1 92.19 306 GLY B CA 1
ATOM 4975 C C . GLY B 1 306 ? 15.414 3.617 9.516 1 92.19 306 GLY B C 1
ATOM 4976 O O . GLY B 1 306 ? 14.492 4.105 8.859 1 92.19 306 GLY B O 1
ATOM 4977 N N . VAL B 1 307 ? 16.234 2.648 9.039 1 96.75 307 VAL B N 1
ATOM 4978 C CA . VAL B 1 307 ? 15.977 2.029 7.738 1 96.75 307 VAL B CA 1
ATOM 4979 C C . VAL B 1 307 ? 15.25 0.7 7.934 1 96.75 307 VAL B C 1
ATOM 4981 O O . VAL B 1 307 ? 15.633 -0.106 8.781 1 96.75 307 VAL B O 1
ATOM 4984 N N . ARG B 1 308 ? 14.18 0.495 7.234 1 98.06 308 ARG B N 1
ATOM 4985 C CA . ARG B 1 308 ? 13.398 -0.73 7.367 1 98.06 308 ARG B CA 1
ATOM 4986 C C . ARG B 1 308 ? 13.711 -1.703 6.23 1 98.06 308 ARG B C 1
ATOM 4988 O O . ARG B 1 308 ? 13.773 -1.306 5.066 1 98.06 308 ARG B O 1
ATOM 4995 N N . ILE B 1 309 ? 13.977 -2.943 6.582 1 98.81 309 ILE B N 1
ATOM 4996 C CA . ILE B 1 309 ? 14.164 -4.023 5.617 1 98.81 309 ILE B CA 1
ATOM 4997 C C . ILE B 1 309 ? 12.992 -4.996 5.699 1 98.81 309 ILE B C 1
ATOM 4999 O O . ILE B 1 309 ? 12.836 -5.711 6.691 1 98.81 309 ILE B O 1
ATOM 5003 N N . VAL B 1 310 ? 12.195 -4.996 4.668 1 98.88 310 VAL B N 1
ATOM 5004 C CA . VAL B 1 310 ? 11.023 -5.855 4.586 1 98.88 310 VAL B CA 1
ATOM 5005 C C . VAL B 1 310 ? 11.406 -7.203 3.986 1 98.88 310 VAL B C 1
ATOM 5007 O O . VAL B 1 310 ? 11.859 -7.273 2.842 1 98.88 310 VAL B O 1
ATOM 5010 N N . GLY B 1 311 ? 11.219 -8.258 4.809 1 98.69 311 GLY B N 1
ATOM 5011 C CA . GLY B 1 311 ? 11.508 -9.602 4.352 1 98.69 311 GLY B CA 1
ATOM 5012 C C . GLY B 1 311 ? 10.305 -10.523 4.398 1 98.69 311 GLY B C 1
ATOM 5013 O O . GLY B 1 311 ? 10.375 -11.633 4.934 1 98.69 311 GLY B O 1
ATOM 5014 N N . TYR B 1 312 ? 9.18 -10.07 3.84 1 98.38 312 TYR B N 1
ATOM 5015 C CA . TYR B 1 312 ? 7.984 -10.906 3.803 1 98.38 312 TYR B CA 1
ATOM 5016 C C . TYR B 1 312 ? 8.195 -12.117 2.9 1 98.38 312 TYR B C 1
ATOM 5018 O O . TYR B 1 312 ? 8.852 -12.023 1.862 1 98.38 312 TYR B O 1
ATOM 5026 N N . THR B 1 313 ? 7.66 -13.203 3.322 1 97.56 313 THR B N 1
ATOM 5027 C CA . THR B 1 313 ? 7.695 -14.422 2.52 1 97.56 313 THR B CA 1
ATOM 5028 C C . THR B 1 313 ? 6.398 -14.594 1.734 1 97.56 313 THR B C 1
ATOM 5030 O O . THR B 1 313 ? 5.395 -13.945 2.037 1 97.56 313 THR B O 1
ATOM 5033 N N . ASN B 1 314 ? 6.398 -15.383 0.668 1 97.5 314 ASN B N 1
ATOM 5034 C CA . ASN B 1 314 ? 5.207 -15.688 -0.118 1 97.5 314 ASN B CA 1
ATOM 5035 C C . ASN B 1 314 ? 4.453 -14.414 -0.502 1 97.5 314 ASN B C 1
ATOM 5037 O O . ASN B 1 314 ? 3.252 -14.305 -0.257 1 97.5 314 ASN B O 1
ATOM 5041 N N . VAL B 1 315 ? 5.227 -13.461 -1.102 1 98.31 315 VAL B N 1
ATOM 5042 C CA . VAL B 1 315 ? 4.691 -12.125 -1.378 1 98.31 315 VAL B CA 1
ATOM 5043 C C . VAL B 1 315 ? 3.523 -12.234 -2.354 1 98.31 315 VAL B C 1
ATOM 5045 O O . VAL B 1 315 ? 2.535 -11.508 -2.229 1 98.31 315 VAL B O 1
ATOM 5048 N N . ALA B 1 316 ? 3.578 -13.148 -3.33 1 98.19 316 ALA B N 1
ATOM 5049 C CA . ALA B 1 316 ? 2.43 -13.383 -4.203 1 98.19 316 ALA B CA 1
ATOM 5050 C C . ALA B 1 316 ? 1.199 -13.781 -3.395 1 98.19 316 ALA B C 1
ATOM 5052 O O . ALA B 1 316 ? 0.08 -13.375 -3.711 1 98.19 316 ALA B O 1
ATOM 5053 N N . GLY B 1 317 ? 1.415 -14.562 -2.354 1 98.25 317 GLY B N 1
ATOM 5054 C CA . GLY B 1 317 ? 0.33 -15.008 -1.494 1 98.25 317 GLY B CA 1
ATOM 5055 C C . GLY B 1 317 ? -0.349 -13.867 -0.752 1 98.25 317 GLY B C 1
ATOM 5056 O O . GLY B 1 317 ? -1.443 -14.039 -0.212 1 98.25 317 GLY B O 1
ATOM 5057 N N . ARG B 1 318 ? 0.286 -12.703 -0.76 1 97.94 318 ARG B N 1
ATOM 5058 C CA . ARG B 1 318 ? -0.292 -11.555 -0.08 1 97.94 318 ARG B CA 1
ATOM 5059 C C . ARG B 1 318 ? -1.354 -10.883 -0.945 1 97.94 318 ARG B C 1
ATOM 5061 O O . ARG B 1 318 ? -2.051 -9.977 -0.489 1 97.94 318 ARG B O 1
ATOM 5068 N N . VAL B 1 319 ? -1.492 -11.312 -2.184 1 98.31 319 VAL B N 1
ATOM 5069 C CA . VAL B 1 319 ? -2.646 -11.055 -3.035 1 98.31 319 VAL B CA 1
ATOM 5070 C C . VAL B 1 319 ? -3.268 -12.375 -3.486 1 98.31 319 VAL B C 1
ATOM 5072 O O . VAL B 1 319 ? -3.451 -12.602 -4.684 1 98.31 319 VAL B O 1
ATOM 5075 N N . ALA B 1 320 ? -3.721 -13.102 -2.572 1 98.19 320 ALA B N 1
ATOM 5076 C CA . ALA B 1 320 ? -4.035 -14.523 -2.709 1 98.19 320 ALA B CA 1
ATOM 5077 C C . ALA B 1 320 ? -5.141 -14.742 -3.738 1 98.19 320 ALA B C 1
ATOM 5079 O O . ALA B 1 320 ? -5.102 -15.719 -4.5 1 98.19 320 ALA B O 1
ATOM 5080 N N . ALA B 1 321 ? -6.137 -13.891 -3.783 1 97.94 321 ALA B N 1
ATOM 5081 C CA . ALA B 1 321 ? -7.25 -14.086 -4.711 1 97.94 321 ALA B CA 1
ATOM 5082 C C . ALA B 1 321 ? -6.773 -14.008 -6.16 1 97.94 321 ALA B C 1
ATOM 5084 O O . ALA B 1 321 ? -7.043 -14.906 -6.961 1 97.94 321 ALA B O 1
ATOM 5085 N N . SER B 1 322 ? -5.988 -12.914 -6.465 1 98.5 322 SER B N 1
ATOM 5086 C CA . SER B 1 322 ? -5.441 -12.773 -7.809 1 98.5 322 SER B CA 1
ATOM 5087 C C . SER B 1 322 ? -4.414 -13.859 -8.109 1 98.5 322 SER B C 1
ATOM 5089 O O . SER B 1 322 ? -4.379 -14.398 -9.211 1 98.5 322 SER B O 1
ATOM 5091 N N . ALA B 1 323 ? -3.582 -14.156 -7.117 1 98.69 323 ALA B N 1
ATOM 5092 C CA . ALA B 1 323 ? -2.535 -15.164 -7.289 1 98.69 323 ALA B CA 1
ATOM 5093 C C . ALA B 1 323 ? -3.135 -16.547 -7.543 1 98.69 323 ALA B C 1
ATOM 5095 O O . ALA B 1 323 ? -2.674 -17.266 -8.422 1 98.69 323 ALA B O 1
ATOM 5096 N N . SER B 1 324 ? -4.207 -16.891 -6.766 1 98.75 324 SER B N 1
ATOM 5097 C CA . SER B 1 324 ? -4.891 -18.156 -6.957 1 98.75 324 SER B CA 1
ATOM 5098 C C . SER B 1 324 ? -5.512 -18.25 -8.344 1 98.75 324 SER B C 1
ATOM 5100 O O . SER B 1 324 ? -5.441 -19.297 -8.992 1 98.75 324 SER B O 1
ATOM 5102 N N . ALA B 1 325 ? -6.102 -17.172 -8.797 1 98.5 325 ALA B N 1
ATOM 5103 C CA . ALA B 1 325 ? -6.77 -17.172 -10.094 1 98.5 325 ALA B CA 1
ATOM 5104 C C . ALA B 1 325 ? -5.781 -17.453 -11.219 1 98.5 325 ALA B C 1
ATOM 5106 O O . ALA B 1 325 ? -6.02 -18.328 -12.062 1 98.5 325 ALA B O 1
ATOM 5107 N N . LEU B 1 326 ? -4.645 -16.766 -11.188 1 98.69 326 LEU B N 1
ATOM 5108 C CA . LEU B 1 326 ? -3.65 -16.969 -12.234 1 98.69 326 LEU B CA 1
ATOM 5109 C C . LEU B 1 326 ? -3.016 -18.359 -12.109 1 98.69 326 LEU B C 1
ATOM 5111 O O . LEU B 1 326 ? -2.83 -19.047 -13.109 1 98.69 326 LEU B O 1
ATOM 5115 N N . TYR B 1 327 ? -2.678 -18.766 -10.898 1 98.81 327 TYR B N 1
ATOM 5116 C CA . TYR B 1 327 ? -2.068 -20.062 -10.648 1 98.81 327 TYR B CA 1
ATOM 5117 C C . TYR B 1 327 ? -2.979 -21.188 -11.125 1 98.81 327 TYR B C 1
ATOM 5119 O O . TYR B 1 327 ? -2.533 -22.109 -11.805 1 98.81 327 TYR B O 1
ATOM 5127 N N . ALA B 1 328 ? -4.266 -21.109 -10.789 1 98.81 328 ALA B N 1
ATOM 5128 C CA . ALA B 1 328 ? -5.246 -22.125 -11.18 1 98.81 328 ALA B CA 1
ATOM 5129 C C . ALA B 1 328 ? -5.344 -22.219 -12.703 1 98.81 328 ALA B C 1
ATOM 5131 O O . ALA B 1 328 ? -5.48 -23.328 -13.242 1 98.81 328 ALA B O 1
ATOM 5132 N N . ARG B 1 329 ? -5.242 -21.125 -13.352 1 98.62 329 ARG B N 1
ATOM 5133 C CA . ARG B 1 329 ? -5.305 -21.141 -14.812 1 98.62 329 ARG B CA 1
ATOM 5134 C C . ARG B 1 329 ? -4.051 -21.766 -15.406 1 98.62 329 ARG B C 1
ATOM 5136 O O . ARG B 1 329 ? -4.125 -22.453 -16.422 1 98.62 329 ARG B O 1
ATOM 5143 N N . ASN B 1 330 ? -2.869 -21.453 -14.766 1 98.75 330 ASN B N 1
ATOM 5144 C CA . ASN B 1 330 ? -1.658 -22.156 -15.188 1 98.75 330 ASN B CA 1
ATOM 5145 C C . ASN B 1 330 ? -1.837 -23.656 -15.117 1 98.75 330 ASN B C 1
ATOM 5147 O O . ASN B 1 330 ? -1.506 -24.375 -16.062 1 98.75 330 ASN B O 1
ATOM 5151 N N . LEU B 1 331 ? -2.361 -24.141 -13.984 1 98.81 331 LEU B N 1
ATOM 5152 C CA . LEU B 1 331 ? -2.572 -25.578 -13.789 1 98.81 331 LEU B CA 1
ATOM 5153 C C . LEU B 1 331 ? -3.564 -26.125 -14.812 1 98.81 331 LEU B C 1
ATOM 5155 O O . LEU B 1 331 ? -3.332 -27.188 -15.406 1 98.81 331 LEU B O 1
ATOM 5159 N N . PHE B 1 332 ? -4.676 -25.422 -15.039 1 98.56 332 PHE B N 1
ATOM 5160 C CA . PHE B 1 332 ? -5.699 -25.844 -15.992 1 98.56 332 PHE B CA 1
ATOM 5161 C C . PHE B 1 332 ? -5.094 -26.062 -17.375 1 98.56 332 PHE B C 1
ATOM 5163 O O . PHE B 1 332 ? -5.359 -27.094 -18.016 1 98.56 332 PHE B O 1
ATOM 5170 N N . SER B 1 333 ? -4.289 -25.109 -17.781 1 98.56 333 SER B N 1
ATOM 5171 C CA . SER B 1 333 ? -3.697 -25.172 -19.109 1 98.56 333 SER B CA 1
ATOM 5172 C C . SER B 1 333 ? -2.811 -26.406 -19.25 1 98.56 333 SER B C 1
ATOM 5174 O O . SER B 1 333 ? -2.773 -27.031 -20.312 1 98.56 333 SER B O 1
ATOM 5176 N N . PHE B 1 334 ? -2.082 -26.75 -18.234 1 98.56 334 PHE B N 1
ATOM 5177 C CA . PHE B 1 334 ? -1.252 -27.953 -18.25 1 98.56 334 PHE B CA 1
ATOM 5178 C C . PHE B 1 334 ? -2.115 -29.219 -18.25 1 98.56 334 PHE B C 1
ATOM 5180 O O . PHE B 1 334 ? -1.891 -30.125 -19.047 1 98.56 334 PHE B O 1
ATOM 5187 N N . ILE B 1 335 ? -3.166 -29.266 -17.422 1 98.25 335 ILE B N 1
ATOM 5188 C CA . ILE B 1 335 ? -4.062 -30.406 -17.297 1 98.25 335 ILE B CA 1
ATOM 5189 C C . ILE B 1 335 ? -4.734 -30.688 -18.641 1 98.25 335 ILE B C 1
ATOM 5191 O O . ILE B 1 335 ? -4.887 -31.844 -19.031 1 98.25 335 ILE B O 1
ATOM 5195 N N . GLU B 1 336 ? -5.07 -29.609 -19.281 1 97.12 336 GLU B N 1
ATOM 5196 C CA . GLU B 1 336 ? -5.742 -29.734 -20.562 1 97.12 336 GLU B CA 1
ATOM 5197 C C . GLU B 1 336 ? -4.891 -30.531 -21.547 1 97.12 336 GLU B C 1
ATOM 5199 O O . GLU B 1 336 ? -5.422 -31.281 -22.375 1 97.12 336 GLU B O 1
ATOM 5204 N N . THR B 1 337 ? -3.561 -30.438 -21.438 1 96.81 337 THR B N 1
ATOM 5205 C CA . THR B 1 337 ? -2.664 -31.156 -22.344 1 96.81 337 THR B CA 1
ATOM 5206 C C . THR B 1 337 ? -2.588 -32.625 -21.969 1 96.81 337 THR B C 1
ATOM 5208 O O . THR B 1 337 ? -2.1 -33.438 -22.75 1 96.81 337 THR B O 1
ATOM 5211 N N . LEU B 1 338 ? -3.078 -32.969 -20.812 1 97.5 338 LEU B N 1
ATOM 5212 C CA . LEU B 1 338 ? -2.957 -34.312 -20.297 1 97.5 338 LEU B CA 1
ATOM 5213 C C . LEU B 1 338 ? -4.25 -35.094 -20.531 1 97.5 338 LEU B C 1
ATOM 5215 O O . LEU B 1 338 ? -4.332 -36.281 -20.203 1 97.5 338 LEU B O 1
ATOM 5219 N N . ILE B 1 339 ? -5.254 -34.438 -21 1 96.06 339 ILE B N 1
ATOM 5220 C CA . ILE B 1 339 ? -6.57 -35.031 -21.156 1 96.06 339 ILE B CA 1
ATOM 5221 C C . ILE B 1 339 ? -6.902 -35.156 -22.641 1 96.06 339 ILE B C 1
ATOM 5223 O O . ILE B 1 339 ? -6.676 -34.219 -23.422 1 96.06 339 ILE B O 1
ATOM 5227 N N . ASN B 1 340 ? -7.363 -36.344 -23.031 1 94.88 340 ASN B N 1
ATOM 5228 C CA . ASN B 1 340 ? -7.949 -36.531 -24.359 1 94.88 340 ASN B CA 1
ATOM 5229 C C . ASN B 1 340 ? -9.352 -35.938 -24.438 1 94.88 340 ASN B C 1
ATOM 5231 O O . ASN B 1 340 ? -10.273 -36.406 -23.766 1 94.88 340 ASN B O 1
ATOM 5235 N N . LYS B 1 341 ? -9.477 -34.969 -25.234 1 90.44 341 LYS B N 1
ATOM 5236 C CA . LYS B 1 341 ? -10.719 -34.188 -25.266 1 90.44 341 LYS B CA 1
ATOM 5237 C C . LYS B 1 341 ? -11.875 -35.031 -25.812 1 90.44 341 LYS B C 1
ATOM 5239 O O . LYS B 1 341 ? -13.031 -34.812 -25.453 1 90.44 341 LYS B O 1
ATOM 5244 N N . ASP B 1 342 ? -11.555 -36 -26.625 1 93.25 342 ASP B N 1
ATOM 5245 C CA . ASP B 1 342 ? -12.594 -36.844 -27.203 1 93.25 342 ASP B CA 1
ATOM 5246 C C . ASP B 1 342 ? -13.078 -37.906 -26.203 1 93.25 342 ASP B C 1
ATOM 5248 O O . ASP B 1 342 ? -14.281 -38.062 -26 1 93.25 342 ASP B O 1
ATOM 5252 N N . SER B 1 343 ? -12.164 -38.531 -25.531 1 94 343 SER B N 1
ATOM 5253 C CA . SER B 1 343 ? -12.523 -39.562 -24.594 1 94 343 SER B CA 1
ATOM 5254 C C . SER B 1 343 ? -12.758 -39.031 -23.203 1 94 343 SER B C 1
ATOM 5256 O O . SER B 1 343 ? -13.289 -39.719 -22.328 1 94 343 SER B O 1
ATOM 5258 N N . LYS B 1 344 ? -12.375 -37.812 -22.984 1 93.25 344 LYS B N 1
ATOM 5259 C CA . LYS B 1 344 ? -12.484 -37.156 -21.688 1 93.25 344 LYS B CA 1
ATOM 5260 C C . LYS B 1 344 ? -11.773 -37.969 -20.609 1 93.25 344 LYS B C 1
ATOM 5262 O O . LYS B 1 344 ? -12.281 -38.062 -19.484 1 93.25 344 LYS B O 1
ATOM 5267 N N . ALA B 1 345 ? -10.68 -38.594 -20.969 1 93.75 345 ALA B N 1
ATOM 5268 C CA . ALA B 1 345 ? -9.883 -39.406 -20.062 1 93.75 345 ALA B CA 1
ATOM 5269 C C . ALA B 1 345 ? -8.438 -38.938 -20.016 1 93.75 345 ALA B C 1
ATOM 5271 O O . ALA B 1 345 ? -7.961 -38.25 -20.938 1 93.75 345 ALA B O 1
ATOM 5272 N N . LEU B 1 346 ? -7.82 -39.281 -18.984 1 95.25 346 LEU B N 1
ATOM 5273 C CA . LEU B 1 346 ? -6.398 -38.969 -18.859 1 95.25 346 LEU B CA 1
ATOM 5274 C C . LEU B 1 346 ? -5.598 -39.688 -19.938 1 95.25 346 LEU B C 1
ATOM 5276 O O . LEU B 1 346 ? -5.789 -40.875 -20.188 1 95.25 346 LEU B O 1
ATOM 5280 N N . ALA B 1 347 ? -4.812 -38.906 -20.609 1 95.31 347 ALA B N 1
ATOM 5281 C CA . ALA B 1 347 ? -3.941 -39.406 -21.672 1 95.31 347 ALA B CA 1
ATOM 5282 C C . ALA B 1 347 ? -2.592 -38.688 -21.656 1 95.31 347 ALA B C 1
ATOM 5284 O O . ALA B 1 347 ? -2.287 -37.906 -22.562 1 95.31 347 ALA B O 1
ATOM 5285 N N . VAL B 1 348 ? -1.827 -39.094 -20.688 1 97.12 348 VAL B N 1
ATOM 5286 C CA . VAL B 1 348 ? -0.532 -38.438 -20.531 1 97.12 348 VAL B CA 1
ATOM 5287 C C . VAL B 1 348 ? 0.418 -38.875 -21.641 1 97.12 348 VAL B C 1
ATOM 5289 O O . VAL B 1 348 ? 0.642 -40.094 -21.828 1 97.12 348 VAL B O 1
ATOM 5292 N N . ASN B 1 349 ? 0.86 -37.938 -22.438 1 97.19 349 ASN B N 1
ATOM 5293 C CA . ASN B 1 349 ? 1.927 -38.219 -23.391 1 97.19 349 ASN B CA 1
ATOM 5294 C C . ASN B 1 349 ? 3.305 -38.062 -22.75 1 97.19 349 ASN B C 1
ATOM 5296 O O . ASN B 1 349 ? 3.842 -36.969 -22.719 1 97.19 349 ASN B O 1
ATOM 5300 N N . TRP B 1 350 ? 3.865 -39.125 -22.375 1 96.94 350 TRP B N 1
ATOM 5301 C CA . TRP B 1 350 ? 5.105 -39.094 -21.609 1 96.94 350 TRP B CA 1
ATOM 5302 C C . TRP B 1 350 ? 6.277 -38.656 -22.469 1 96.94 350 TRP B C 1
ATOM 5304 O O . TRP B 1 350 ? 7.359 -38.375 -21.969 1 96.94 350 TRP B O 1
ATOM 5314 N N . ASP B 1 351 ? 6.051 -38.562 -23.781 1 96.38 351 ASP B N 1
ATOM 5315 C CA . ASP B 1 351 ? 7.086 -38.094 -24.688 1 96.38 351 ASP B CA 1
ATOM 5316 C C . ASP B 1 351 ? 7 -36.594 -24.906 1 96.38 351 ASP B C 1
ATOM 5318 O O . ASP B 1 351 ? 7.883 -35.969 -25.516 1 96.38 351 ASP B O 1
ATOM 5322 N N . ASP B 1 352 ? 5.965 -36.031 -24.359 1 96.62 352 ASP B N 1
ATOM 5323 C CA . ASP B 1 352 ? 5.793 -34.594 -24.453 1 96.62 352 ASP B CA 1
ATOM 5324 C C . ASP B 1 352 ? 6.855 -33.844 -23.641 1 96.62 352 ASP B C 1
ATOM 5326 O O . ASP B 1 352 ? 7.145 -34.219 -22.5 1 96.62 352 ASP B O 1
ATOM 5330 N N . ASP B 1 353 ? 7.445 -32.781 -24.203 1 96.19 353 ASP B N 1
ATOM 5331 C CA . ASP B 1 353 ? 8.531 -32.031 -23.578 1 96.19 353 ASP B CA 1
ATOM 5332 C C . ASP B 1 353 ? 8.07 -31.391 -22.266 1 96.19 353 ASP B C 1
ATOM 5334 O O . ASP B 1 353 ? 8.859 -31.266 -21.328 1 96.19 353 ASP B O 1
ATOM 5338 N N . LEU B 1 354 ? 6.844 -30.953 -22.203 1 97.75 354 LEU B N 1
ATOM 5339 C CA . LEU B 1 354 ? 6.312 -30.359 -20.969 1 97.75 354 LEU B CA 1
ATOM 5340 C C . LEU B 1 354 ? 6.258 -31.391 -19.844 1 97.75 354 LEU B C 1
ATOM 5342 O O . LEU B 1 354 ? 6.648 -31.094 -18.719 1 97.75 354 LEU B O 1
ATOM 5346 N N . VAL B 1 355 ? 5.805 -32.594 -20.203 1 98 355 VAL B N 1
ATOM 5347 C CA . VAL B 1 355 ? 5.66 -33.688 -19.25 1 98 355 VAL B CA 1
ATOM 5348 C C . VAL B 1 355 ? 7.039 -34.125 -18.766 1 98 355 VAL B C 1
ATOM 5350 O O . VAL B 1 355 ? 7.281 -34.25 -17.562 1 98 355 VAL B O 1
ATOM 5353 N N . LYS B 1 356 ? 7.98 -34.25 -19.703 1 97.25 356 LYS B N 1
ATOM 5354 C CA . LYS B 1 356 ? 9.336 -34.656 -19.359 1 97.25 356 LYS B CA 1
ATOM 5355 C C . LYS B 1 356 ? 10.016 -33.656 -18.438 1 97.25 356 LYS B C 1
ATOM 5357 O O . LYS B 1 356 ? 10.703 -34.031 -17.484 1 97.25 356 LYS B O 1
ATOM 5362 N N . ALA B 1 357 ? 9.766 -32.469 -18.766 1 97.44 357 ALA B N 1
ATOM 5363 C CA . ALA B 1 357 ? 10.453 -31.391 -18.047 1 97.44 357 ALA B CA 1
ATOM 5364 C C . ALA B 1 357 ? 9.914 -31.234 -16.625 1 97.44 357 ALA B C 1
ATOM 5366 O O . ALA B 1 357 ? 10.641 -30.844 -15.719 1 97.44 357 ALA B O 1
ATOM 5367 N N . THR B 1 358 ? 8.656 -31.594 -16.359 1 98.44 358 THR B N 1
ATOM 5368 C CA . THR B 1 358 ? 8.023 -31.266 -15.086 1 98.44 358 THR B CA 1
ATOM 5369 C C . THR B 1 358 ? 7.859 -32.5 -14.219 1 98.44 358 THR B C 1
ATOM 5371 O O . THR B 1 358 ? 7.656 -32.406 -13.008 1 98.44 358 THR B O 1
ATOM 5374 N N . ALA B 1 359 ? 7.973 -33.719 -14.789 1 98.56 359 ALA B N 1
ATOM 5375 C CA . ALA B 1 359 ? 7.75 -34.938 -14.039 1 98.56 359 ALA B CA 1
ATOM 5376 C C . ALA B 1 359 ? 8.914 -35.219 -13.094 1 98.56 359 ALA B C 1
ATOM 5378 O O . ALA B 1 359 ? 10.039 -35.438 -13.531 1 98.56 359 ALA B O 1
ATOM 5379 N N . LEU B 1 360 ? 8.672 -35.25 -11.812 1 98.38 360 LEU B N 1
ATOM 5380 C CA . LEU B 1 360 ? 9.688 -35.531 -10.797 1 98.38 360 LEU B CA 1
ATOM 5381 C C . LEU B 1 360 ? 9.719 -37 -10.422 1 98.38 360 LEU B C 1
ATOM 5383 O O . LEU B 1 360 ? 10.789 -37.594 -10.336 1 98.38 360 LEU B O 1
ATOM 5387 N N . THR B 1 361 ? 8.516 -37.562 -10.172 1 98.44 361 THR B N 1
ATOM 5388 C CA . THR B 1 361 ? 8.414 -38.938 -9.766 1 98.44 361 THR B CA 1
ATOM 5389 C C . THR B 1 361 ? 7.398 -39.688 -10.641 1 98.44 361 THR B C 1
ATOM 5391 O O . THR B 1 361 ? 6.484 -39.062 -11.195 1 98.44 361 THR B O 1
ATOM 5394 N N . ARG B 1 362 ? 7.57 -40.906 -10.805 1 97.62 362 ARG B N 1
ATOM 5395 C CA . ARG B 1 362 ? 6.676 -41.812 -11.523 1 97.62 362 ARG B CA 1
ATOM 5396 C C . ARG B 1 362 ? 6.988 -43.281 -11.203 1 97.62 362 ARG B C 1
ATOM 5398 O O . ARG B 1 362 ? 8.156 -43.656 -11.109 1 97.62 362 ARG B O 1
ATOM 5405 N N . ASP B 1 363 ? 5.918 -44 -10.969 1 96.38 363 ASP B N 1
ATOM 5406 C CA . ASP B 1 363 ? 6.031 -45.469 -10.797 1 96.38 363 ASP B CA 1
ATOM 5407 C C . ASP B 1 363 ? 7.023 -45.812 -9.688 1 96.38 363 ASP B C 1
ATOM 5409 O O . ASP B 1 363 ? 7.871 -46.688 -9.859 1 96.38 363 ASP B O 1
ATOM 5413 N N . GLY B 1 364 ? 6.988 -45 -8.695 1 96.94 364 GLY B N 1
ATOM 5414 C CA . GLY B 1 364 ? 7.746 -45.312 -7.5 1 96.94 364 GLY B CA 1
ATOM 5415 C C . GLY B 1 364 ? 9.172 -44.812 -7.543 1 96.94 364 GLY B C 1
ATOM 5416 O O . GLY B 1 364 ? 9.984 -45.156 -6.668 1 96.94 364 GLY B O 1
ATOM 5417 N N . ALA B 1 365 ? 9.555 -44 -8.547 1 97.56 365 ALA B N 1
ATOM 5418 C CA . ALA B 1 365 ? 10.938 -43.562 -8.695 1 97.56 365 ALA B CA 1
ATOM 5419 C C . ALA B 1 365 ? 10.984 -42.062 -8.984 1 97.56 365 ALA B C 1
ATOM 5421 O O . ALA B 1 365 ? 10.023 -41.469 -9.508 1 97.56 365 ALA B O 1
ATOM 5422 N N . VAL B 1 366 ? 12.086 -41.5 -8.531 1 98.06 366 VAL B N 1
ATOM 5423 C CA . VAL B 1 366 ? 12.391 -40.156 -9.008 1 98.06 366 VAL B CA 1
ATOM 5424 C C . VAL B 1 366 ? 12.906 -40.219 -10.445 1 98.06 366 VAL B C 1
ATOM 5426 O O . VAL B 1 366 ? 13.93 -40.844 -10.719 1 98.06 366 VAL B O 1
ATOM 5429 N N . VAL B 1 367 ? 12.242 -39.594 -11.406 1 97.38 367 VAL B N 1
ATOM 5430 C CA . VAL B 1 367 ? 12.523 -39.844 -12.805 1 97.38 367 VAL B CA 1
ATOM 5431 C C . VAL B 1 367 ? 13.172 -38.625 -13.453 1 97.38 367 VAL B C 1
ATOM 5433 O O . VAL B 1 367 ? 13.797 -38.719 -14.508 1 97.38 367 VAL B O 1
ATOM 5436 N N . HIS B 1 368 ? 12.977 -37.469 -12.828 1 96.94 368 HIS B N 1
ATOM 5437 C CA . HIS B 1 368 ? 13.586 -36.281 -13.406 1 96.94 368 HIS B CA 1
ATOM 5438 C C . HIS B 1 368 ? 15.102 -36.375 -13.406 1 96.94 368 HIS B C 1
ATOM 5440 O O . HIS B 1 368 ? 15.711 -36.656 -12.375 1 96.94 368 HIS B O 1
ATOM 5446 N N . PRO B 1 369 ? 15.695 -36.094 -14.516 1 95.5 369 PRO B N 1
ATOM 5447 C CA . PRO B 1 369 ? 17.141 -36.312 -14.625 1 95.5 369 PRO B CA 1
ATOM 5448 C C . PRO B 1 369 ? 17.953 -35.469 -13.641 1 95.5 369 PRO B C 1
ATOM 5450 O O . PRO B 1 369 ? 19 -35.938 -13.164 1 95.5 369 PRO B O 1
ATOM 5453 N N . ASN B 1 370 ? 17.5 -34.312 -13.289 1 94.06 370 ASN B N 1
ATOM 5454 C CA . ASN B 1 370 ? 18.266 -33.406 -12.438 1 94.06 370 ASN B CA 1
ATOM 5455 C C . ASN B 1 370 ? 18.203 -33.812 -10.969 1 94.06 370 ASN B C 1
ATOM 5457 O O . ASN B 1 370 ? 18.969 -33.312 -10.148 1 94.06 370 ASN B O 1
ATOM 5461 N N . PHE B 1 371 ? 17.297 -34.781 -10.625 1 95.44 371 PHE B N 1
ATOM 5462 C CA . PHE B 1 371 ? 17.062 -35 -9.203 1 95.44 371 PHE B CA 1
ATOM 5463 C C . PHE B 1 371 ? 17.156 -36.5 -8.891 1 95.44 371 PHE B C 1
ATOM 5465 O O . PHE B 1 371 ? 16.734 -36.938 -7.812 1 95.44 371 PHE B O 1
ATOM 5472 N N . GLN B 1 372 ? 17.625 -37.219 -9.875 1 91.44 372 GLN B N 1
ATOM 5473 C CA . GLN B 1 372 ? 17.844 -38.625 -9.625 1 91.44 372 GLN B CA 1
ATOM 5474 C C . GLN B 1 372 ? 18.922 -38.844 -8.562 1 91.44 372 GLN B C 1
ATOM 5476 O O . GLN B 1 372 ? 19.891 -38.094 -8.492 1 91.44 372 GLN B O 1
ATOM 5481 N N . PRO B 1 373 ? 18.516 -39.812 -7.723 1 81.44 373 PRO B N 1
ATOM 5482 C CA . PRO B 1 373 ? 19.531 -40.094 -6.719 1 81.44 373 PRO B CA 1
ATOM 5483 C C . PRO B 1 373 ? 20.891 -40.406 -7.34 1 81.44 373 PRO B C 1
ATOM 5485 O O . PRO B 1 373 ? 20.953 -41.031 -8.414 1 81.44 373 PRO B O 1
ATOM 5488 N N . LYS B 1 374 ? 22.078 -39.906 -6.844 1 66.31 374 LYS B N 1
ATOM 5489 C CA . LYS B 1 374 ? 23.438 -40.219 -7.27 1 66.31 374 LYS B CA 1
ATOM 5490 C C . LYS B 1 374 ? 23.844 -41.625 -6.777 1 66.31 374 LYS B C 1
ATOM 5492 O O . LYS B 1 374 ? 23.406 -42.062 -5.719 1 66.31 374 LYS B O 1
#